Protein AF-A0A7J4PB26-F1 (afdb_monomer)

Solvent-accessible surface area (backbone atoms only — not comparable to full-atom values): 23510 Å² total; per-residue (Å²): 132,82,90,78,76,77,90,85,67,87,86,64,80,69,96,62,89,76,61,56,68,81,76,49,60,93,86,39,65,54,56,57,44,52,56,54,57,65,77,50,90,52,60,81,65,50,60,64,61,73,75,54,95,78,74,77,86,74,77,59,62,71,40,55,51,39,46,52,52,53,30,52,75,71,72,47,55,36,33,45,63,44,35,51,32,31,77,74,35,63,58,41,31,50,51,37,71,82,50,74,64,50,32,63,58,50,46,50,52,47,64,77,39,43,69,61,49,51,55,50,52,53,52,51,52,52,48,35,44,75,71,60,72,47,74,88,79,77,87,74,86,70,94,80,91,81,83,91,78,91,79,96,75,93,76,77,53,71,71,52,52,52,50,51,51,56,49,50,51,52,48,50,52,50,51,55,51,49,22,52,53,46,43,53,51,48,34,71,75,47,35,92,88,50,73,78,76,75,69,61,94,72,48,80,47,71,69,46,38,52,53,52,53,50,52,54,49,52,53,53,52,47,55,52,48,52,51,41,52,53,45,50,50,56,49,50,54,48,52,52,56,26,61,79,64,77,46,84,72,87,75,83,74,85,72,77,76,66,90,62,78,78,80,60,40,92,89,44,74,78,44,37,84,34,84,51,100,92,47,77,44,81,42,65,41,75,46,74,44,61,41,86,85,82,67,45,76,56,32,71,50,77,36,76,57,86,57,57,39,79,46,51,60,60,48,54,52,44,28,24,67,69,69,75,50,71,60,60,63,46,78,48,57,45,63,42,58,50,75,62,50,66,73,65,46,66,87,78,44,43,71,38,54,31,73,93,66,100,73,81,91,76,90,78,91,73,97,71,89,81,68,83,63,76,88,129

Nearest PDB structures (foldseek):
  3ncc-assembly1_A  TM=1.831E-01  e=9.245E+00  Homo sapiens

Mean predicted aligned error: 18.86 Å

Radius of gyration: 31.75 Å; Cα contacts (8 Å, |Δi|>4): 303; chains: 1; bounding box: 86×53×84 Å

Sequence (376 aa):
MSKTYRPYAHDQLLLLPINPKEWLPEGHLAYFIDETVAEMDLDEILNYYERSDRGNPPYNPRMMVKVLFYAYSIGKPSSRKIAKAMREDIGFRYLGGGNFPDFRTLSDFRRIHLKALSSLFKQVLELCRRAGLLKLGVVALDGTKVKANASMAKNRTYQHLKREEDELEKEIEGWLKRAAQVDEEEDRIYGPDKQGNELPKGFQKRKDRLRKIRKAKEELEKELEEKKEEWEQKLEERKRRESTRGKKLRGRKPKKPVQRNPKSNLTDPDSKLMHTQNGYLQGYNAQAAIDCDTKIILAAELTQDRNDVNQLNPMLKQVEHNIGERPRIATADAGFWSEDNFKNAPKGTELYLATSIVRSLQSTCYSSTVRSIGSI

Structure (mmCIF, N/CA/C/O backbone):
data_AF-A0A7J4PB26-F1
#
_entry.id   AF-A0A7J4PB26-F1
#
loop_
_atom_site.group_PDB
_atom_site.id
_atom_site.type_symbol
_atom_site.label_atom_id
_atom_site.label_alt_id
_atom_site.label_comp_id
_atom_site.label_asym_id
_atom_site.label_entity_id
_atom_site.label_seq_id
_atom_site.pdbx_PDB_ins_code
_atom_site.Cartn_x
_atom_site.Cartn_y
_atom_site.Cartn_z
_atom_site.occupancy
_atom_site.B_iso_or_equiv
_atom_site.auth_seq_id
_atom_site.auth_comp_id
_atom_site.auth_asym_id
_atom_site.auth_atom_id
_atom_site.pdbx_PDB_model_num
ATOM 1 N N . MET A 1 1 ? 7.567 -32.744 31.563 1.00 61.41 1 MET A N 1
ATOM 2 C CA . MET A 1 1 ? 7.890 -31.342 31.219 1.00 61.41 1 MET A CA 1
ATOM 3 C C . MET A 1 1 ? 6.710 -30.758 30.463 1.00 61.41 1 MET A C 1
ATOM 5 O O . MET A 1 1 ? 6.223 -31.415 29.549 1.00 61.41 1 MET A O 1
ATOM 9 N N . SER A 1 2 ? 6.197 -29.597 30.873 1.00 72.00 2 SER A N 1
ATOM 10 C CA . SER A 1 2 ? 5.167 -28.883 30.110 1.00 72.00 2 SER A CA 1
ATOM 11 C C . SER A 1 2 ? 5.754 -28.384 28.786 1.00 72.00 2 SER A C 1
ATOM 13 O O . SER A 1 2 ? 6.952 -28.129 28.681 1.00 72.00 2 SER A O 1
ATOM 15 N N . LYS A 1 3 ? 4.921 -28.295 27.747 1.00 75.19 3 LYS A N 1
ATOM 16 C CA . LYS A 1 3 ? 5.343 -27.823 26.426 1.00 75.19 3 LYS A CA 1
ATOM 17 C C . LYS A 1 3 ? 5.714 -26.339 26.518 1.00 75.19 3 LYS A C 1
ATOM 19 O O . LYS A 1 3 ? 4.847 -25.512 26.785 1.00 75.19 3 LYS A O 1
ATOM 24 N N . THR A 1 4 ? 6.983 -26.010 26.301 1.00 85.75 4 THR A N 1
ATOM 25 C CA . THR A 1 4 ? 7.471 -24.623 26.309 1.00 85.75 4 THR A CA 1
ATOM 26 C C . THR A 1 4 ? 7.342 -24.014 24.913 1.00 85.75 4 THR A C 1
ATOM 28 O O . THR A 1 4 ? 7.677 -24.654 23.915 1.00 85.75 4 THR A O 1
ATOM 31 N N . TYR A 1 5 ? 6.842 -22.782 24.828 1.00 89.38 5 TYR A N 1
ATOM 32 C CA . TYR A 1 5 ? 6.782 -22.035 23.571 1.00 89.38 5 TYR A CA 1
ATOM 33 C C . TYR A 1 5 ? 8.169 -21.529 23.164 1.00 89.38 5 TYR A C 1
ATOM 35 O O . TYR A 1 5 ? 9.046 -21.337 24.006 1.00 89.38 5 TYR A O 1
ATOM 43 N N . ARG A 1 6 ? 8.361 -21.286 21.862 1.00 89.25 6 ARG A N 1
ATOM 44 C CA . ARG A 1 6 ? 9.559 -20.591 21.377 1.00 89.25 6 ARG A CA 1
ATOM 45 C C . ARG A 1 6 ? 9.609 -19.165 21.956 1.00 89.25 6 ARG A C 1
ATOM 47 O O . ARG A 1 6 ? 8.545 -18.573 22.153 1.00 89.25 6 ARG A O 1
ATOM 54 N N . PRO A 1 7 ? 10.807 -18.603 22.200 1.00 87.75 7 PRO A N 1
ATOM 55 C CA . PRO A 1 7 ? 10.952 -17.217 22.637 1.00 87.75 7 PRO A CA 1
ATOM 56 C C . PRO A 1 7 ? 10.251 -16.237 21.687 1.00 87.75 7 PRO A C 1
ATOM 58 O O . PRO A 1 7 ? 10.330 -16.381 20.468 1.00 87.75 7 PRO A O 1
ATOM 61 N N . TYR A 1 8 ? 9.578 -15.233 22.253 1.00 86.88 8 TYR A N 1
ATOM 62 C CA . TYR A 1 8 ? 8.847 -14.200 21.517 1.00 86.88 8 TYR A CA 1
ATOM 63 C C . TYR A 1 8 ? 9.413 -12.820 21.864 1.00 86.88 8 TYR A C 1
ATOM 65 O O . TYR A 1 8 ? 8.938 -12.154 22.783 1.00 86.88 8 TYR A O 1
ATOM 73 N N . ALA A 1 9 ? 10.477 -12.419 21.166 1.00 87.06 9 ALA A N 1
ATOM 74 C CA . ALA A 1 9 ? 11.259 -11.227 21.488 1.00 87.06 9 ALA A CA 1
ATOM 75 C C . ALA A 1 9 ? 11.370 -10.281 20.280 1.00 87.06 9 ALA A C 1
ATOM 77 O O . ALA A 1 9 ? 12.262 -10.422 19.453 1.00 87.06 9 ALA A O 1
ATOM 78 N N . HIS A 1 10 ? 10.469 -9.299 20.188 1.00 82.06 10 HIS A N 1
ATOM 79 C CA . HIS A 1 10 ? 10.518 -8.264 19.139 1.00 82.06 10 HIS A CA 1
ATOM 80 C C . HIS A 1 10 ? 11.587 -7.200 19.380 1.00 82.06 10 HIS A C 1
ATOM 82 O O . HIS A 1 10 ? 12.061 -6.585 18.433 1.00 82.06 10 HIS A O 1
ATOM 88 N N . ASP A 1 11 ? 11.928 -6.967 20.649 1.00 85.00 11 ASP A N 1
ATOM 89 C CA . ASP A 1 11 ? 12.902 -5.952 21.061 1.00 85.00 11 ASP A CA 1
ATOM 90 C C . ASP A 1 11 ? 14.345 -6.508 21.032 1.00 85.00 11 ASP A C 1
ATOM 92 O O . ASP A 1 11 ? 15.283 -5.834 21.455 1.00 85.00 11 ASP A O 1
ATOM 96 N N . GLN A 1 12 ? 14.532 -7.747 20.552 1.00 86.75 12 GLN A N 1
ATOM 97 C CA . GLN A 1 12 ? 15.844 -8.369 20.409 1.00 86.75 12 GLN A CA 1
ATOM 98 C C . GLN A 1 12 ? 16.660 -7.613 19.359 1.00 86.75 12 GLN A C 1
ATOM 100 O O . GLN A 1 12 ? 16.310 -7.579 18.180 1.00 86.75 12 GLN A O 1
ATOM 105 N N . LEU A 1 13 ? 17.781 -7.044 19.792 1.00 85.19 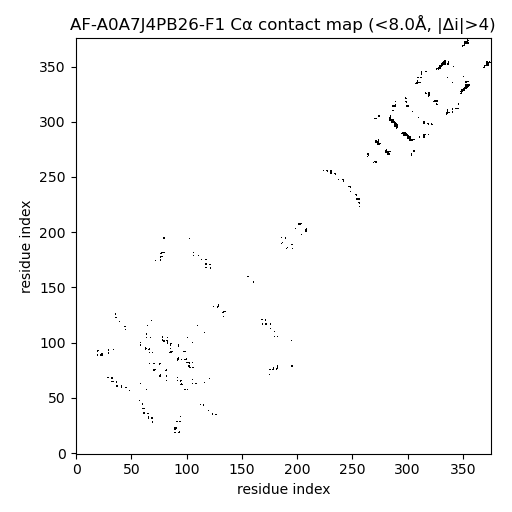13 LEU A N 1
ATOM 106 C CA . LEU A 1 13 ? 18.729 -6.409 18.889 1.00 85.19 13 LEU A CA 1
ATOM 107 C C . LEU A 1 13 ? 19.503 -7.469 18.099 1.00 85.19 13 LEU A C 1
ATOM 109 O O . LEU A 1 13 ? 19.902 -8.507 18.636 1.00 85.19 13 LEU A O 1
ATOM 113 N N . LEU A 1 14 ? 19.731 -7.170 16.823 1.00 84.00 14 LEU A N 1
ATOM 114 C CA . LEU A 1 14 ? 20.667 -7.889 15.969 1.00 84.00 14 LEU A CA 1
ATOM 115 C C . LEU A 1 14 ? 22.019 -7.179 16.053 1.00 84.00 14 LEU A C 1
ATOM 117 O O . LEU A 1 14 ? 22.082 -5.962 15.890 1.00 84.00 14 LEU A O 1
ATOM 121 N N . LEU A 1 15 ? 23.087 -7.933 16.329 1.00 88.62 15 LEU A N 1
ATOM 122 C CA . LEU A 1 15 ? 24.437 -7.377 16.482 1.00 88.62 15 LEU A CA 1
ATOM 123 C C . LEU A 1 15 ? 24.970 -6.788 15.165 1.00 88.62 15 LEU A C 1
ATOM 125 O O . LEU A 1 15 ? 25.690 -5.794 15.183 1.00 88.62 15 LEU A O 1
ATOM 129 N N . LEU A 1 16 ? 24.591 -7.389 14.035 1.00 84.31 16 LEU A N 1
ATOM 130 C CA . LEU A 1 16 ? 24.902 -6.932 12.683 1.00 84.31 16 LEU A CA 1
ATOM 131 C C . LEU A 1 16 ? 23.611 -6.872 11.852 1.00 84.31 16 LEU A C 1
ATOM 133 O O . LEU A 1 16 ? 22.700 -7.673 12.094 1.00 84.31 16 LEU A O 1
ATOM 137 N N . PRO A 1 17 ? 23.501 -5.943 10.884 1.00 77.81 17 PRO A N 1
ATOM 138 C CA . PRO A 1 17 ? 22.366 -5.915 9.974 1.00 77.81 17 PRO A CA 1
ATOM 139 C C . PRO A 1 17 ? 22.338 -7.204 9.147 1.00 77.81 17 PRO A C 1
ATOM 141 O O . PRO A 1 17 ? 23.311 -7.542 8.477 1.00 77.81 17 PRO A O 1
ATOM 144 N N . ILE A 1 18 ? 21.213 -7.915 9.201 1.00 79.38 18 ILE A N 1
ATOM 145 C CA . ILE A 1 18 ? 20.994 -9.114 8.390 1.00 79.38 18 ILE A CA 1
ATOM 146 C C . ILE A 1 18 ? 20.858 -8.698 6.926 1.00 79.38 18 ILE A C 1
ATOM 148 O O . ILE A 1 18 ? 20.178 -7.715 6.608 1.00 79.38 18 ILE A O 1
ATOM 152 N N . ASN A 1 19 ? 21.487 -9.457 6.031 1.00 83.44 19 ASN A N 1
ATOM 153 C CA . ASN A 1 19 ? 21.278 -9.290 4.603 1.00 83.44 19 ASN A CA 1
ATOM 154 C C . ASN A 1 19 ? 19.808 -9.615 4.277 1.00 83.44 19 ASN A C 1
ATOM 156 O O . ASN A 1 19 ? 19.375 -10.727 4.575 1.00 83.44 19 ASN A O 1
ATOM 160 N N . PRO A 1 20 ? 19.027 -8.718 3.636 1.00 81.88 20 PRO A N 1
ATOM 161 C CA . PRO A 1 20 ? 17.638 -9.007 3.271 1.00 81.88 20 PRO A CA 1
ATOM 162 C C . PRO A 1 20 ? 17.461 -10.320 2.495 1.00 81.88 20 PRO A C 1
ATOM 164 O O . PRO A 1 20 ? 16.400 -10.937 2.590 1.00 81.88 20 PRO A O 1
ATOM 167 N N . LYS A 1 21 ? 18.505 -10.775 1.781 1.00 84.25 21 LYS A N 1
ATOM 168 C CA . LYS A 1 21 ? 18.522 -12.075 1.102 1.00 84.25 21 LYS A CA 1
ATOM 169 C C . LYS A 1 21 ? 18.280 -13.262 2.040 1.00 84.25 21 LYS A C 1
ATOM 171 O O . LYS A 1 21 ? 17.665 -14.237 1.635 1.00 84.25 21 LYS A O 1
ATOM 176 N N . GLU A 1 22 ? 18.716 -13.177 3.293 1.00 85.44 22 GLU A N 1
ATOM 177 C CA . GLU A 1 22 ? 18.551 -14.251 4.283 1.00 85.44 22 GLU A CA 1
ATOM 178 C C . GLU A 1 22 ? 17.102 -14.401 4.764 1.00 85.44 22 GLU A C 1
ATOM 180 O O . GLU A 1 22 ? 16.729 -15.439 5.307 1.00 85.44 22 GLU A O 1
ATOM 185 N N . TRP A 1 23 ? 16.268 -13.375 4.577 1.00 86.25 23 TRP A N 1
ATOM 186 C CA . TRP A 1 23 ? 14.844 -13.437 4.909 1.00 86.25 23 TRP A CA 1
ATOM 187 C C . TRP A 1 23 ? 13.960 -13.809 3.719 1.00 86.25 23 TRP A C 1
ATOM 189 O O . TRP A 1 23 ? 12.818 -14.227 3.918 1.00 86.25 23 TRP A O 1
ATOM 199 N N . LEU A 1 24 ? 14.457 -13.649 2.492 1.00 89.69 24 LEU A N 1
ATOM 200 C CA . LEU A 1 24 ? 13.724 -14.012 1.287 1.00 89.69 24 LEU A CA 1
ATOM 201 C C . LEU A 1 24 ? 13.981 -15.484 0.931 1.00 89.69 24 LEU A C 1
ATOM 203 O O . LEU A 1 24 ? 15.137 -15.892 0.842 1.00 89.69 24 LEU A O 1
ATOM 207 N N . PRO A 1 25 ? 12.932 -16.288 0.678 1.00 89.88 25 PRO A N 1
ATOM 208 C CA . PRO A 1 25 ? 13.117 -17.659 0.213 1.00 89.88 25 PRO A CA 1
ATOM 209 C C . PRO A 1 25 ? 13.791 -17.681 -1.167 1.00 89.88 25 PRO A C 1
ATOM 211 O O . PRO A 1 25 ? 13.582 -16.774 -1.967 1.00 89.88 25 PRO A O 1
ATOM 214 N N . GLU A 1 26 ? 14.544 -18.738 -1.483 1.00 86.56 26 GLU A N 1
ATOM 215 C CA . GLU A 1 26 ? 15.320 -18.849 -2.736 1.00 86.56 26 GLU A CA 1
ATOM 216 C C . GLU A 1 26 ? 14.478 -18.625 -4.006 1.00 86.56 26 GLU A C 1
ATOM 218 O O . GLU A 1 26 ? 14.935 -18.000 -4.954 1.00 86.56 26 GLU A O 1
ATOM 223 N N . GLY A 1 27 ? 13.218 -19.071 -4.012 1.00 82.38 27 GLY A N 1
ATOM 224 C CA . GLY A 1 27 ? 12.289 -18.898 -5.136 1.00 82.38 27 GLY A CA 1
ATOM 225 C C . GLY A 1 27 ? 11.504 -17.581 -5.141 1.00 82.38 27 GLY A C 1
ATOM 226 O O . GLY A 1 27 ? 10.435 -17.519 -5.747 1.00 82.38 27 GLY A O 1
ATOM 227 N N . HIS A 1 28 ? 11.940 -16.555 -4.406 1.00 86.12 28 HIS A N 1
ATOM 228 C CA . HIS A 1 28 ? 11.189 -15.307 -4.298 1.00 86.12 28 HIS A CA 1
ATOM 229 C C . HIS A 1 28 ? 11.234 -14.483 -5.597 1.00 86.12 28 HIS A C 1
ATOM 231 O O . HIS A 1 28 ? 12.299 -14.239 -6.159 1.00 86.12 28 HIS A O 1
ATOM 237 N N . LEU A 1 29 ? 10.079 -13.958 -6.027 1.00 82.56 29 LEU A N 1
ATOM 238 C CA . LEU A 1 29 ? 9.927 -13.184 -7.271 1.00 82.56 29 LEU A CA 1
ATOM 239 C C . LEU A 1 29 ? 10.874 -11.973 -7.365 1.00 82.56 29 LEU A C 1
ATOM 241 O O . LEU A 1 29 ? 11.291 -11.596 -8.455 1.00 82.56 29 LEU A O 1
ATOM 245 N N . ALA A 1 30 ? 11.225 -11.366 -6.230 1.00 87.88 30 ALA A N 1
ATOM 246 C CA . ALA A 1 30 ? 12.151 -10.235 -6.200 1.00 87.88 30 ALA A CA 1
ATOM 247 C C . ALA A 1 30 ? 13.526 -10.577 -6.804 1.00 87.88 30 ALA A C 1
ATOM 249 O O . ALA A 1 30 ? 14.084 -9.735 -7.494 1.00 87.88 30 ALA A O 1
ATOM 250 N N . TYR A 1 31 ? 14.045 -11.796 -6.609 1.00 90.19 31 TYR A N 1
ATOM 251 C CA . TYR A 1 31 ? 15.305 -12.216 -7.238 1.00 90.19 31 TYR A CA 1
ATOM 252 C C . TYR A 1 31 ? 15.174 -12.293 -8.747 1.00 90.19 31 TYR A C 1
ATOM 254 O O . TYR A 1 31 ? 15.970 -11.708 -9.470 1.00 90.19 31 TYR A O 1
ATOM 262 N N . PHE A 1 32 ? 14.089 -12.907 -9.208 1.00 84.56 32 PHE A N 1
ATOM 263 C CA . PHE A 1 32 ? 13.816 -13.013 -10.628 1.00 84.56 32 PHE A CA 1
ATOM 264 C C . PHE A 1 32 ? 13.719 -11.636 -11.311 1.00 84.56 32 PHE A C 1
ATOM 266 O O . PHE A 1 32 ? 14.289 -11.437 -12.381 1.00 84.56 32 PHE A O 1
ATOM 273 N N . ILE A 1 33 ? 13.042 -10.662 -10.691 1.00 85.75 33 ILE A N 1
ATOM 274 C CA . ILE A 1 33 ? 12.977 -9.287 -11.213 1.00 85.75 33 ILE A CA 1
ATOM 275 C C . ILE A 1 33 ? 14.349 -8.603 -11.161 1.00 85.75 33 ILE A C 1
ATOM 277 O O . ILE A 1 33 ? 14.720 -7.911 -12.105 1.00 85.75 33 ILE A O 1
ATOM 281 N N . ASP A 1 34 ? 15.103 -8.784 -10.077 1.00 91.56 34 ASP A N 1
ATOM 282 C CA . ASP A 1 34 ? 16.433 -8.198 -9.898 1.00 91.56 34 ASP A CA 1
ATOM 283 C C . ASP A 1 34 ? 17.414 -8.650 -10.987 1.00 91.56 34 ASP A C 1
ATOM 285 O O . ASP A 1 34 ? 18.060 -7.808 -11.614 1.00 91.56 34 ASP A O 1
ATOM 289 N N . GLU A 1 35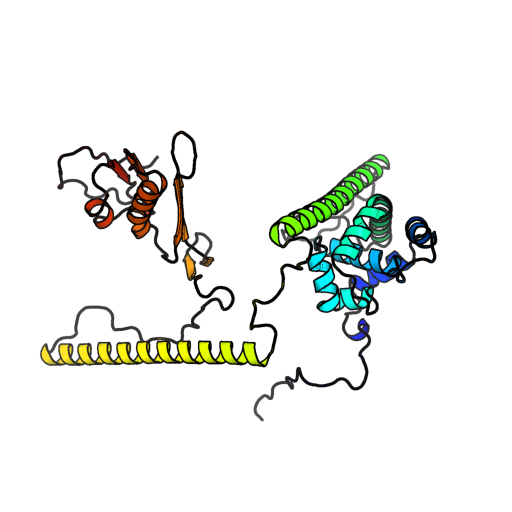 ? 17.455 -9.959 -11.234 1.00 89.25 35 GLU A N 1
ATOM 290 C CA . GLU A 1 35 ? 18.266 -10.625 -12.255 1.00 89.25 35 GLU A CA 1
ATOM 291 C C . GLU A 1 35 ? 17.787 -10.268 -13.662 1.00 89.25 35 GLU A C 1
ATOM 293 O O . GLU A 1 35 ? 18.583 -9.857 -14.498 1.00 89.25 35 GLU A O 1
ATOM 298 N N . THR A 1 36 ? 16.477 -10.324 -13.920 1.00 84.75 36 THR A N 1
ATOM 299 C CA . THR A 1 36 ? 15.944 -10.001 -15.251 1.00 84.75 36 THR A CA 1
ATOM 300 C C . THR A 1 36 ? 16.246 -8.557 -15.620 1.00 84.75 36 THR A C 1
ATOM 302 O O . THR A 1 36 ? 16.746 -8.299 -16.708 1.00 84.75 36 THR A O 1
ATOM 305 N N . VAL A 1 37 ? 15.991 -7.608 -14.713 1.00 88.00 37 VAL A N 1
ATOM 306 C CA . VAL A 1 37 ? 16.279 -6.193 -14.968 1.00 88.00 37 VAL A CA 1
ATOM 307 C C . VAL A 1 37 ? 17.786 -5.938 -15.032 1.00 88.00 37 VAL A C 1
ATOM 309 O O . VAL A 1 37 ? 18.177 -4.947 -15.636 1.00 88.00 37 VAL A O 1
ATOM 312 N N . ALA A 1 38 ? 18.647 -6.783 -14.443 1.00 89.25 38 ALA A N 1
ATOM 313 C CA . ALA A 1 38 ? 20.105 -6.674 -14.579 1.00 89.25 38 ALA A CA 1
ATOM 314 C C . ALA A 1 38 ? 20.568 -6.862 -16.038 1.00 89.25 38 ALA A C 1
ATOM 316 O O . ALA A 1 38 ? 21.434 -6.120 -16.498 1.00 89.25 38 ALA A O 1
ATOM 317 N N . GLU A 1 39 ? 19.913 -7.751 -16.780 1.00 86.81 39 GLU A N 1
ATOM 318 C CA . GLU A 1 39 ? 20.226 -8.056 -18.184 1.00 86.81 39 GLU A CA 1
ATOM 319 C C . GLU A 1 39 ? 19.618 -7.061 -19.190 1.00 86.81 39 GLU A C 1
ATOM 321 O O . GLU A 1 39 ? 19.852 -7.163 -20.393 1.00 86.81 39 GLU A O 1
ATOM 326 N N . MET A 1 40 ? 18.816 -6.097 -18.728 1.00 86.00 40 MET A N 1
ATOM 327 C CA . MET A 1 40 ? 18.158 -5.129 -19.607 1.00 86.00 40 MET A CA 1
ATOM 328 C C . MET A 1 40 ? 19.028 -3.910 -19.904 1.00 86.00 40 MET A C 1
ATOM 330 O O . MET A 1 40 ? 19.735 -3.396 -19.027 1.00 86.00 40 MET A O 1
ATOM 334 N N . ASP A 1 41 ? 18.869 -3.401 -21.124 1.00 88.31 41 ASP A N 1
ATOM 335 C CA . ASP A 1 41 ? 19.344 -2.084 -21.532 1.00 88.31 41 ASP A CA 1
ATOM 336 C C . ASP A 1 41 ? 18.441 -0.996 -20.930 1.00 88.31 41 ASP A C 1
ATOM 338 O O . ASP A 1 41 ? 17.226 -0.994 -21.131 1.00 88.31 41 ASP A O 1
ATOM 342 N N . LEU A 1 42 ? 19.039 -0.089 -20.157 1.00 91.12 42 LEU A N 1
ATOM 343 C CA . LEU A 1 42 ? 18.357 1.031 -19.509 1.00 91.12 42 LEU A CA 1
ATOM 344 C C . LEU A 1 42 ? 18.913 2.383 -19.967 1.00 91.12 42 LEU A C 1
ATOM 346 O O . LEU A 1 42 ? 18.620 3.397 -19.329 1.00 91.12 42 LEU A O 1
ATOM 350 N N . ASP A 1 43 ? 19.694 2.417 -21.047 1.00 90.75 43 ASP A N 1
ATOM 351 C CA . ASP A 1 43 ? 20.425 3.603 -21.487 1.00 90.75 43 ASP A CA 1
ATOM 352 C C . ASP A 1 43 ? 19.482 4.773 -21.780 1.00 90.75 43 ASP A C 1
ATOM 354 O O . ASP A 1 43 ? 19.770 5.902 -21.393 1.00 90.75 43 ASP A O 1
ATOM 358 N N . GLU A 1 44 ? 18.305 4.531 -22.371 1.00 89.62 44 GLU A N 1
ATOM 359 C CA . GLU A 1 44 ? 17.297 5.582 -22.600 1.00 89.62 44 GLU A CA 1
ATOM 360 C C . GLU A 1 44 ? 16.906 6.305 -21.296 1.00 89.62 44 GLU A C 1
ATOM 362 O O . GLU A 1 44 ? 16.783 7.532 -21.268 1.00 89.62 44 GLU A O 1
ATOM 367 N N . ILE A 1 45 ? 16.759 5.552 -20.202 1.00 90.75 45 ILE A N 1
ATOM 368 C CA . ILE A 1 45 ? 16.384 6.084 -18.889 1.00 90.75 45 ILE A CA 1
ATOM 369 C C . ILE A 1 45 ? 17.600 6.711 -18.193 1.00 90.75 45 ILE A C 1
ATOM 371 O O . ILE A 1 45 ? 17.473 7.776 -17.588 1.00 90.75 45 ILE A O 1
ATOM 375 N N . LEU A 1 46 ? 18.775 6.080 -18.265 1.00 89.38 46 LEU A N 1
ATOM 376 C CA . LEU A 1 46 ? 20.014 6.574 -17.648 1.00 89.38 46 LEU A CA 1
ATOM 377 C C . LEU A 1 46 ? 20.447 7.913 -18.267 1.00 89.38 46 LEU A C 1
ATOM 379 O O . LEU A 1 46 ? 20.627 8.896 -17.544 1.00 89.38 46 LEU A O 1
ATOM 383 N N . ASN A 1 47 ? 20.455 7.996 -19.600 1.00 89.50 47 ASN A N 1
ATOM 384 C CA . ASN A 1 47 ? 20.817 9.188 -20.373 1.00 89.50 47 ASN A CA 1
ATOM 385 C C . ASN A 1 47 ? 19.907 10.399 -20.113 1.00 89.50 47 ASN A C 1
ATOM 387 O O . ASN A 1 47 ? 20.234 11.518 -20.509 1.00 89.50 47 ASN A O 1
ATOM 391 N N . TYR A 1 48 ? 18.733 10.219 -19.500 1.00 88.19 48 TYR A N 1
ATOM 392 C CA . TYR A 1 48 ? 17.899 11.340 -19.065 1.00 88.19 48 TYR A CA 1
ATOM 393 C C . TYR A 1 48 ? 18.528 12.090 -17.882 1.00 88.19 48 TYR A C 1
ATOM 395 O O . TYR A 1 48 ? 18.448 13.318 -17.821 1.00 88.19 48 TYR A O 1
ATOM 403 N N . TYR A 1 49 ? 19.164 11.364 -16.959 1.00 85.81 49 TYR A N 1
ATOM 404 C CA . TYR A 1 49 ? 19.714 11.912 -15.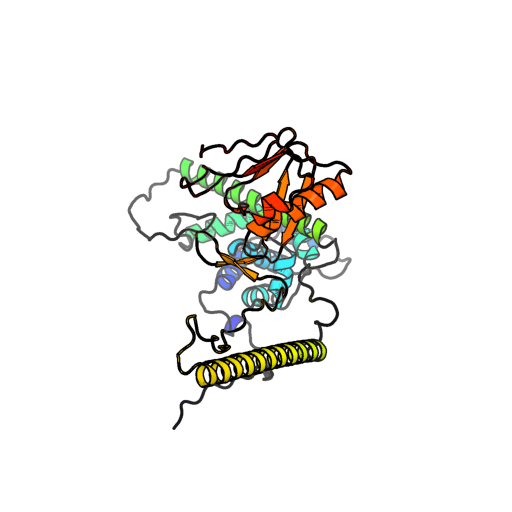718 1.00 85.81 49 TYR A CA 1
ATOM 405 C C . TYR A 1 49 ? 21.170 12.370 -15.845 1.00 85.81 49 TYR A C 1
ATOM 407 O O . TYR A 1 49 ? 21.593 13.228 -15.081 1.00 85.81 49 TYR A O 1
ATOM 415 N N . GLU A 1 50 ? 21.910 11.878 -16.838 1.00 83.06 50 GLU A N 1
ATOM 416 C CA . GLU A 1 50 ? 23.308 12.267 -17.092 1.00 83.06 50 GLU A CA 1
ATOM 417 C C . GLU A 1 50 ? 23.458 13.638 -17.783 1.00 83.06 50 GLU A C 1
ATOM 419 O O . GLU A 1 50 ? 24.563 14.119 -18.014 1.00 83.06 50 GLU A O 1
ATOM 424 N N . ARG A 1 51 ? 22.349 14.317 -18.106 1.00 77.94 51 ARG A N 1
ATOM 425 C CA . ARG A 1 51 ? 22.356 15.594 -18.849 1.00 77.94 51 ARG A CA 1
ATOM 426 C C . ARG A 1 51 ? 22.783 16.804 -18.015 1.00 77.94 51 ARG A C 1
ATOM 428 O O . ARG A 1 51 ? 22.971 17.882 -18.575 1.00 77.94 51 ARG A O 1
ATOM 435 N N . SER A 1 52 ? 22.837 16.677 -16.690 1.00 74.81 52 SER A N 1
ATOM 436 C CA . SER A 1 52 ? 23.106 17.792 -15.779 1.00 74.81 52 SER A CA 1
ATOM 437 C C . SER A 1 52 ? 23.634 17.298 -14.436 1.00 74.81 52 SER A C 1
ATOM 439 O O . SER A 1 52 ? 22.957 16.535 -13.755 1.00 74.81 52 SER A O 1
ATOM 441 N N . ASP A 1 53 ? 24.762 17.853 -13.992 1.00 74.25 53 ASP A N 1
ATOM 442 C CA . ASP A 1 53 ? 25.350 17.587 -12.668 1.00 74.25 53 ASP A CA 1
ATOM 443 C C . ASP A 1 53 ? 24.715 18.419 -11.535 1.00 74.25 53 ASP A C 1
ATOM 445 O O . ASP A 1 53 ? 25.224 18.483 -10.415 1.00 74.25 53 ASP A O 1
ATOM 449 N N . ARG A 1 54 ? 23.618 19.135 -11.816 1.00 73.12 54 ARG A N 1
ATOM 450 C CA . ARG A 1 54 ? 22.965 20.025 -10.844 1.00 73.12 54 ARG A CA 1
ATOM 451 C C . ARG A 1 54 ? 21.823 19.321 -10.118 1.00 73.12 54 ARG A C 1
ATOM 453 O O . ARG A 1 54 ? 20.904 18.816 -10.755 1.00 73.12 54 ARG A O 1
ATOM 460 N N . GLY A 1 55 ? 21.813 19.433 -8.791 1.00 75.12 55 GLY A N 1
ATOM 461 C CA . GLY A 1 55 ? 20.739 18.949 -7.921 1.00 75.12 55 GLY A CA 1
ATOM 462 C C . GLY A 1 55 ? 21.210 17.864 -6.957 1.00 75.12 55 GLY A C 1
ATOM 463 O O . GLY A 1 55 ? 22.393 17.542 -6.893 1.00 75.12 55 GLY A O 1
ATOM 464 N N . ASN A 1 56 ? 20.278 17.318 -6.175 1.00 76.81 56 ASN A N 1
ATOM 465 C CA . ASN A 1 56 ? 20.570 16.140 -5.360 1.00 76.81 56 ASN A CA 1
ATOM 466 C C . ASN A 1 56 ? 20.765 14.914 -6.268 1.00 76.81 56 ASN A C 1
ATOM 468 O O . ASN A 1 56 ? 20.028 14.793 -7.251 1.00 76.81 56 ASN A O 1
ATOM 472 N N . PRO A 1 57 ? 21.681 13.986 -5.925 1.00 84.12 57 PRO A N 1
ATOM 473 C CA . PRO A 1 57 ? 21.866 12.761 -6.691 1.00 84.12 57 PRO A CA 1
ATOM 474 C C . PRO A 1 57 ? 20.537 12.009 -6.863 1.00 84.12 57 PRO A C 1
ATOM 476 O O . PRO A 1 57 ? 19.835 11.785 -5.868 1.00 84.12 57 PRO A O 1
ATOM 479 N N . PRO A 1 58 ? 20.159 11.626 -8.096 1.00 88.50 58 PRO A N 1
ATOM 480 C CA . PRO A 1 58 ? 18.942 10.866 -8.317 1.00 88.50 58 PRO A CA 1
ATOM 481 C C . PRO A 1 58 ? 19.088 9.454 -7.746 1.00 88.50 58 PRO A C 1
ATOM 483 O O . PRO A 1 58 ? 20.182 8.893 -7.651 1.00 88.50 58 PRO A O 1
ATOM 486 N N . TYR A 1 59 ? 17.957 8.840 -7.405 1.00 93.12 59 TYR A N 1
ATOM 487 C CA . TYR A 1 59 ? 17.932 7.403 -7.158 1.00 93.12 59 TYR A CA 1
ATOM 488 C C . TYR A 1 59 ? 18.368 6.643 -8.409 1.00 93.12 59 TYR A C 1
ATOM 490 O O . TYR A 1 59 ? 18.038 7.041 -9.525 1.00 93.12 59 TYR A O 1
ATOM 498 N N . ASN A 1 60 ? 19.061 5.518 -8.218 1.00 93.12 60 ASN A N 1
ATOM 499 C CA . ASN A 1 60 ? 19.513 4.692 -9.332 1.00 93.12 60 ASN A CA 1
ATOM 500 C C . ASN A 1 60 ? 18.306 4.246 -10.192 1.00 93.12 60 ASN A C 1
ATOM 502 O O . ASN A 1 60 ? 17.432 3.540 -9.670 1.00 93.12 60 ASN A O 1
ATOM 506 N N . PRO A 1 61 ? 18.242 4.598 -11.493 1.00 93.81 61 PRO A N 1
ATOM 507 C CA . PRO A 1 61 ? 17.097 4.259 -12.335 1.00 93.81 61 PRO A CA 1
ATOM 508 C C . PRO A 1 61 ? 16.834 2.758 -12.445 1.00 93.81 61 PRO A C 1
ATOM 510 O O . PRO A 1 61 ? 15.680 2.340 -12.484 1.00 93.81 61 PRO A O 1
ATOM 513 N N . ARG A 1 62 ? 17.881 1.925 -12.392 1.00 94.44 62 ARG A N 1
ATOM 514 C CA . ARG A 1 62 ? 17.745 0.463 -12.379 1.00 94.44 62 ARG A CA 1
ATOM 515 C C . ARG A 1 62 ? 16.979 -0.020 -11.148 1.00 94.44 62 ARG A C 1
ATOM 517 O O . ARG A 1 62 ? 16.146 -0.914 -11.261 1.00 94.44 62 ARG A O 1
ATOM 524 N N . MET A 1 63 ? 17.211 0.593 -9.986 1.00 95.31 63 MET A N 1
ATOM 525 C CA . MET A 1 63 ? 16.446 0.304 -8.767 1.00 95.31 63 MET A CA 1
ATOM 526 C C . MET A 1 63 ? 14.988 0.758 -8.902 1.00 95.31 63 MET A C 1
ATOM 528 O O . MET A 1 63 ? 14.079 -0.000 -8.567 1.00 95.31 63 MET A O 1
ATOM 532 N N . MET A 1 64 ? 14.752 1.946 -9.466 1.00 95.94 64 MET A N 1
ATOM 533 C CA . MET A 1 64 ? 13.396 2.461 -9.690 1.00 95.94 64 MET A CA 1
ATOM 534 C C . MET A 1 64 ? 12.582 1.546 -10.621 1.00 95.94 64 MET A C 1
ATOM 536 O O . MET A 1 64 ? 11.437 1.218 -10.309 1.00 95.94 64 MET A O 1
ATOM 540 N N . VAL A 1 65 ? 13.185 1.063 -11.716 1.00 93.81 65 VAL A N 1
ATOM 541 C CA . VAL A 1 65 ? 12.564 0.094 -12.640 1.00 93.81 65 VAL A CA 1
ATOM 542 C C . VAL A 1 65 ? 12.227 -1.212 -11.918 1.00 93.81 65 VAL A C 1
ATOM 544 O O . VAL A 1 65 ? 11.083 -1.662 -11.978 1.00 93.81 65 VAL A O 1
ATOM 547 N N . LYS A 1 66 ? 13.184 -1.789 -11.175 1.00 93.94 66 LYS A N 1
ATOM 548 C CA . LYS A 1 66 ? 12.985 -3.028 -10.399 1.00 93.94 66 LYS A CA 1
ATOM 549 C C . LYS A 1 66 ? 11.799 -2.926 -9.441 1.00 93.94 66 LYS A C 1
ATOM 551 O O . LYS A 1 66 ? 10.944 -3.810 -9.415 1.00 93.94 66 LYS A O 1
ATOM 556 N N . VAL A 1 67 ? 11.727 -1.837 -8.677 1.00 94.69 67 VAL A N 1
ATOM 557 C CA . VAL A 1 67 ? 10.658 -1.595 -7.697 1.00 94.69 67 VAL A CA 1
ATOM 558 C C . VAL A 1 67 ? 9.292 -1.484 -8.372 1.00 94.69 67 VAL A C 1
ATOM 560 O O . VAL A 1 67 ? 8.336 -2.105 -7.904 1.00 94.69 67 VAL A O 1
ATOM 563 N N . LEU A 1 68 ? 9.187 -0.734 -9.474 1.00 90.25 68 LEU A N 1
ATOM 564 C CA . LEU A 1 68 ? 7.930 -0.595 -10.214 1.00 90.25 68 LEU A CA 1
ATOM 565 C C . LEU A 1 68 ? 7.486 -1.925 -10.828 1.00 90.25 68 LEU A C 1
ATOM 567 O O . LEU A 1 68 ? 6.319 -2.297 -10.716 1.00 90.25 68 LEU A O 1
ATOM 571 N N . PHE A 1 69 ? 8.412 -2.680 -11.419 1.00 85.94 69 PHE A N 1
ATOM 572 C CA . PHE A 1 69 ? 8.088 -3.951 -12.064 1.00 85.94 69 PHE A CA 1
ATOM 573 C C . PHE A 1 69 ? 7.631 -4.988 -11.048 1.00 85.94 69 PHE A C 1
ATOM 575 O O . PHE A 1 69 ? 6.619 -5.662 -11.253 1.00 85.94 69 PHE A O 1
ATOM 582 N N . TYR A 1 70 ? 8.322 -5.062 -9.913 1.00 87.19 70 TYR A N 1
ATOM 583 C CA . TYR A 1 70 ? 7.909 -5.906 -8.805 1.00 87.19 70 TYR A CA 1
ATOM 584 C C . TYR A 1 70 ? 6.528 -5.501 -8.275 1.00 87.19 70 TYR A C 1
ATOM 586 O O . TYR A 1 70 ? 5.659 -6.359 -8.127 1.00 87.19 70 TYR A O 1
ATOM 594 N N . ALA A 1 71 ? 6.280 -4.201 -8.077 1.00 84.19 71 ALA A N 1
ATOM 595 C CA . ALA A 1 71 ? 4.986 -3.696 -7.623 1.00 84.19 71 ALA A CA 1
ATOM 596 C C . ALA A 1 71 ? 3.830 -4.075 -8.558 1.00 84.19 71 ALA A C 1
ATOM 598 O O . ALA A 1 71 ? 2.772 -4.496 -8.087 1.00 84.19 71 ALA A O 1
ATOM 599 N N . TYR A 1 72 ? 4.021 -3.968 -9.873 1.00 79.62 72 TYR A N 1
ATOM 600 C CA . TYR A 1 72 ? 2.993 -4.330 -10.851 1.00 79.62 72 TYR A CA 1
ATOM 601 C C . TYR A 1 72 ? 2.783 -5.831 -10.950 1.00 79.62 72 TYR A C 1
ATOM 603 O O . TYR A 1 72 ? 1.639 -6.273 -11.023 1.00 79.62 72 TYR A O 1
ATOM 611 N N . SER A 1 73 ? 3.856 -6.612 -10.823 1.00 73.12 73 SER A N 1
ATOM 612 C CA . SER A 1 73 ? 3.780 -8.075 -10.806 1.00 73.12 73 SER A CA 1
ATOM 613 C C . SER A 1 73 ? 2.950 -8.613 -9.633 1.00 73.12 73 SER A C 1
ATOM 615 O O . SER A 1 73 ? 2.357 -9.681 -9.740 1.00 73.12 73 SER A O 1
ATOM 617 N N . ILE A 1 74 ? 2.865 -7.868 -8.523 1.00 75.12 74 ILE A N 1
ATOM 618 C CA . ILE A 1 74 ? 2.041 -8.221 -7.353 1.00 75.12 74 ILE A CA 1
ATOM 619 C C . ILE A 1 74 ? 0.727 -7.421 -7.265 1.00 75.12 74 ILE A C 1
ATOM 621 O O . ILE A 1 74 ? 0.055 -7.454 -6.234 1.00 75.12 74 ILE A O 1
ATOM 625 N N . GLY A 1 75 ? 0.359 -6.671 -8.311 1.00 71.62 75 GLY A N 1
ATOM 626 C CA . GLY A 1 75 ? -0.905 -5.927 -8.364 1.00 71.62 75 GLY A CA 1
ATOM 627 C C . GLY A 1 75 ? -0.979 -4.708 -7.434 1.00 71.62 75 GLY A C 1
ATOM 628 O O . GLY A 1 75 ? -2.055 -4.373 -6.938 1.00 71.62 75 GLY A O 1
ATOM 629 N N . LYS A 1 76 ? 0.143 -4.025 -7.175 1.00 79.31 76 LYS A N 1
ATOM 630 C CA . LYS A 1 76 ? 0.222 -2.819 -6.331 1.00 79.31 76 LYS A CA 1
ATOM 631 C C . LYS A 1 76 ? 0.547 -1.569 -7.174 1.00 79.31 76 LYS A C 1
ATOM 633 O O . LYS A 1 76 ? 1.698 -1.152 -7.214 1.00 79.31 76 LYS A O 1
ATOM 638 N N . PRO A 1 77 ? -0.450 -0.942 -7.827 1.00 77.25 77 PRO A N 1
ATOM 639 C CA . PRO A 1 77 ? -0.200 0.159 -8.760 1.00 77.25 77 PRO A CA 1
ATOM 640 C C . PRO A 1 77 ? 0.027 1.538 -8.107 1.00 77.25 77 PRO A C 1
ATOM 642 O O . PRO A 1 77 ? 0.650 2.388 -8.730 1.00 77.25 77 PRO A O 1
ATOM 645 N N . SER A 1 78 ? -0.450 1.761 -6.874 1.00 87.25 78 SER A N 1
ATOM 646 C CA . SER A 1 78 ? -0.340 3.055 -6.162 1.00 87.25 78 SER A CA 1
ATOM 647 C C . SER A 1 78 ? 1.093 3.354 -5.722 1.00 87.25 78 SER A C 1
ATOM 649 O O . SER A 1 78 ? 1.695 2.572 -4.975 1.00 87.25 78 SER A O 1
ATOM 651 N N . SER A 1 79 ? 1.602 4.535 -6.076 1.00 92.50 79 SER A N 1
ATOM 652 C CA . SER A 1 79 ? 2.930 5.004 -5.668 1.00 92.50 79 SER A CA 1
ATOM 653 C C . SER A 1 79 ? 3.032 5.191 -4.155 1.00 92.50 79 SER A C 1
ATOM 655 O O . SER A 1 79 ? 4.073 4.889 -3.571 1.00 92.50 79 SER A O 1
ATOM 657 N N . ARG A 1 80 ? 1.947 5.603 -3.480 1.00 91.81 80 ARG A N 1
ATOM 658 C CA . ARG A 1 80 ? 1.893 5.695 -2.007 1.00 91.81 80 ARG A CA 1
ATOM 659 C C . ARG A 1 80 ? 2.019 4.320 -1.363 1.00 91.81 80 ARG A C 1
ATOM 661 O O . ARG A 1 80 ? 2.791 4.125 -0.420 1.00 91.81 80 ARG A O 1
ATOM 668 N N . LYS A 1 81 ? 1.305 3.328 -1.902 1.00 89.88 81 LYS A N 1
ATOM 669 C CA . LYS A 1 81 ? 1.383 1.940 -1.428 1.00 89.88 81 LYS A CA 1
ATOM 670 C C . LYS A 1 81 ? 2.748 1.312 -1.698 1.00 89.88 81 LYS A C 1
ATOM 672 O O . LYS A 1 81 ? 3.145 0.457 -0.903 1.00 89.88 81 LYS A O 1
ATOM 677 N N . ILE A 1 82 ? 3.433 1.699 -2.776 1.00 92.19 82 ILE A N 1
ATOM 678 C CA . ILE A 1 82 ? 4.807 1.273 -3.085 1.00 92.19 82 ILE A CA 1
ATOM 679 C C . ILE A 1 82 ? 5.791 1.925 -2.109 1.00 92.19 82 ILE A C 1
ATOM 681 O O . ILE A 1 82 ? 6.536 1.205 -1.454 1.00 92.19 82 ILE A O 1
ATOM 685 N N . ALA A 1 83 ? 5.737 3.246 -1.913 1.00 94.44 83 ALA A N 1
ATOM 686 C CA . ALA A 1 83 ? 6.598 3.960 -0.963 1.00 94.44 83 ALA A CA 1
ATOM 687 C C . ALA A 1 83 ? 6.474 3.410 0.471 1.00 94.44 83 ALA A C 1
ATOM 689 O O . ALA A 1 83 ? 7.469 3.251 1.182 1.00 94.44 83 ALA A O 1
ATOM 690 N N . LYS A 1 84 ? 5.253 3.040 0.886 1.00 92.31 84 LYS A N 1
ATOM 691 C CA . LYS A 1 84 ? 5.009 2.313 2.140 1.00 92.31 84 LYS A CA 1
ATOM 692 C C . LYS A 1 84 ? 5.672 0.931 2.133 1.00 92.31 84 LYS A C 1
ATOM 694 O O . LYS A 1 84 ? 6.372 0.579 3.081 1.00 92.31 84 LYS A O 1
ATOM 699 N N . ALA A 1 85 ? 5.471 0.155 1.068 1.00 92.56 85 ALA A N 1
ATOM 700 C CA . ALA A 1 85 ? 6.015 -1.195 0.953 1.00 92.56 85 ALA A CA 1
ATOM 701 C C . ALA A 1 85 ? 7.551 -1.211 0.965 1.00 92.56 85 ALA A C 1
ATOM 703 O O . ALA A 1 85 ? 8.121 -2.077 1.615 1.00 92.56 85 ALA A O 1
ATOM 704 N N . MET A 1 86 ? 8.221 -0.200 0.400 1.00 93.69 86 MET A N 1
ATOM 705 C CA . MET A 1 86 ? 9.679 -0.029 0.516 1.00 93.69 86 MET A CA 1
ATOM 706 C C . MET A 1 86 ? 10.176 -0.069 1.963 1.00 93.69 86 MET A C 1
ATOM 708 O O . MET A 1 86 ? 11.293 -0.508 2.213 1.00 93.69 86 MET A O 1
ATOM 712 N N . ARG A 1 87 ? 9.357 0.350 2.935 1.00 90.56 87 ARG A N 1
ATOM 713 C CA . ARG A 1 87 ? 9.713 0.341 4.361 1.00 90.56 87 ARG A CA 1
ATOM 714 C C . ARG A 1 87 ? 9.266 -0.919 5.088 1.00 90.56 87 ARG A C 1
ATOM 716 O O . ARG A 1 87 ? 9.891 -1.282 6.081 1.00 90.56 87 ARG A O 1
ATOM 723 N N . GLU A 1 88 ? 8.203 -1.570 4.648 1.00 89.69 88 GLU A N 1
ATOM 724 C CA . GLU A 1 88 ? 7.535 -2.625 5.422 1.00 89.69 88 GLU A CA 1
ATOM 725 C C . GLU A 1 88 ? 7.733 -4.029 4.843 1.00 89.69 88 GLU A C 1
ATOM 727 O O . GLU A 1 88 ? 7.666 -5.005 5.583 1.00 89.69 88 GLU A O 1
ATOM 732 N N . ASP A 1 89 ? 8.006 -4.132 3.546 1.00 92.31 89 ASP A N 1
ATOM 733 C CA . ASP A 1 89 ? 8.109 -5.390 2.818 1.00 92.31 89 ASP A CA 1
ATOM 734 C C . ASP A 1 89 ? 9.567 -5.711 2.466 1.00 92.31 89 ASP A C 1
ATOM 736 O O . ASP A 1 89 ? 10.330 -4.863 1.997 1.00 92.31 89 ASP A O 1
ATOM 740 N N . ILE A 1 90 ? 9.963 -6.958 2.712 1.00 91.62 90 ILE A N 1
ATOM 741 C CA . ILE A 1 90 ? 11.351 -7.407 2.569 1.00 91.62 90 ILE A CA 1
ATOM 742 C C . ILE A 1 90 ? 11.761 -7.476 1.091 1.00 91.62 90 ILE A C 1
ATOM 744 O O . ILE A 1 90 ? 12.894 -7.126 0.767 1.00 91.62 90 ILE A O 1
ATOM 748 N N . GLY A 1 91 ? 10.850 -7.855 0.188 1.00 91.88 91 GLY A N 1
ATOM 749 C CA . GLY A 1 91 ? 11.113 -7.896 -1.251 1.00 91.88 91 GLY A CA 1
ATOM 750 C C . GLY A 1 91 ? 11.390 -6.504 -1.810 1.00 91.88 91 GLY A C 1
ATOM 751 O O . GLY A 1 91 ? 12.363 -6.303 -2.534 1.00 91.88 91 GLY A O 1
ATOM 752 N N . PHE A 1 92 ? 10.603 -5.513 -1.392 1.00 93.94 92 PHE A N 1
ATOM 753 C CA . PHE A 1 92 ? 10.867 -4.120 -1.748 1.00 93.94 92 PHE A CA 1
ATOM 754 C C . PHE A 1 92 ? 12.157 -3.578 -1.117 1.00 93.94 92 PHE A C 1
ATOM 756 O O . PHE A 1 92 ? 12.911 -2.878 -1.789 1.00 93.94 92 PHE A O 1
ATOM 763 N N . ARG A 1 93 ? 12.462 -3.926 0.142 1.00 93.00 93 ARG A N 1
ATOM 764 C CA . ARG A 1 93 ? 13.737 -3.549 0.787 1.00 93.00 93 ARG A CA 1
ATOM 765 C C . ARG A 1 93 ? 14.950 -4.129 0.066 1.00 93.00 93 ARG A C 1
ATOM 767 O O . ARG A 1 93 ? 15.960 -3.438 -0.054 1.00 93.00 93 ARG A O 1
ATOM 774 N N . TYR A 1 94 ? 14.837 -5.371 -0.403 1.00 94.50 94 TYR A N 1
ATOM 775 C CA . TYR A 1 94 ? 15.856 -6.033 -1.206 1.00 94.50 94 TYR A CA 1
ATOM 776 C C . TYR A 1 94 ? 16.104 -5.271 -2.512 1.00 94.50 94 TYR A C 1
ATOM 778 O O . TYR A 1 94 ? 17.215 -4.801 -2.741 1.00 94.50 94 TYR A O 1
ATOM 786 N N . LEU A 1 95 ? 15.054 -5.059 -3.314 1.00 94.12 95 LEU A N 1
ATOM 787 C CA . LEU A 1 95 ? 15.154 -4.363 -4.603 1.00 94.12 95 LEU A CA 1
ATOM 788 C C . LEU A 1 95 ? 15.589 -2.902 -4.459 1.00 94.12 95 LEU A C 1
ATOM 790 O O . LEU A 1 95 ? 16.306 -2.378 -5.307 1.00 94.12 95 LEU A O 1
ATOM 794 N N . GLY A 1 96 ? 15.174 -2.251 -3.373 1.00 93.94 96 GLY A N 1
ATOM 795 C CA . GLY A 1 96 ? 15.561 -0.886 -3.043 1.00 93.94 96 GLY A CA 1
ATOM 796 C C . GLY A 1 96 ? 17.020 -0.722 -2.634 1.00 93.94 96 GLY A C 1
ATOM 797 O O . GLY A 1 96 ? 17.526 0.401 -2.642 1.00 93.94 96 GLY A O 1
ATOM 798 N N . GLY A 1 97 ? 17.696 -1.800 -2.225 1.00 91.12 97 GLY A N 1
ATOM 799 C CA . GLY A 1 97 ? 19.072 -1.735 -1.728 1.00 91.12 97 GLY A CA 1
ATOM 800 C C . GLY A 1 97 ? 19.243 -0.757 -0.558 1.00 91.12 97 GLY A C 1
ATOM 801 O O . GLY A 1 97 ? 20.244 -0.054 -0.486 1.00 91.12 97 GLY A O 1
ATOM 802 N N . GLY A 1 98 ? 18.238 -0.645 0.318 1.00 86.56 98 GLY A N 1
ATOM 803 C CA . GLY A 1 98 ? 18.243 0.307 1.439 1.00 86.56 98 GLY A CA 1
ATOM 804 C C . GLY A 1 98 ? 17.810 1.741 1.100 1.00 86.56 98 GLY A C 1
ATOM 805 O O . GLY A 1 98 ? 17.862 2.605 1.974 1.00 86.56 98 GLY A O 1
ATOM 806 N N . ASN A 1 99 ? 17.349 2.005 -0.126 1.00 93.38 99 ASN A N 1
ATOM 807 C CA . ASN A 1 99 ? 16.762 3.288 -0.516 1.00 93.38 99 ASN A CA 1
ATOM 808 C C . ASN A 1 99 ? 15.242 3.310 -0.314 1.00 93.38 99 ASN A C 1
ATOM 810 O O . ASN A 1 99 ? 14.563 2.300 -0.485 1.00 93.38 99 ASN A O 1
ATOM 814 N N . PHE A 1 100 ? 14.700 4.489 0.001 1.00 94.00 100 PHE A N 1
ATOM 815 C CA . PHE A 1 100 ? 13.271 4.690 0.267 1.00 94.00 100 PHE A CA 1
ATOM 816 C C . PHE A 1 100 ? 12.749 5.929 -0.481 1.00 94.00 100 PHE A C 1
ATOM 818 O O . PHE A 1 100 ? 12.508 6.954 0.163 1.00 94.00 100 PHE A O 1
ATOM 825 N N . PRO A 1 101 ? 12.615 5.868 -1.822 1.00 93.88 101 PRO A N 1
ATOM 826 C CA . PRO A 1 101 ? 12.052 6.967 -2.596 1.00 93.88 101 PRO A CA 1
ATOM 827 C C . PRO A 1 101 ? 10.639 7.294 -2.110 1.00 93.88 101 PRO A C 1
ATOM 829 O O . PRO A 1 101 ? 9.874 6.406 -1.719 1.00 93.88 101 PRO A O 1
ATOM 832 N N . ASP A 1 102 ? 10.301 8.581 -2.127 1.00 92.62 102 ASP A N 1
ATOM 833 C CA . ASP A 1 102 ? 8.954 9.021 -1.793 1.00 92.62 102 ASP A CA 1
ATOM 834 C C . ASP A 1 102 ? 7.970 8.684 -2.925 1.00 92.62 102 ASP A C 1
ATOM 836 O O . ASP A 1 102 ? 8.360 8.436 -4.071 1.00 92.62 102 ASP A O 1
ATOM 840 N N . PHE A 1 103 ? 6.673 8.683 -2.614 1.00 92.19 103 PHE A N 1
ATOM 841 C CA . PHE A 1 103 ? 5.637 8.361 -3.597 1.00 92.19 103 PHE A CA 1
ATOM 842 C C . PHE A 1 103 ? 5.661 9.313 -4.799 1.00 92.19 103 PHE A C 1
ATOM 844 O O . PHE A 1 103 ? 5.410 8.875 -5.920 1.00 92.19 103 PHE A O 1
ATOM 851 N N . ARG A 1 104 ? 6.030 10.584 -4.592 1.00 92.38 104 ARG A N 1
ATOM 852 C CA . ARG A 1 104 ? 6.207 11.562 -5.675 1.00 92.38 104 ARG A CA 1
ATOM 853 C C . ARG A 1 104 ? 7.324 11.162 -6.615 1.00 92.38 104 ARG A C 1
ATOM 855 O O . ARG A 1 104 ? 7.118 11.115 -7.817 1.00 92.38 104 ARG A O 1
ATOM 862 N N . THR A 1 105 ? 8.473 10.782 -6.064 1.00 93.56 105 THR A N 1
ATOM 863 C CA . THR A 1 105 ? 9.618 10.315 -6.847 1.00 93.56 105 THR A CA 1
ATOM 864 C C . THR A 1 105 ? 9.249 9.109 -7.709 1.00 93.56 105 THR A C 1
ATOM 866 O O . THR A 1 105 ? 9.631 9.051 -8.873 1.00 93.56 105 THR A O 1
ATOM 869 N N . LEU A 1 106 ? 8.482 8.161 -7.163 1.00 93.75 106 LEU A N 1
ATOM 870 C CA . LEU A 1 106 ? 7.997 6.992 -7.903 1.00 93.75 106 LEU A CA 1
ATOM 871 C C . LEU A 1 106 ? 7.002 7.378 -9.009 1.00 93.75 106 LEU A C 1
ATOM 873 O O . LEU A 1 106 ? 7.118 6.890 -10.135 1.00 93.75 106 LEU A O 1
ATOM 877 N N . SER A 1 107 ? 6.053 8.265 -8.701 1.00 92.44 107 SER A N 1
ATOM 878 C CA . SER A 1 107 ? 5.048 8.746 -9.655 1.00 92.44 107 SER A CA 1
ATOM 879 C C . SER A 1 107 ? 5.683 9.552 -10.794 1.00 92.44 107 SER A C 1
ATOM 881 O O . SER A 1 107 ? 5.441 9.269 -11.969 1.00 92.44 107 SER A O 1
ATOM 883 N N . ASP A 1 108 ? 6.575 10.490 -10.467 1.00 92.56 108 ASP A N 1
ATOM 884 C CA . ASP A 1 108 ? 7.299 11.312 -11.436 1.00 92.56 108 ASP A CA 1
ATOM 885 C C . ASP A 1 108 ? 8.222 10.469 -12.310 1.00 92.56 108 ASP A C 1
ATOM 887 O O . ASP A 1 108 ? 8.201 10.620 -13.529 1.00 92.56 108 ASP A O 1
ATOM 891 N N . PHE A 1 109 ? 8.972 9.530 -11.723 1.00 93.75 109 PHE A N 1
ATOM 892 C CA . PHE A 1 109 ? 9.817 8.610 -12.485 1.00 93.75 109 PHE A CA 1
ATOM 893 C C . PHE A 1 109 ? 8.995 7.825 -13.511 1.00 93.75 109 PHE A C 1
ATOM 895 O O . PHE A 1 109 ? 9.358 7.765 -14.685 1.00 93.75 109 PHE A O 1
ATOM 902 N N . ARG A 1 110 ? 7.847 7.275 -13.100 1.00 92.25 110 ARG A N 1
ATOM 903 C CA . ARG A 1 110 ? 6.950 6.563 -14.015 1.00 92.25 110 ARG A CA 1
ATOM 904 C C . ARG A 1 110 ? 6.408 7.467 -15.116 1.00 92.25 110 ARG A C 1
ATOM 906 O O . ARG A 1 110 ? 6.327 7.037 -16.260 1.00 92.25 110 ARG A O 1
ATOM 913 N N . ARG A 1 111 ? 6.006 8.692 -14.775 1.00 89.25 111 ARG A N 1
ATOM 914 C CA . ARG A 1 111 ? 5.430 9.649 -15.726 1.00 89.25 111 ARG A CA 1
ATOM 915 C C . ARG A 1 111 ? 6.449 10.084 -16.777 1.00 89.25 111 ARG A C 1
ATOM 917 O O . ARG A 1 111 ? 6.112 10.116 -17.955 1.00 89.25 111 ARG A O 1
ATOM 924 N N . ILE A 1 112 ? 7.675 10.389 -16.355 1.00 91.62 112 ILE A N 1
ATOM 925 C CA . ILE A 1 112 ? 8.768 10.805 -17.243 1.00 91.62 112 ILE A CA 1
ATOM 926 C C . ILE A 1 112 ? 9.142 9.662 -18.194 1.00 91.62 112 ILE A C 1
ATOM 928 O O . ILE A 1 112 ? 9.255 9.874 -19.398 1.00 91.62 112 ILE A O 1
ATOM 932 N N . HIS A 1 113 ? 9.276 8.443 -17.665 1.00 90.25 113 HIS A N 1
ATOM 933 C CA . HIS A 1 113 ? 9.808 7.292 -18.405 1.00 90.25 113 HIS A CA 1
ATOM 934 C C . HIS A 1 113 ? 8.734 6.341 -18.927 1.00 90.25 113 HIS A C 1
ATOM 936 O O . HIS A 1 113 ? 9.033 5.193 -19.241 1.00 90.25 113 HIS A O 1
ATOM 942 N N . LEU A 1 114 ? 7.481 6.790 -19.027 1.00 86.69 114 LEU A N 1
ATOM 943 C CA . LEU A 1 114 ? 6.328 5.929 -19.308 1.00 86.69 114 LEU A CA 1
ATOM 944 C C . LEU A 1 114 ? 6.533 5.051 -20.551 1.00 86.69 114 LEU A C 1
ATOM 946 O O . LEU A 1 114 ? 6.289 3.849 -20.511 1.00 86.69 114 LEU A O 1
ATOM 950 N N . LYS A 1 115 ? 7.028 5.650 -21.641 1.00 84.19 115 LYS A N 1
ATOM 951 C CA . LYS A 1 115 ? 7.257 4.959 -22.916 1.00 84.19 115 LYS A CA 1
ATOM 952 C C . LYS A 1 115 ? 8.369 3.908 -22.815 1.00 84.19 115 LYS A C 1
ATOM 954 O O . LYS A 1 115 ? 8.171 2.773 -23.248 1.00 84.19 115 LYS A O 1
ATOM 959 N N . ALA A 1 116 ? 9.501 4.271 -22.213 1.00 86.81 116 ALA A N 1
ATOM 960 C CA . ALA A 1 116 ? 10.621 3.360 -21.993 1.00 86.81 116 ALA A CA 1
ATOM 961 C C . ALA A 1 116 ? 10.207 2.195 -21.078 1.00 86.81 116 ALA A C 1
ATOM 963 O O . ALA A 1 116 ? 10.467 1.034 -21.386 1.00 86.81 116 ALA A O 1
ATOM 964 N N . LEU A 1 117 ? 9.469 2.483 -20.000 1.00 83.75 117 LEU A N 1
ATOM 965 C CA . LEU A 1 117 ? 8.956 1.477 -19.069 1.00 83.75 117 LEU A CA 1
ATOM 966 C C . LEU A 1 117 ? 8.006 0.482 -19.744 1.00 83.75 117 LEU A C 1
ATOM 968 O O . LEU A 1 117 ? 8.145 -0.712 -19.496 1.00 83.75 117 LEU A O 1
ATOM 972 N N . SER A 1 118 ? 7.090 0.932 -20.611 1.00 80.88 118 SER A N 1
ATOM 973 C CA . SER A 1 118 ? 6.218 0.029 -21.381 1.00 80.88 118 SER A CA 1
ATOM 974 C C . SER A 1 118 ? 7.024 -0.944 -22.247 1.00 80.88 118 SER A C 1
ATOM 976 O O . SER A 1 118 ? 6.768 -2.149 -22.230 1.00 80.88 118 SER A O 1
ATOM 978 N N . SER A 1 119 ? 8.031 -0.432 -22.966 1.00 80.81 119 SER A N 1
ATOM 979 C CA . SER A 1 119 ? 8.912 -1.242 -23.819 1.00 80.81 119 SER A CA 1
ATOM 980 C C . SER A 1 119 ? 9.702 -2.270 -23.005 1.00 80.81 119 SER A C 1
ATOM 982 O O . SER A 1 119 ? 9.737 -3.455 -23.340 1.00 80.81 119 SER A O 1
ATOM 984 N N . LEU A 1 120 ? 10.278 -1.841 -21.881 1.00 81.88 120 LEU A N 1
ATOM 985 C CA . LEU A 1 120 ? 11.014 -2.716 -20.973 1.00 81.88 120 LEU A CA 1
ATOM 986 C C . LEU A 1 120 ? 10.105 -3.797 -20.373 1.00 81.88 120 LEU A C 1
ATOM 988 O O . LEU A 1 120 ? 10.474 -4.969 -20.327 1.00 81.88 120 LEU A O 1
ATOM 992 N N . PHE A 1 121 ? 8.885 -3.449 -19.964 1.00 75.50 121 PHE A N 1
ATOM 993 C CA . PHE A 1 121 ? 7.962 -4.417 -19.372 1.00 75.50 121 PHE A CA 1
ATOM 994 C C . PHE A 1 121 ? 7.604 -5.530 -20.369 1.00 75.50 121 PHE A C 1
ATOM 996 O O . PHE A 1 121 ? 7.576 -6.708 -20.009 1.00 75.50 121 PHE A O 1
ATOM 1003 N N . LYS A 1 122 ? 7.423 -5.173 -21.647 1.00 74.12 122 LYS A N 1
ATOM 1004 C CA . LYS A 1 122 ? 7.222 -6.131 -22.744 1.00 74.12 122 LYS A CA 1
ATOM 1005 C C . LYS A 1 122 ? 8.407 -7.090 -22.880 1.00 74.12 122 LYS A C 1
ATOM 1007 O O . LYS A 1 122 ? 8.205 -8.300 -22.970 1.00 74.12 122 LYS A O 1
ATOM 1012 N N . GLN A 1 123 ? 9.635 -6.573 -22.841 1.00 73.94 123 GLN A N 1
ATOM 1013 C CA . GLN A 1 123 ? 10.847 -7.397 -22.903 1.00 73.94 123 GLN A CA 1
ATOM 1014 C C . GLN A 1 123 ? 10.951 -8.361 -21.714 1.00 73.94 123 GLN A C 1
ATOM 1016 O O . GLN A 1 123 ? 11.282 -9.528 -21.908 1.00 73.94 123 GLN A O 1
ATOM 1021 N N . VAL A 1 124 ? 10.606 -7.916 -20.500 1.00 71.12 124 VAL A N 1
ATOM 1022 C CA . VAL A 1 124 ? 10.581 -8.786 -19.312 1.00 71.12 124 VAL A CA 1
ATOM 1023 C C . VAL A 1 124 ? 9.587 -9.922 -19.487 1.00 71.12 124 VAL A C 1
ATOM 1025 O O . VAL A 1 124 ? 9.956 -11.074 -19.276 1.00 71.12 124 VAL A O 1
ATOM 1028 N N . LEU A 1 125 ? 8.355 -9.642 -19.916 1.00 67.38 125 LEU A N 1
ATOM 1029 C CA . LEU A 1 125 ? 7.363 -10.693 -20.158 1.00 67.38 125 LEU A CA 1
ATOM 1030 C C . LEU A 1 125 ? 7.822 -11.678 -21.242 1.00 67.38 125 LEU A C 1
ATOM 1032 O O . LEU A 1 125 ? 7.656 -12.888 -21.086 1.00 67.38 125 LEU A O 1
ATOM 1036 N N . GLU A 1 126 ? 8.460 -11.188 -22.304 1.00 68.00 126 GLU A N 1
ATOM 1037 C CA . GLU A 1 126 ? 9.012 -12.040 -23.358 1.00 68.00 126 GLU A CA 1
ATOM 1038 C C . GLU A 1 126 ? 10.167 -12.921 -22.848 1.00 68.00 126 GLU A C 1
ATOM 1040 O O . GLU A 1 126 ? 10.223 -14.114 -23.162 1.00 68.00 126 GLU A O 1
ATOM 1045 N N . LEU A 1 127 ? 11.048 -12.389 -21.995 1.00 66.69 127 LEU A N 1
ATOM 1046 C CA . LEU A 1 127 ? 12.096 -13.165 -21.324 1.00 66.69 127 LEU A CA 1
ATOM 1047 C C . LEU A 1 127 ? 11.499 -14.216 -20.385 1.00 66.69 127 LEU A C 1
ATOM 1049 O O . LEU A 1 127 ? 11.895 -15.379 -20.443 1.00 66.69 127 LEU A O 1
ATOM 1053 N N . CYS A 1 128 ? 10.485 -13.858 -19.593 1.00 63.09 128 CYS A N 1
ATOM 1054 C CA . CYS A 1 128 ? 9.768 -14.802 -18.734 1.00 63.09 128 CYS A CA 1
ATOM 1055 C C . CYS A 1 128 ? 9.130 -15.942 -19.547 1.00 63.09 128 CYS A C 1
ATOM 1057 O O . CYS A 1 128 ? 9.101 -17.096 -19.106 1.00 63.09 128 CYS A O 1
ATOM 1059 N N . ARG A 1 129 ? 8.612 -15.627 -20.742 1.00 59.41 129 ARG A N 1
ATOM 1060 C CA . ARG A 1 129 ? 8.028 -16.598 -21.675 1.00 59.41 129 ARG A CA 1
ATOM 1061 C C . ARG A 1 129 ? 9.085 -17.555 -22.212 1.00 59.41 129 ARG A C 1
ATOM 1063 O O . ARG A 1 129 ? 8.876 -18.767 -22.183 1.00 59.41 129 ARG A O 1
ATOM 1070 N N . ARG A 1 130 ? 10.228 -17.032 -22.662 1.00 63.91 130 ARG A N 1
ATOM 1071 C CA . ARG A 1 130 ? 11.340 -17.837 -23.200 1.00 63.91 130 ARG A CA 1
ATOM 1072 C C . ARG A 1 130 ? 12.030 -18.682 -22.132 1.00 63.91 130 ARG A C 1
ATOM 1074 O O . ARG A 1 130 ? 12.374 -19.825 -22.411 1.00 63.91 130 ARG A O 1
ATOM 1081 N N . ALA A 1 131 ? 12.156 -18.165 -20.911 1.00 60.12 131 ALA A N 1
ATOM 1082 C CA . ALA A 1 131 ? 12.702 -18.883 -19.759 1.00 60.12 131 ALA A CA 1
ATOM 1083 C C . ALA A 1 131 ? 11.757 -19.974 -19.211 1.00 60.12 131 ALA A C 1
ATOM 1085 O O . ALA A 1 131 ? 12.114 -20.696 -18.284 1.00 60.12 131 ALA A O 1
ATOM 1086 N N . GLY A 1 132 ? 10.539 -20.105 -19.755 1.00 54.00 132 GLY A N 1
ATOM 1087 C CA . GLY A 1 132 ? 9.560 -21.106 -19.321 1.00 54.00 132 GLY A CA 1
ATOM 1088 C C . GLY A 1 132 ? 8.924 -20.821 -17.954 1.00 54.00 132 GLY A C 1
ATOM 1089 O O . GLY A 1 132 ? 8.217 -21.679 -17.422 1.00 54.00 132 GLY A O 1
ATOM 1090 N N . LEU A 1 133 ? 9.145 -19.624 -17.401 1.00 53.66 133 LEU A N 1
ATOM 1091 C CA . LEU A 1 133 ? 8.560 -19.159 -16.141 1.00 53.66 133 LEU A CA 1
ATOM 1092 C C . LEU A 1 133 ? 7.093 -18.750 -16.319 1.00 53.66 133 LEU A C 1
ATOM 1094 O O . LEU A 1 133 ? 6.274 -18.977 -15.429 1.00 53.66 133 LEU A O 1
ATOM 1098 N N . LEU A 1 134 ? 6.730 -18.238 -17.499 1.00 46.03 134 LEU A N 1
ATOM 1099 C CA . LEU A 1 134 ? 5.335 -18.063 -17.896 1.00 46.03 134 LEU A CA 1
ATOM 1100 C C . LEU A 1 134 ? 4.824 -19.337 -18.571 1.00 46.03 134 LEU A C 1
ATOM 1102 O O . LEU A 1 134 ? 4.954 -19.532 -19.781 1.00 46.03 134 LEU A O 1
ATOM 1106 N N . LYS A 1 135 ? 4.164 -20.200 -17.795 1.00 43.22 135 LYS A N 1
ATOM 1107 C CA . LYS A 1 135 ? 3.248 -21.199 -18.356 1.00 43.22 135 LYS A CA 1
ATOM 1108 C C . LYS A 1 135 ? 1.998 -20.455 -18.831 1.00 43.22 135 LYS A C 1
ATOM 1110 O O . LYS A 1 135 ? 1.029 -20.357 -18.088 1.00 43.22 135 LYS A O 1
ATOM 1115 N N . LEU A 1 136 ? 2.047 -19.881 -20.037 1.00 38.22 136 LEU A N 1
ATOM 1116 C CA . LEU A 1 136 ? 0.903 -19.239 -20.699 1.00 38.22 136 LEU A CA 1
ATOM 1117 C C . LEU A 1 136 ? -0.208 -20.272 -20.922 1.00 38.22 136 LEU A C 1
ATOM 1119 O O . LEU A 1 136 ? -0.291 -20.932 -21.954 1.00 38.22 136 LEU A O 1
ATOM 1123 N N . GLY A 1 137 ? -1.037 -20.425 -19.899 1.00 30.84 137 GLY A N 1
ATOM 1124 C CA . GLY A 1 137 ? -2.223 -21.263 -19.875 1.00 30.84 137 GLY A CA 1
ATOM 1125 C C . GLY A 1 137 ? -3.342 -20.591 -19.091 1.00 30.84 137 GLY A C 1
ATOM 1126 O O . GLY A 1 137 ? -4.069 -21.310 -18.426 1.00 30.84 137 GLY A O 1
ATOM 1127 N N . VAL A 1 138 ? -3.438 -19.252 -19.185 1.00 32.19 138 VAL A N 1
ATOM 1128 C CA . VAL A 1 138 ? -4.412 -18.306 -18.587 1.00 32.19 138 VAL A CA 1
ATOM 1129 C C . VAL A 1 138 ? -3.711 -17.282 -17.676 1.00 32.19 138 VAL A C 1
ATOM 1131 O O . VAL A 1 138 ? -3.253 -17.607 -16.583 1.00 32.19 138 VAL A O 1
ATOM 1134 N N . VAL A 1 139 ? -3.647 -16.026 -18.138 1.00 29.81 139 VAL A N 1
ATOM 1135 C CA . VAL A 1 139 ? -3.421 -14.837 -17.300 1.00 29.81 139 VAL A CA 1
ATOM 1136 C C . VAL A 1 139 ? -4.802 -14.413 -16.806 1.00 29.81 139 VAL A C 1
ATOM 1138 O O . VAL A 1 139 ? -5.649 -14.012 -17.600 1.00 29.81 139 VAL A O 1
ATOM 1141 N N . ALA A 1 140 ? -5.071 -14.602 -15.516 1.00 26.14 140 ALA A N 1
ATOM 1142 C CA . ALA A 1 140 ? -6.351 -14.241 -14.917 1.00 26.14 140 ALA A CA 1
ATOM 1143 C C . ALA A 1 140 ? -6.288 -12.807 -14.375 1.00 26.14 140 ALA A C 1
ATOM 1145 O O . ALA A 1 140 ? -5.585 -12.531 -13.401 1.00 26.14 140 ALA A O 1
ATOM 1146 N N . LEU A 1 141 ? -7.052 -11.910 -14.997 1.00 33.53 141 LEU A N 1
ATOM 1147 C CA . LEU A 1 141 ? -7.519 -10.678 -14.371 1.00 33.53 141 LEU A CA 1
ATOM 1148 C C . LEU A 1 141 ? -8.698 -11.046 -13.459 1.00 33.53 141 LEU A C 1
ATOM 1150 O O . LEU A 1 141 ? -9.765 -11.409 -13.938 1.00 33.53 141 LEU A O 1
ATOM 1154 N N . ASP A 1 142 ? -8.467 -10.924 -12.155 1.00 31.31 142 ASP A N 1
ATOM 1155 C CA . ASP A 1 142 ? -9.424 -11.127 -11.061 1.00 31.31 142 ASP A CA 1
ATOM 1156 C C . ASP A 1 142 ? -9.820 -12.591 -10.748 1.00 31.31 142 ASP A C 1
ATOM 1158 O O . ASP A 1 142 ? -9.815 -13.491 -11.585 1.00 31.31 142 ASP A O 1
ATOM 1162 N N . GLY A 1 143 ? -10.022 -12.868 -9.460 1.00 27.84 143 GLY A N 1
ATOM 1163 C CA . GLY A 1 143 ? -9.827 -14.189 -8.863 1.00 27.84 143 GLY A CA 1
ATOM 1164 C C . GLY A 1 143 ? -10.792 -15.288 -9.320 1.00 27.84 143 GLY A C 1
ATOM 1165 O O . GLY A 1 143 ? -11.993 -15.224 -9.078 1.00 27.84 143 GLY A O 1
ATOM 1166 N N . THR A 1 144 ? -10.259 -16.408 -9.821 1.00 26.55 144 THR A N 1
ATOM 1167 C CA . THR A 1 144 ? -10.898 -17.729 -9.663 1.00 26.55 144 THR A CA 1
ATOM 1168 C C . THR A 1 144 ? -9.878 -18.870 -9.765 1.00 26.55 144 THR A C 1
ATOM 1170 O O . THR A 1 144 ? -8.979 -18.854 -10.600 1.00 26.55 144 THR A O 1
ATOM 1173 N N . LYS A 1 145 ? -10.004 -19.883 -8.895 1.00 31.03 145 LYS A N 1
ATOM 1174 C CA . LYS A 1 145 ? -9.188 -21.112 -8.916 1.00 31.03 145 LYS A CA 1
ATOM 1175 C C . LYS A 1 145 ? -9.823 -22.152 -9.839 1.00 31.03 145 LYS A C 1
ATOM 1177 O O . LYS A 1 145 ? -10.901 -22.600 -9.475 1.00 31.03 145 LYS A O 1
ATOM 1182 N N . VAL A 1 146 ? -9.135 -22.664 -10.869 1.00 28.95 146 VAL A N 1
ATOM 1183 C CA . VAL A 1 146 ? -9.341 -24.040 -11.396 1.00 28.95 146 VAL A CA 1
ATOM 1184 C C . VAL A 1 146 ? -8.044 -24.594 -12.025 1.00 28.95 146 VAL A C 1
ATOM 1186 O O . VAL A 1 146 ? -7.163 -23.850 -12.436 1.00 28.95 146 VAL A O 1
ATOM 1189 N N . LYS A 1 147 ? -7.936 -25.929 -11.994 1.00 23.62 147 LYS A N 1
ATOM 1190 C CA . LYS A 1 147 ? -6.791 -26.829 -12.202 1.00 23.62 147 LYS A CA 1
ATOM 1191 C C . LYS A 1 147 ? -6.020 -26.705 -13.522 1.00 23.62 147 LYS A C 1
ATOM 1193 O O . LYS A 1 147 ? -6.580 -26.518 -14.595 1.00 23.62 147 LYS A O 1
ATOM 1198 N N . ALA A 1 148 ? -4.731 -27.017 -13.385 1.00 31.80 148 ALA A N 1
ATOM 1199 C CA . ALA A 1 148 ? -3.787 -27.338 -14.442 1.00 31.80 148 ALA A CA 1
ATOM 1200 C C . ALA A 1 148 ? -4.260 -28.492 -15.338 1.00 31.80 148 ALA A C 1
ATOM 1202 O O . ALA A 1 148 ? -4.661 -29.542 -14.833 1.00 31.80 148 ALA A O 1
ATOM 1203 N N . ASN A 1 149 ? -4.084 -28.337 -16.651 1.00 24.45 149 ASN A N 1
ATOM 1204 C CA . ASN A 1 149 ? -3.811 -29.468 -17.525 1.00 24.45 149 ASN A CA 1
ATOM 1205 C C . ASN A 1 149 ? -2.965 -29.022 -18.725 1.00 24.45 149 ASN A C 1
ATOM 1207 O O . ASN A 1 149 ? -3.335 -28.113 -19.464 1.00 24.45 149 ASN A O 1
ATOM 1211 N N . ALA A 1 150 ? -1.807 -29.651 -18.889 1.00 44.22 150 ALA A N 1
ATOM 1212 C CA . ALA A 1 150 ? -0.962 -29.494 -20.058 1.00 44.22 150 ALA A CA 1
ATOM 1213 C C . ALA A 1 150 ? -1.460 -30.445 -21.152 1.00 44.22 150 ALA A C 1
ATOM 1215 O O . ALA A 1 150 ? -1.470 -31.650 -20.924 1.00 44.22 150 ALA A O 1
ATOM 1216 N N . SER A 1 151 ? -1.797 -29.949 -22.350 1.00 30.11 151 SER A N 1
ATOM 1217 C CA . SER A 1 151 ? -1.718 -30.790 -23.554 1.00 30.11 151 SER A CA 1
ATOM 1218 C C . SER A 1 151 ? -1.623 -30.000 -24.869 1.00 30.11 151 SER A C 1
ATOM 1220 O O . SER A 1 151 ? -2.465 -29.162 -25.168 1.00 30.11 151 SER A O 1
ATOM 1222 N N . MET A 1 152 ? -0.583 -30.332 -25.641 1.00 30.86 152 MET A N 1
ATOM 1223 C CA . MET A 1 152 ? -0.522 -30.502 -27.106 1.00 30.86 152 MET A CA 1
ATOM 1224 C C . MET A 1 152 ? -1.222 -2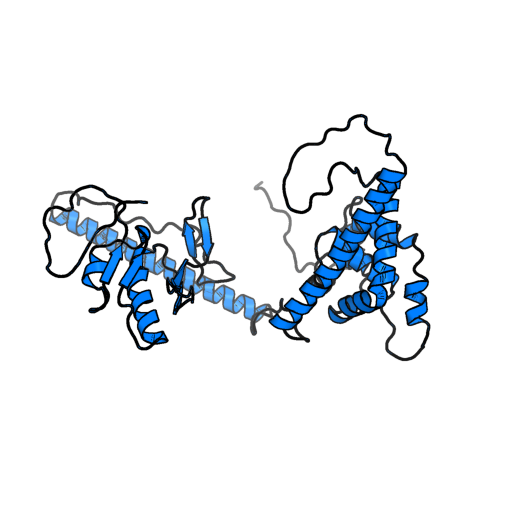9.490 -28.041 1.00 30.86 152 MET A C 1
ATOM 1226 O O . MET A 1 152 ? -1.948 -29.884 -28.944 1.00 30.86 152 MET A O 1
ATOM 1230 N N . ALA A 1 153 ? -0.908 -28.196 -27.923 1.00 33.62 153 ALA A N 1
ATOM 1231 C CA . ALA A 1 153 ? -1.155 -27.213 -28.991 1.00 33.62 153 ALA A CA 1
ATOM 1232 C C . ALA A 1 153 ? 0.031 -26.237 -29.143 1.00 33.62 153 ALA A C 1
ATOM 1234 O O . ALA A 1 153 ? -0.098 -25.027 -28.973 1.00 33.62 153 ALA A O 1
ATOM 1235 N N . LYS A 1 154 ? 1.235 -26.763 -29.418 1.00 40.91 154 LYS A N 1
ATOM 1236 C CA . LYS A 1 154 ? 2.453 -25.965 -29.674 1.00 40.91 154 LYS A CA 1
ATOM 1237 C C . LYS A 1 154 ? 2.693 -25.741 -31.174 1.00 40.91 154 LYS A C 1
ATOM 1239 O O . LYS A 1 154 ? 3.753 -26.074 -31.676 1.00 40.91 154 LYS A O 1
ATOM 1244 N N . ASN A 1 155 ? 1.725 -25.159 -31.876 1.00 37.22 155 ASN A N 1
ATOM 1245 C CA . ASN A 1 155 ? 1.952 -24.533 -33.184 1.00 37.22 155 ASN A CA 1
ATOM 1246 C C . ASN A 1 155 ? 1.167 -23.220 -33.224 1.00 37.22 155 ASN A C 1
ATOM 1248 O O . ASN A 1 155 ? 0.028 -23.169 -33.678 1.00 37.22 155 ASN A O 1
ATOM 1252 N N . ARG A 1 156 ? 1.762 -22.158 -32.670 1.00 52.78 156 ARG A N 1
ATOM 1253 C CA . ARG A 1 156 ? 1.236 -20.795 -32.804 1.00 52.78 156 ARG A CA 1
ATOM 1254 C C . ARG A 1 156 ? 1.817 -20.196 -34.079 1.00 52.78 156 ARG A C 1
ATOM 1256 O O . ARG A 1 156 ? 3.032 -20.061 -34.195 1.00 52.78 156 ARG A O 1
ATOM 1263 N N . THR A 1 157 ? 0.962 -19.862 -35.039 1.00 53.75 157 THR A N 1
ATOM 1264 C CA . THR A 1 157 ? 1.366 -19.168 -36.270 1.00 53.75 157 THR A CA 1
ATOM 1265 C C . THR A 1 157 ? 1.964 -17.803 -35.920 1.00 53.75 157 THR A C 1
ATOM 1267 O O . THR A 1 157 ? 1.516 -17.164 -34.971 1.00 53.75 157 THR A O 1
ATOM 1270 N N . TYR A 1 158 ? 2.926 -17.312 -36.707 1.00 51.53 158 TYR A N 1
ATOM 1271 C CA . TYR A 1 158 ? 3.539 -15.985 -36.525 1.00 51.53 158 TYR A CA 1
ATOM 1272 C C . TYR A 1 158 ? 2.506 -14.856 -36.342 1.00 51.53 158 TYR A C 1
ATOM 1274 O O . TYR A 1 158 ? 2.657 -13.998 -35.479 1.00 51.53 158 TYR A O 1
ATOM 1282 N N . GLN A 1 159 ? 1.396 -14.902 -37.086 1.00 53.66 159 GLN A N 1
ATOM 1283 C CA . GLN A 1 159 ? 0.296 -13.941 -36.946 1.00 53.66 159 GLN A CA 1
ATOM 1284 C C . GLN A 1 159 ? -0.404 -13.997 -35.578 1.00 53.66 159 GLN A C 1
ATOM 1286 O O . GLN A 1 159 ? -0.898 -12.976 -35.113 1.00 53.66 159 GLN A O 1
ATOM 1291 N N . HIS A 1 160 ? -0.459 -15.165 -34.935 1.00 56.00 160 HIS A N 1
ATOM 1292 C CA . HIS A 1 160 ? -1.027 -15.318 -33.596 1.00 56.00 160 HIS A CA 1
ATOM 1293 C C . HIS A 1 160 ? -0.074 -14.763 -32.533 1.00 56.00 160 HIS A C 1
ATOM 1295 O O . HIS A 1 160 ? -0.518 -14.024 -31.668 1.00 56.00 160 HIS A O 1
ATOM 1301 N N . LEU A 1 161 ? 1.235 -15.017 -32.666 1.00 56.69 161 LEU A N 1
ATOM 1302 C CA . LEU A 1 161 ? 2.252 -14.414 -31.795 1.00 56.69 161 LEU A CA 1
ATOM 1303 C C . LEU A 1 161 ? 2.232 -12.883 -31.880 1.00 56.69 161 LEU A C 1
ATOM 1305 O O . LEU A 1 161 ? 2.256 -12.218 -30.854 1.00 56.69 161 LEU A O 1
ATOM 1309 N N . LYS A 1 162 ? 2.104 -12.329 -33.091 1.00 62.91 162 LYS A N 1
ATOM 1310 C CA . LYS A 1 162 ? 2.017 -10.878 -33.293 1.00 62.91 162 LYS A CA 1
ATOM 1311 C C . LYS A 1 162 ? 0.761 -10.265 -32.658 1.00 62.91 162 LYS A C 1
ATOM 1313 O O . LYS A 1 162 ? 0.843 -9.210 -32.048 1.00 62.91 162 LYS A O 1
ATOM 1318 N N . ARG A 1 163 ? -0.393 -10.939 -32.758 1.00 68.12 163 ARG A N 1
ATOM 1319 C CA . ARG A 1 163 ? -1.631 -10.494 -32.090 1.00 68.12 163 ARG A CA 1
ATOM 1320 C C . ARG A 1 163 ? -1.513 -10.539 -30.568 1.00 68.12 163 ARG A C 1
ATOM 1322 O O . ARG A 1 163 ? -1.937 -9.597 -29.917 1.00 68.12 163 ARG A O 1
ATOM 1329 N N . GLU A 1 164 ? -0.919 -11.595 -30.017 1.00 62.47 164 GLU A N 1
ATOM 1330 C CA . GLU A 1 164 ? -0.676 -11.691 -28.574 1.00 62.47 164 GLU A CA 1
ATOM 1331 C C . GLU A 1 164 ? 0.297 -10.611 -28.085 1.00 62.47 164 GLU A C 1
ATOM 1333 O O . GLU A 1 164 ? 0.084 -10.039 -27.022 1.00 62.47 164 GLU A O 1
ATOM 1338 N N . GLU A 1 165 ? 1.337 -10.287 -28.861 1.00 61.62 165 GLU A N 1
ATOM 1339 C CA . GLU A 1 165 ? 2.232 -9.164 -28.557 1.00 61.62 165 GLU A CA 1
ATOM 1340 C C . GLU A 1 165 ? 1.483 -7.823 -28.532 1.00 61.62 165 GLU A C 1
ATOM 1342 O O . GLU A 1 165 ? 1.678 -7.046 -27.597 1.00 61.62 165 GLU A O 1
ATOM 1347 N N . ASP A 1 166 ? 0.608 -7.570 -29.511 1.00 70.44 166 ASP A N 1
ATOM 1348 C CA . ASP A 1 166 ? -0.201 -6.345 -29.580 1.00 70.44 166 ASP A CA 1
ATOM 1349 C C . ASP A 1 166 ? -1.226 -6.258 -28.426 1.00 70.44 166 ASP A C 1
ATOM 1351 O O . ASP A 1 166 ? -1.517 -5.174 -27.912 1.00 70.44 166 ASP A O 1
ATOM 1355 N N . GLU A 1 167 ? -1.802 -7.390 -28.012 1.00 71.62 167 GLU A N 1
ATOM 1356 C CA . GLU A 1 167 ? -2.728 -7.479 -26.874 1.00 71.62 167 GLU A CA 1
ATOM 1357 C C . GLU A 1 167 ? -2.014 -7.231 -25.541 1.00 71.62 167 GLU A C 1
ATOM 1359 O O . GLU A 1 167 ? -2.486 -6.421 -24.738 1.00 71.62 167 GLU A O 1
ATOM 1364 N N . LEU A 1 168 ? -0.849 -7.853 -25.337 1.00 65.31 168 LEU A N 1
ATOM 1365 C CA . LEU A 1 168 ? -0.011 -7.634 -24.156 1.00 65.31 168 LEU A CA 1
ATOM 1366 C C . LEU A 1 168 ? 0.441 -6.176 -24.052 1.00 65.31 168 LEU A C 1
ATOM 1368 O O . LEU A 1 168 ? 0.443 -5.605 -22.965 1.00 65.31 168 LEU A O 1
ATOM 1372 N N . GLU A 1 169 ? 0.785 -5.544 -25.173 1.00 67.50 169 GLU A N 1
ATOM 1373 C CA . GLU A 1 169 ? 1.187 -4.137 -25.202 1.00 67.50 169 GLU A CA 1
ATOM 1374 C C . GLU A 1 169 ? 0.052 -3.208 -24.750 1.00 67.50 169 GLU A C 1
ATOM 1376 O O . GLU A 1 169 ? 0.251 -2.356 -23.878 1.00 67.50 169 GLU A O 1
ATOM 1381 N N . LYS A 1 170 ? -1.172 -3.435 -25.245 1.00 73.50 170 LYS A N 1
ATOM 1382 C CA . LYS A 1 170 ? -2.366 -2.706 -24.785 1.00 73.50 170 LYS A CA 1
ATOM 1383 C C . LYS A 1 170 ? -2.650 -2.934 -23.305 1.00 73.50 170 LYS A C 1
ATOM 1385 O O . LYS A 1 170 ? -3.072 -2.007 -22.611 1.00 73.50 170 LYS A O 1
ATOM 1390 N N . GLU A 1 171 ? -2.439 -4.152 -22.818 1.00 71.25 171 GLU A N 1
ATOM 1391 C CA . GLU A 1 171 ? -2.646 -4.488 -21.414 1.00 71.25 171 GLU A CA 1
ATOM 1392 C C . GLU A 1 171 ? -1.639 -3.765 -20.505 1.00 71.25 171 GLU A C 1
ATOM 1394 O O . GLU A 1 171 ? -2.051 -3.125 -19.534 1.00 71.25 171 GLU A O 1
ATOM 1399 N N . ILE A 1 172 ? -0.349 -3.775 -20.859 1.00 70.69 172 ILE A N 1
ATOM 1400 C CA . ILE A 1 172 ? 0.715 -3.054 -20.140 1.00 70.69 172 ILE A CA 1
ATOM 1401 C C . ILE A 1 172 ? 0.413 -1.555 -20.099 1.00 70.69 172 ILE A C 1
ATOM 1403 O O . ILE A 1 172 ? 0.459 -0.939 -19.030 1.00 70.69 172 ILE A O 1
ATOM 1407 N N . GLU A 1 173 ? 0.050 -0.958 -21.237 1.00 75.62 173 GLU A N 1
ATOM 1408 C CA . GLU A 1 173 ? -0.363 0.445 -21.271 1.00 75.62 173 GLU A CA 1
ATOM 1409 C C . GLU A 1 173 ? -1.572 0.703 -20.367 1.00 75.62 173 GLU A C 1
ATOM 1411 O O . GLU A 1 173 ? -1.608 1.699 -19.640 1.00 75.62 173 GLU A O 1
ATOM 1416 N N . GLY A 1 174 ? -2.561 -0.193 -20.389 1.00 77.62 174 GLY A N 1
ATOM 1417 C CA . GLY A 1 174 ? -3.722 -0.133 -19.511 1.00 77.62 174 GLY A CA 1
ATOM 1418 C C . GLY A 1 174 ? -3.332 -0.173 -18.033 1.00 77.62 174 GLY A C 1
ATOM 1419 O O . GLY A 1 174 ? -3.878 0.576 -17.226 1.00 77.62 174 GLY A O 1
ATOM 1420 N N . TRP A 1 175 ? -2.358 -0.998 -17.652 1.00 73.44 175 TRP A N 1
ATOM 1421 C CA . TRP A 1 175 ? -1.866 -1.086 -16.276 1.00 73.44 175 TRP A CA 1
ATOM 1422 C C . TRP A 1 175 ? -1.165 0.194 -15.827 1.00 73.44 175 TRP A C 1
ATOM 1424 O O . TRP A 1 175 ? -1.461 0.701 -14.744 1.00 73.44 175 TRP A O 1
ATOM 1434 N N . LEU A 1 176 ? -0.296 0.754 -16.667 1.00 76.19 176 LEU A N 1
ATOM 1435 C CA . LEU A 1 176 ? 0.399 2.004 -16.366 1.00 76.19 176 LEU A CA 1
ATOM 1436 C C . LEU A 1 176 ? -0.571 3.195 -16.296 1.00 76.19 176 LEU A C 1
ATOM 1438 O O . LEU A 1 176 ? -0.442 4.039 -15.406 1.00 76.19 176 LEU A O 1
ATOM 1442 N N . LYS A 1 177 ? -1.593 3.226 -17.163 1.00 84.56 177 LYS A N 1
ATOM 1443 C CA . LYS A 1 177 ? -2.691 4.207 -17.094 1.00 84.56 177 LYS A CA 1
ATOM 1444 C C . LYS A 1 177 ? -3.491 4.068 -15.800 1.00 84.56 177 LYS A C 1
ATOM 1446 O O . LYS A 1 177 ? -3.725 5.070 -15.132 1.00 84.56 177 LYS A O 1
ATOM 1451 N N . ARG A 1 178 ? -3.844 2.843 -15.392 1.00 83.38 178 ARG A N 1
ATOM 1452 C CA . ARG A 1 178 ? -4.507 2.594 -14.099 1.00 83.38 178 ARG A CA 1
ATOM 1453 C C . ARG A 1 178 ? -3.654 3.064 -12.922 1.00 83.38 178 ARG A C 1
ATOM 1455 O O . ARG A 1 178 ? -4.194 3.646 -11.991 1.00 83.38 178 ARG A O 1
ATOM 1462 N N . ALA A 1 179 ? -2.337 2.858 -12.958 1.00 78.25 179 ALA A N 1
ATOM 1463 C CA . ALA A 1 179 ? -1.443 3.364 -11.916 1.00 78.25 179 ALA A CA 1
ATOM 1464 C C . ALA A 1 179 ? -1.460 4.897 -11.826 1.00 78.25 179 ALA A C 1
ATOM 1466 O O . ALA A 1 179 ? -1.535 5.438 -10.726 1.00 78.25 179 ALA A O 1
ATOM 1467 N N . ALA A 1 180 ? -1.465 5.593 -12.966 1.00 85.81 180 ALA A N 1
ATOM 1468 C CA . ALA A 1 180 ? -1.612 7.047 -12.994 1.00 85.81 180 ALA A CA 1
ATOM 1469 C C . ALA A 1 180 ? -2.970 7.512 -12.438 1.00 85.81 180 ALA A C 1
ATOM 1471 O O . ALA A 1 180 ? -2.999 8.410 -11.605 1.00 85.81 180 ALA A O 1
ATOM 1472 N N . GLN A 1 181 ? -4.069 6.859 -12.829 1.00 88.62 181 GLN A N 1
ATOM 1473 C CA . GLN A 1 181 ? -5.416 7.171 -12.333 1.00 88.62 181 GLN A CA 1
ATOM 1474 C C . GLN A 1 181 ? -5.550 6.960 -10.822 1.00 88.62 181 GLN A C 1
ATOM 1476 O O . GLN A 1 181 ? -6.174 7.762 -10.136 1.00 88.62 181 GLN A O 1
ATOM 1481 N N . VAL A 1 182 ? -4.962 5.882 -10.293 1.00 86.56 182 VAL A N 1
ATOM 1482 C CA . VAL A 1 182 ? -4.964 5.614 -8.850 1.00 86.56 182 VAL A CA 1
ATOM 1483 C C . VAL A 1 182 ? -4.211 6.705 -8.098 1.00 86.56 182 VAL A C 1
ATOM 1485 O O . VAL A 1 182 ? -4.707 7.175 -7.080 1.00 86.56 182 VAL A O 1
ATOM 1488 N N . ASP A 1 183 ? -3.044 7.123 -8.587 1.00 87.44 183 ASP A N 1
ATOM 1489 C CA . ASP A 1 183 ? -2.283 8.192 -7.937 1.00 87.44 183 ASP A CA 1
ATOM 1490 C C . ASP A 1 183 ? -3.030 9.535 -7.984 1.00 87.44 183 ASP A C 1
ATOM 1492 O O . ASP A 1 183 ? -3.054 10.239 -6.977 1.00 87.44 183 ASP A O 1
ATOM 1496 N N . GLU A 1 184 ? -3.689 9.857 -9.102 1.00 87.75 184 GLU A N 1
ATOM 1497 C CA . GLU A 1 184 ? -4.504 11.071 -9.250 1.00 87.75 184 GLU A CA 1
ATOM 1498 C C . GLU A 1 184 ? -5.710 11.075 -8.297 1.00 87.75 184 GLU A C 1
ATOM 1500 O O . GLU A 1 184 ? -5.976 12.071 -7.627 1.00 87.75 184 GLU A O 1
ATOM 1505 N N . GLU A 1 185 ? -6.415 9.951 -8.167 1.00 87.31 185 GLU A N 1
ATOM 1506 C CA . GLU A 1 185 ? -7.528 9.839 -7.221 1.00 87.31 185 GLU A CA 1
ATOM 1507 C C . GLU A 1 185 ? -7.038 9.901 -5.763 1.00 87.31 185 GLU A C 1
ATOM 1509 O O . GLU A 1 185 ? -7.636 10.573 -4.922 1.00 87.31 185 GLU A O 1
ATOM 1514 N N . GLU A 1 186 ? -5.902 9.272 -5.451 1.00 85.50 186 GLU A N 1
ATOM 1515 C CA . GLU A 1 186 ? -5.281 9.379 -4.129 1.00 85.50 186 GLU A CA 1
ATOM 1516 C C . GLU A 1 186 ? -4.823 10.821 -3.825 1.00 85.50 186 GLU A C 1
ATOM 1518 O O . GLU A 1 186 ? -4.940 11.262 -2.679 1.00 85.50 186 GLU A O 1
ATOM 1523 N N . ASP A 1 187 ? -4.367 11.584 -4.823 1.00 87.56 187 ASP A N 1
ATOM 1524 C CA . ASP A 1 187 ? -4.061 13.013 -4.677 1.00 87.56 187 ASP A CA 1
ATOM 1525 C C . ASP A 1 187 ? -5.318 13.832 -4.352 1.00 87.56 187 ASP A C 1
ATOM 1527 O O . ASP A 1 187 ? -5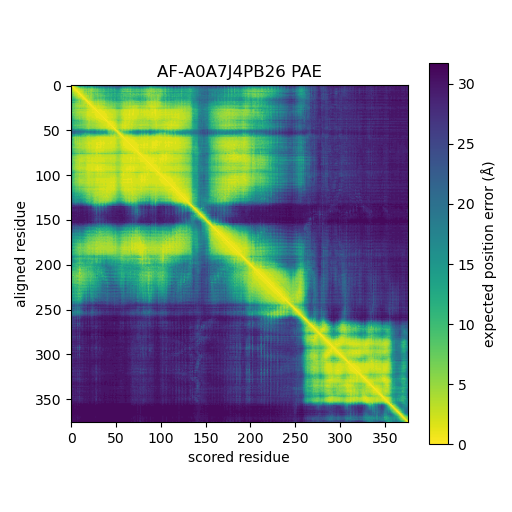.261 14.724 -3.503 1.00 87.56 187 ASP A O 1
ATOM 1531 N N . ARG A 1 188 ? -6.470 13.505 -4.954 1.00 87.69 188 ARG A N 1
ATOM 1532 C CA . ARG A 1 188 ? -7.757 14.160 -4.652 1.00 87.69 188 ARG A CA 1
ATOM 1533 C C . ARG A 1 188 ? -8.241 13.864 -3.234 1.00 87.69 188 ARG A C 1
ATOM 1535 O O . ARG A 1 188 ? -8.761 14.759 -2.573 1.00 87.69 188 ARG A O 1
ATOM 1542 N N . ILE A 1 189 ? -8.053 12.633 -2.755 1.00 84.75 189 ILE A N 1
ATOM 1543 C CA . ILE A 1 189 ? -8.513 12.200 -1.426 1.00 84.75 189 ILE A CA 1
ATOM 1544 C C . ILE A 1 189 ? -7.593 12.720 -0.314 1.00 84.75 189 ILE A C 1
ATOM 1546 O O . ILE A 1 189 ? -8.062 13.236 0.702 1.00 84.75 189 ILE A O 1
ATOM 1550 N N . TYR A 1 190 ? -6.278 12.550 -0.466 1.00 82.75 190 TYR A N 1
ATOM 1551 C CA . TYR A 1 190 ? -5.312 12.794 0.612 1.00 82.75 190 TYR A CA 1
ATOM 1552 C C . TYR A 1 190 ? -4.602 14.146 0.499 1.00 82.75 190 TYR A C 1
ATOM 1554 O O . TYR A 1 190 ? -4.010 14.615 1.477 1.00 82.75 190 TYR A O 1
ATOM 1562 N N . GLY A 1 191 ? -4.690 14.796 -0.658 1.00 84.69 191 GLY A N 1
ATOM 1563 C CA . GLY A 1 191 ? -3.913 15.978 -0.987 1.00 84.69 191 GLY A CA 1
ATOM 1564 C C . GLY A 1 191 ? -2.491 15.634 -1.443 1.00 84.69 191 GLY A C 1
ATOM 1565 O O . GLY A 1 191 ? -2.033 14.490 -1.323 1.00 84.69 191 GLY A O 1
ATOM 1566 N N . PRO A 1 192 ? -1.752 16.642 -1.931 1.00 79.38 192 PRO A N 1
ATOM 1567 C CA . PRO A 1 192 ? -0.484 16.426 -2.615 1.00 79.38 192 PRO A CA 1
ATOM 1568 C C . PRO A 1 192 ? 0.627 15.926 -1.693 1.00 79.38 192 PRO A C 1
ATOM 1570 O O . PRO A 1 192 ? 1.571 15.332 -2.198 1.00 79.38 192 PRO A O 1
ATOM 1573 N N . ASP A 1 193 ? 0.567 16.186 -0.382 1.00 80.75 193 ASP A N 1
ATOM 1574 C CA . ASP A 1 193 ? 1.669 15.944 0.567 1.00 80.75 193 ASP A CA 1
ATOM 1575 C C . ASP A 1 193 ? 1.486 14.717 1.470 1.00 80.75 193 ASP A C 1
ATOM 1577 O O . ASP A 1 193 ? 2.422 14.332 2.171 1.00 80.75 193 ASP A O 1
ATOM 1581 N N . LYS A 1 194 ? 0.296 14.105 1.504 1.00 80.00 194 LYS A N 1
ATOM 1582 C CA . LYS A 1 194 ? -0.012 13.048 2.481 1.00 80.00 194 LYS A CA 1
ATOM 1583 C C . LYS A 1 194 ? -0.001 11.663 1.854 1.00 80.00 194 LYS A C 1
ATOM 1585 O O . LYS A 1 194 ? -0.521 11.448 0.760 1.00 80.00 194 LYS A O 1
ATOM 1590 N N . GLN A 1 195 ? 0.514 10.691 2.607 1.00 70.62 195 GLN A N 1
ATOM 1591 C CA . GLN A 1 195 ? 0.575 9.285 2.182 1.00 70.62 195 GLN A CA 1
ATOM 1592 C C . GLN A 1 195 ? -0.737 8.513 2.413 1.00 70.62 195 GLN A C 1
ATOM 1594 O O . GLN A 1 195 ? -0.879 7.391 1.931 1.00 70.62 195 GLN A O 1
ATOM 1599 N N . GLY A 1 196 ? -1.695 9.077 3.159 1.00 70.31 196 GLY A N 1
ATOM 1600 C CA . GLY A 1 196 ? -3.026 8.485 3.381 1.00 70.31 196 GLY A CA 1
ATOM 1601 C C . GLY A 1 196 ? -3.073 7.281 4.335 1.00 70.31 196 GLY A C 1
ATOM 1602 O O . GLY A 1 196 ? -4.146 6.782 4.658 1.00 70.31 196 GLY A O 1
ATOM 1603 N N . ASN A 1 197 ? -1.924 6.826 4.835 1.00 67.19 197 ASN A N 1
ATOM 1604 C CA . ASN A 1 197 ? -1.754 5.711 5.778 1.00 67.19 197 ASN A CA 1
ATOM 1605 C C . ASN A 1 197 ? -1.322 6.171 7.185 1.00 67.19 197 ASN A C 1
ATOM 1607 O O . ASN A 1 197 ? -0.941 5.347 8.021 1.00 67.19 197 ASN A O 1
ATOM 1611 N N . GLU A 1 198 ? -1.317 7.478 7.426 1.00 68.69 198 GLU A N 1
ATOM 1612 C CA . GLU A 1 198 ? -0.869 8.070 8.678 1.00 68.69 198 GLU A CA 1
ATOM 1613 C C . GLU A 1 198 ? -1.811 7.682 9.818 1.00 68.69 198 GLU A C 1
ATOM 1615 O O . GLU A 1 198 ? -3.033 7.797 9.721 1.00 68.69 198 GLU A O 1
ATOM 1620 N N . LEU A 1 199 ? -1.239 7.242 10.939 1.00 64.62 199 LEU A N 1
ATOM 1621 C CA . LEU A 1 199 ? -2.035 7.025 12.139 1.00 64.62 199 LEU A CA 1
ATOM 1622 C C . LEU A 1 199 ? -2.606 8.365 12.635 1.00 64.62 199 LEU A C 1
ATOM 1624 O O . LEU A 1 199 ? -1.890 9.373 12.605 1.00 64.62 199 LEU A O 1
ATOM 1628 N N . PRO A 1 200 ? -3.839 8.387 13.177 1.00 63.88 200 PRO A N 1
ATOM 1629 C CA . PRO A 1 200 ? -4.420 9.595 13.749 1.00 63.88 200 PRO A CA 1
ATOM 1630 C C . PRO A 1 200 ? -3.526 10.211 14.827 1.00 63.88 200 PRO A C 1
ATOM 1632 O O . PRO A 1 200 ? -2.763 9.517 15.514 1.00 63.88 200 PRO A O 1
ATOM 1635 N N . LYS A 1 201 ? -3.620 11.532 15.015 1.00 67.75 201 LYS A N 1
ATOM 1636 C CA . LYS A 1 201 ? -2.874 12.247 16.065 1.00 67.75 201 LYS A CA 1
ATOM 1637 C C . LYS A 1 201 ? -3.088 11.573 17.434 1.00 67.75 201 LYS A C 1
ATOM 1639 O O . LYS A 1 201 ? -4.211 11.299 17.856 1.00 67.75 201 LYS A O 1
ATOM 1644 N N . GLY A 1 202 ? -1.990 11.254 18.119 1.00 62.84 202 GLY A N 1
ATOM 1645 C CA . GLY A 1 202 ? -1.994 10.550 19.406 1.00 62.84 202 GLY A CA 1
ATOM 1646 C C . GLY A 1 202 ? -1.936 9.018 19.324 1.00 62.84 202 GLY A C 1
ATOM 1647 O O . GLY A 1 202 ? -2.179 8.365 20.337 1.00 62.84 202 GLY A O 1
ATOM 1648 N N . PHE A 1 203 ? -1.626 8.435 18.160 1.00 63.16 203 PHE A N 1
ATOM 1649 C CA . PHE A 1 203 ? -1.320 7.000 17.997 1.00 63.16 203 PHE A CA 1
ATOM 1650 C C . PHE A 1 203 ? 0.097 6.735 17.452 1.00 63.16 203 PHE A C 1
ATOM 1652 O O . PHE A 1 203 ? 0.500 5.584 17.291 1.00 63.16 203 PHE A O 1
ATOM 1659 N N . GLN A 1 204 ? 0.901 7.773 17.213 1.00 70.50 204 GLN A N 1
ATOM 1660 C CA . GLN A 1 204 ? 2.242 7.653 16.627 1.00 70.50 204 GLN A CA 1
ATOM 1661 C C . GLN A 1 204 ? 3.261 7.053 17.607 1.00 70.50 204 GLN A C 1
ATOM 1663 O O . GLN A 1 204 ? 4.121 6.265 17.212 1.00 70.50 204 GLN A O 1
ATOM 1668 N N . LYS A 1 205 ? 3.152 7.366 18.906 1.00 77.12 205 LYS A N 1
ATOM 1669 C CA . LYS A 1 205 ? 4.095 6.901 19.936 1.00 77.12 205 LYS A CA 1
ATOM 1670 C C . LYS A 1 205 ? 3.557 5.683 20.687 1.00 77.12 205 LYS A C 1
ATOM 1672 O O . LYS A 1 205 ? 2.376 5.619 21.027 1.00 77.12 205 LYS A O 1
ATOM 1677 N N . ARG A 1 206 ? 4.448 4.740 21.031 1.00 72.81 206 ARG A N 1
ATOM 1678 C CA . ARG A 1 206 ? 4.116 3.524 21.808 1.00 72.81 206 ARG A CA 1
ATOM 1679 C C . ARG A 1 206 ? 3.389 3.856 23.115 1.00 72.81 206 ARG A C 1
ATOM 1681 O O . ARG A 1 206 ? 2.400 3.204 23.432 1.00 72.81 206 ARG A O 1
ATOM 1688 N N . LYS A 1 207 ? 3.855 4.879 23.844 1.00 79.44 207 LYS A N 1
ATOM 1689 C CA . LYS A 1 207 ? 3.269 5.314 25.124 1.00 79.44 207 LYS A CA 1
ATOM 1690 C C . LYS A 1 207 ? 1.804 5.735 24.967 1.00 79.44 207 LYS A C 1
ATOM 1692 O O . LYS A 1 207 ? 0.961 5.296 25.745 1.00 79.44 207 LYS A O 1
ATOM 1697 N N . ASP A 1 208 ? 1.498 6.521 23.936 1.00 72.12 208 ASP A N 1
ATOM 1698 C CA . ASP A 1 208 ? 0.137 6.996 23.681 1.00 72.12 208 ASP A CA 1
ATOM 1699 C C . ASP A 1 208 ? -0.788 5.861 23.231 1.00 72.12 208 ASP A C 1
ATOM 1701 O O . ASP A 1 208 ? -1.898 5.742 23.755 1.00 72.12 208 ASP A O 1
ATOM 1705 N N . ARG A 1 209 ? -0.300 4.972 22.347 1.00 75.88 209 ARG A N 1
ATOM 1706 C CA . ARG A 1 209 ? -1.033 3.759 21.945 1.00 75.88 209 ARG A CA 1
ATOM 1707 C C . ARG A 1 209 ? -1.372 2.885 23.149 1.00 75.88 209 ARG A C 1
ATOM 1709 O O . ARG A 1 209 ? -2.529 2.527 23.333 1.00 75.88 209 ARG A O 1
ATOM 1716 N N . LEU A 1 210 ? -0.385 2.578 23.994 1.00 73.44 210 LEU A N 1
ATOM 1717 C CA . LEU A 1 210 ? -0.583 1.730 25.172 1.00 73.44 210 LEU A CA 1
ATOM 1718 C C . LEU A 1 210 ? -1.565 2.341 26.169 1.00 73.44 210 LEU A C 1
ATOM 1720 O O . LEU A 1 210 ? -2.399 1.617 26.701 1.00 73.44 210 LEU A O 1
ATOM 1724 N N . ARG A 1 211 ? -1.496 3.657 26.404 1.00 78.75 211 ARG A N 1
ATOM 1725 C CA . ARG A 1 211 ? -2.442 4.348 27.289 1.00 78.75 211 ARG A CA 1
ATOM 1726 C C . ARG A 1 211 ? -3.882 4.188 26.797 1.00 78.75 211 ARG A C 1
ATOM 1728 O O . ARG A 1 211 ? -4.748 3.841 27.590 1.00 78.75 211 ARG A O 1
ATOM 1735 N N . LYS A 1 212 ? -4.129 4.401 25.500 1.00 70.88 212 LYS A N 1
ATOM 1736 C CA . LYS A 1 212 ? -5.471 4.256 24.913 1.00 70.88 212 LYS A CA 1
ATOM 1737 C C . LYS A 1 212 ? -5.954 2.803 24.919 1.00 70.88 212 LYS A C 1
ATOM 1739 O O . LYS A 1 212 ? -7.088 2.561 25.307 1.00 70.88 212 LYS A O 1
ATOM 1744 N N . ILE A 1 213 ? -5.089 1.846 24.566 1.00 69.69 213 ILE A N 1
ATOM 1745 C CA . ILE A 1 213 ? -5.420 0.409 24.590 1.00 69.69 213 ILE A CA 1
ATOM 1746 C C . ILE A 1 213 ? -5.781 -0.045 26.009 1.00 69.69 213 ILE A C 1
ATOM 1748 O O . ILE A 1 213 ? -6.758 -0.763 26.185 1.00 69.69 213 ILE A O 1
ATOM 1752 N N . ARG A 1 214 ? -5.016 0.378 27.024 1.00 77.50 214 ARG A N 1
ATOM 1753 C CA . ARG A 1 214 ? -5.300 0.035 28.426 1.00 77.50 214 ARG A CA 1
ATOM 1754 C C . ARG A 1 214 ? -6.621 0.629 28.898 1.00 77.50 214 ARG A C 1
ATOM 1756 O O . ARG A 1 214 ? -7.427 -0.109 29.441 1.00 77.50 214 ARG A O 1
ATOM 1763 N N . LYS A 1 215 ? -6.873 1.907 28.602 1.00 78.31 215 LYS A N 1
ATOM 1764 C CA . LYS A 1 215 ? -8.145 2.559 28.931 1.00 78.31 215 LYS A CA 1
ATOM 1765 C C . LYS A 1 215 ? -9.341 1.840 28.289 1.00 78.31 215 LYS A C 1
ATOM 1767 O O . LYS A 1 215 ? -10.283 1.503 28.990 1.00 78.31 215 LYS A O 1
ATOM 1772 N N . ALA A 1 216 ? -9.262 1.524 26.994 1.00 65.88 216 ALA A N 1
ATOM 1773 C CA . ALA A 1 216 ? -10.319 0.787 26.297 1.00 65.88 216 ALA A CA 1
ATOM 1774 C C . ALA A 1 216 ? -10.522 -0.628 26.869 1.00 65.88 216 ALA A C 1
ATOM 1776 O O . ALA A 1 216 ? -11.646 -1.116 26.951 1.00 65.88 216 ALA A O 1
ATOM 1777 N N . LYS A 1 217 ? -9.434 -1.290 27.288 1.00 67.88 217 LYS A N 1
ATOM 1778 C CA . LYS A 1 217 ? -9.506 -2.587 27.966 1.00 67.88 217 LYS A CA 1
ATOM 1779 C C . LYS A 1 217 ? -10.220 -2.472 29.319 1.00 67.88 217 LYS A C 1
ATOM 1781 O O . LYS A 1 217 ? -11.082 -3.295 29.596 1.00 67.88 217 LYS A O 1
ATOM 1786 N N . GLU A 1 218 ? -9.884 -1.470 30.128 1.00 81.06 218 GLU A N 1
ATOM 1787 C CA . GLU A 1 218 ? -10.516 -1.224 31.433 1.00 81.06 218 GLU A CA 1
ATOM 1788 C C . GLU A 1 218 ? -12.010 -0.892 31.295 1.00 81.06 218 GLU A C 1
ATOM 1790 O O . GLU A 1 218 ? -12.821 -1.401 32.061 1.00 81.06 218 GLU A O 1
ATOM 1795 N N . GLU A 1 219 ? -12.391 -0.076 30.308 1.00 76.06 219 GLU A N 1
ATOM 1796 C CA . GLU A 1 219 ? -13.796 0.235 30.000 1.00 76.06 219 GLU A CA 1
ATOM 1797 C C . GLU A 1 219 ? -14.570 -1.027 29.598 1.00 76.06 219 GLU A C 1
ATOM 1799 O O . GLU A 1 219 ? -15.641 -1.298 30.137 1.00 76.06 219 GLU A O 1
ATOM 1804 N N . LEU A 1 220 ? -13.984 -1.858 28.731 1.00 68.44 220 LEU A N 1
ATOM 1805 C CA . LEU A 1 220 ? -14.581 -3.129 28.325 1.00 68.44 220 LEU A CA 1
ATOM 1806 C C . LEU A 1 220 ? -14.723 -4.107 29.502 1.00 68.44 220 LEU A C 1
ATOM 1808 O O . LEU A 1 220 ? -15.731 -4.803 29.604 1.00 68.44 220 LEU A O 1
ATOM 1812 N N . GLU A 1 221 ? -13.725 -4.182 30.385 1.00 77.00 221 GLU A N 1
ATOM 1813 C CA . GLU A 1 221 ? -13.779 -5.010 31.595 1.00 77.00 221 GLU A CA 1
ATOM 1814 C C . GLU A 1 221 ? -14.870 -4.525 32.561 1.00 77.00 221 GLU A C 1
ATOM 1816 O O . GLU A 1 221 ? -15.621 -5.353 33.074 1.00 77.00 221 GLU A O 1
ATOM 1821 N N . LYS A 1 222 ? -15.031 -3.206 32.740 1.00 82.44 222 LYS A N 1
ATOM 1822 C CA . LYS A 1 222 ? -16.118 -2.626 33.547 1.00 82.44 222 LYS A CA 1
ATOM 1823 C C . LYS A 1 222 ? -17.494 -2.938 32.978 1.00 82.44 222 LYS A C 1
ATOM 1825 O O . LYS A 1 222 ? -18.338 -3.444 33.706 1.00 82.44 222 LYS A O 1
ATOM 1830 N N . GLU A 1 223 ? -17.703 -2.732 31.679 1.00 77.38 223 GLU A N 1
ATOM 1831 C CA . GLU A 1 223 ? -18.976 -3.080 31.038 1.00 77.38 223 GLU A CA 1
ATOM 1832 C C . GLU A 1 223 ? -19.319 -4.569 31.190 1.00 77.38 223 GLU A C 1
ATOM 1834 O O . GLU A 1 223 ? -20.490 -4.945 31.278 1.00 77.38 223 GLU A O 1
ATOM 1839 N N . LEU A 1 224 ? -18.309 -5.445 31.146 1.00 75.62 224 LEU A N 1
ATOM 1840 C CA . LEU A 1 224 ? -18.501 -6.880 31.345 1.00 75.62 224 LEU A CA 1
ATOM 1841 C C . LEU A 1 224 ? -18.894 -7.203 32.791 1.00 75.62 224 LEU A C 1
ATOM 1843 O O . LEU A 1 224 ? -19.739 -8.081 32.982 1.00 75.62 224 LEU A O 1
ATOM 1847 N N . GLU A 1 225 ? -18.316 -6.511 33.775 1.00 83.06 225 GLU A N 1
ATOM 1848 C CA . GLU A 1 225 ? -18.674 -6.674 35.186 1.00 83.06 225 GLU A CA 1
ATOM 1849 C C . GLU A 1 225 ? -20.081 -6.130 35.466 1.00 83.06 225 GLU A C 1
ATOM 1851 O O . GLU A 1 225 ? -20.900 -6.861 36.009 1.00 83.06 225 GLU A O 1
ATOM 1856 N N . GLU A 1 226 ? -20.438 -4.942 34.970 1.00 84.50 226 GLU A N 1
ATOM 1857 C CA . GLU A 1 226 ? -21.796 -4.382 35.089 1.00 84.50 226 GLU A CA 1
ATOM 1858 C C . GLU A 1 226 ? -22.850 -5.323 34.481 1.00 84.50 226 GLU A C 1
ATOM 1860 O O . GLU A 1 226 ? -23.859 -5.656 35.106 1.00 84.50 226 GLU A O 1
ATOM 1865 N N . LYS A 1 227 ? -22.591 -5.858 33.279 1.00 78.75 227 LYS A N 1
ATOM 1866 C CA . LYS A 1 227 ? -23.474 -6.851 32.635 1.00 78.75 227 LYS A CA 1
ATOM 1867 C C . LYS A 1 227 ? -23.569 -8.154 33.435 1.00 78.75 227 LYS A C 1
ATOM 1869 O O . LYS A 1 227 ? -24.583 -8.855 33.338 1.00 78.75 227 LYS A O 1
ATOM 1874 N N . LYS A 1 228 ? -22.521 -8.517 34.179 1.00 81.31 228 LYS A N 1
ATOM 1875 C CA . LYS A 1 228 ? -22.498 -9.686 35.064 1.00 81.31 228 LYS A CA 1
ATOM 1876 C C . LYS A 1 228 ? -23.301 -9.432 36.334 1.00 81.31 228 LYS A C 1
ATOM 1878 O O . LYS A 1 228 ? -24.152 -10.264 36.642 1.00 81.31 228 LYS A O 1
ATOM 1883 N N . GLU A 1 229 ? -23.126 -8.288 36.981 1.00 84.25 229 GLU A N 1
ATOM 1884 C CA . GLU A 1 229 ? -23.911 -7.868 38.144 1.00 84.25 229 GLU A CA 1
ATOM 1885 C C . GLU A 1 229 ? -25.404 -7.774 37.804 1.00 84.25 229 GLU A C 1
ATOM 1887 O O . GLU A 1 229 ? -26.238 -8.369 38.488 1.00 84.25 229 GLU A O 1
ATOM 1892 N N . GLU A 1 230 ? -25.764 -7.141 36.684 1.00 84.06 230 GLU A N 1
ATOM 1893 C CA . GLU A 1 230 ? -27.151 -7.105 36.208 1.00 84.06 230 GLU A CA 1
ATOM 1894 C C . GLU A 1 230 ? -27.731 -8.506 35.977 1.00 84.06 230 GLU A C 1
ATOM 1896 O O . GLU A 1 230 ? -28.912 -8.765 36.235 1.00 84.06 230 GLU A O 1
ATOM 1901 N N . TRP A 1 231 ? -26.925 -9.420 35.429 1.00 80.81 231 TRP A N 1
ATOM 1902 C CA . TRP A 1 231 ? -27.349 -10.796 35.207 1.00 80.81 231 TRP A CA 1
ATOM 1903 C C . TRP A 1 231 ? -27.587 -11.530 36.531 1.00 80.81 231 TRP A C 1
ATOM 1905 O O . TRP A 1 231 ? -28.588 -12.246 36.645 1.00 80.81 231 TRP A O 1
ATOM 1915 N N . GLU A 1 232 ? -26.713 -11.338 37.520 1.00 82.88 232 GLU A N 1
ATOM 1916 C CA . GLU A 1 232 ? -26.844 -11.909 38.864 1.00 82.88 232 GLU A CA 1
ATOM 1917 C C . GLU A 1 232 ? -28.098 -11.375 39.569 1.00 82.88 232 GLU A C 1
ATOM 1919 O O . GLU A 1 232 ? -28.922 -12.174 40.021 1.00 82.88 232 GLU A O 1
ATOM 1924 N N . GLN A 1 233 ? -28.343 -10.061 39.525 1.00 84.88 233 GLN A N 1
ATOM 1925 C CA . GLN A 1 233 ? -29.554 -9.438 40.072 1.00 84.88 233 GLN A CA 1
ATOM 1926 C C . GLN A 1 233 ? -30.834 -9.980 39.415 1.00 84.88 233 GLN A C 1
ATOM 1928 O O . GLN A 1 233 ? -31.774 -10.388 40.103 1.00 84.88 233 GLN A O 1
ATOM 1933 N N . LYS A 1 234 ? -30.872 -10.070 38.076 1.00 83.75 234 LYS A N 1
ATOM 1934 C CA . LYS A 1 234 ? -32.013 -10.640 37.328 1.00 83.75 234 LYS A CA 1
ATOM 1935 C C . LYS A 1 234 ? -32.243 -12.117 37.670 1.00 83.75 234 LYS A C 1
ATOM 1937 O O . LYS A 1 234 ? -33.382 -12.596 37.641 1.00 83.75 234 LYS A O 1
ATOM 1942 N N . LEU A 1 235 ? -31.180 -12.866 37.964 1.00 83.25 235 LEU A N 1
ATOM 1943 C CA . LEU A 1 235 ? -31.272 -14.261 38.389 1.00 83.25 235 LEU A CA 1
ATOM 1944 C C . LEU A 1 235 ? -31.842 -14.376 39.809 1.00 83.25 235 LEU A C 1
ATOM 1946 O O . LEU A 1 235 ? -32.698 -15.229 40.055 1.00 83.25 235 LEU A O 1
ATOM 1950 N N . GLU A 1 236 ? -31.391 -13.526 40.725 1.00 83.69 236 GLU A N 1
ATOM 1951 C CA . GLU A 1 236 ? -31.803 -13.510 42.127 1.00 83.69 236 GLU A CA 1
ATOM 1952 C C . GLU A 1 236 ? -33.249 -13.041 42.300 1.00 83.69 236 GLU A C 1
ATOM 1954 O O . GLU A 1 236 ? -34.046 -13.699 42.974 1.00 83.69 236 GLU A O 1
ATOM 1959 N N . GLU A 1 237 ? -33.653 -11.997 41.576 1.00 83.69 237 GLU A N 1
ATOM 1960 C CA . GLU A 1 237 ? -35.043 -11.557 41.543 1.00 83.69 237 GLU A CA 1
ATOM 1961 C C . GLU A 1 237 ? -35.970 -12.663 41.020 1.00 83.69 237 GLU A C 1
ATOM 1963 O O . GLU A 1 237 ? -37.050 -12.904 41.573 1.00 83.69 237 GLU A O 1
ATOM 1968 N N . ARG A 1 238 ? -35.540 -13.388 39.980 1.00 79.69 238 ARG A N 1
ATOM 1969 C CA . ARG A 1 238 ? -36.293 -14.533 39.465 1.00 79.69 238 ARG A CA 1
ATOM 1970 C C . ARG A 1 238 ? -36.426 -15.630 40.521 1.00 79.69 238 ARG A C 1
ATOM 1972 O O . ARG A 1 238 ? -37.539 -16.114 40.712 1.00 79.69 238 ARG A O 1
ATOM 1979 N N . LYS A 1 239 ? -35.343 -15.993 41.224 1.00 82.00 239 LYS A N 1
ATOM 1980 C CA . LYS A 1 239 ? -35.385 -16.975 42.326 1.00 82.00 239 LYS A CA 1
ATOM 1981 C C . LYS A 1 239 ? -36.361 -16.542 43.422 1.00 82.00 239 LYS A C 1
ATOM 1983 O O . LYS A 1 239 ? -37.176 -17.353 43.856 1.00 82.00 239 LYS A O 1
ATOM 1988 N N . ARG A 1 240 ? -36.335 -15.263 43.817 1.00 80.44 240 ARG A N 1
ATOM 1989 C CA . ARG A 1 240 ? -37.262 -14.697 44.808 1.00 80.44 240 ARG A CA 1
ATOM 1990 C C . ARG A 1 240 ? -38.715 -14.855 44.357 1.00 80.44 240 ARG A C 1
ATOM 1992 O O . ARG A 1 240 ? -39.522 -15.412 45.090 1.00 80.44 240 ARG A O 1
ATOM 1999 N N . ARG A 1 241 ? -39.033 -14.445 43.122 1.00 77.38 241 ARG A N 1
ATOM 2000 C CA . ARG A 1 241 ? -40.385 -14.559 42.541 1.00 77.38 241 ARG A CA 1
ATOM 2001 C C . ARG A 1 241 ? -40.852 -16.018 42.392 1.00 77.38 241 ARG A C 1
ATOM 2003 O O . ARG A 1 241 ? -42.042 -16.282 42.548 1.00 77.38 241 ARG A O 1
ATOM 2010 N N . GLU A 1 242 ? -39.948 -16.956 42.091 1.00 80.88 242 GLU A N 1
ATOM 2011 C CA . GLU A 1 242 ? -40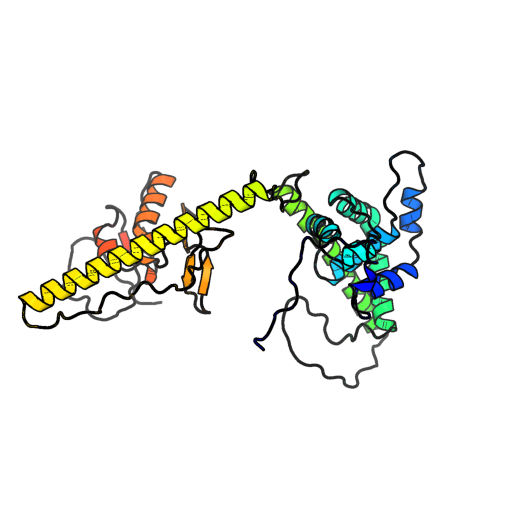.247 -18.399 42.028 1.00 80.88 242 GLU A CA 1
ATOM 2012 C C . GLU A 1 242 ? -40.545 -18.981 43.420 1.00 80.88 242 GLU A C 1
ATOM 2014 O O . GLU A 1 242 ? -41.486 -19.763 43.549 1.00 80.88 242 GLU A O 1
ATOM 2019 N N . SER A 1 243 ? -39.811 -18.551 44.454 1.00 73.81 243 SER A N 1
ATOM 2020 C CA . SER A 1 243 ? -40.045 -18.948 45.851 1.00 73.81 243 SER A CA 1
ATOM 2021 C C . SER A 1 243 ? -41.410 -18.470 46.359 1.00 73.81 243 SER A C 1
ATOM 2023 O O . SER A 1 243 ? -42.206 -19.272 46.839 1.00 73.81 243 SER A O 1
ATOM 2025 N N . THR A 1 244 ? -41.755 -17.191 46.152 1.00 75.62 244 THR A N 1
ATOM 2026 C CA . THR A 1 244 ? -43.033 -16.621 46.622 1.00 75.62 244 THR A CA 1
ATOM 2027 C C . THR A 1 244 ? -44.262 -17.245 45.948 1.00 75.62 244 THR A C 1
ATOM 2029 O O . THR A 1 244 ? -45.315 -17.355 46.566 1.00 75.62 244 THR A O 1
ATOM 2032 N N . ARG A 1 245 ? -44.160 -17.653 44.674 1.00 72.50 245 ARG A N 1
ATOM 2033 C CA . ARG A 1 245 ? -45.278 -18.260 43.922 1.00 72.50 245 ARG A CA 1
ATOM 2034 C C . ARG A 1 245 ? -45.363 -19.786 44.039 1.00 72.50 245 ARG A C 1
ATOM 2036 O O . ARG A 1 245 ? -46.331 -20.357 43.540 1.00 72.50 245 ARG A O 1
ATOM 2043 N N . GLY A 1 246 ? -44.352 -20.456 44.600 1.00 66.69 246 GLY A N 1
ATOM 2044 C CA . GLY A 1 246 ? -44.292 -21.922 44.706 1.00 66.69 246 GLY A CA 1
ATOM 2045 C C . GLY A 1 246 ? -44.294 -22.678 43.364 1.00 66.69 246 GLY A C 1
ATOM 2046 O O . GLY A 1 246 ? -44.459 -23.895 43.335 1.00 66.69 246 GLY A O 1
ATOM 2047 N N . LYS A 1 247 ? -44.135 -21.979 42.229 1.00 72.19 247 LYS A N 1
ATOM 2048 C CA . LYS A 1 247 ? -44.146 -22.536 40.865 1.00 72.19 247 LYS A CA 1
ATOM 2049 C C . LYS A 1 247 ? -43.057 -21.870 40.022 1.00 72.19 247 LYS A C 1
ATOM 2051 O O . LYS A 1 247 ? -42.822 -20.668 40.133 1.00 72.19 247 LYS A O 1
ATOM 2056 N N . LYS A 1 248 ? -42.420 -22.637 39.128 1.00 69.25 248 LYS A N 1
ATOM 2057 C CA . LYS A 1 248 ? -41.400 -22.118 38.194 1.00 69.25 248 LYS A CA 1
ATOM 2058 C C . LYS A 1 248 ? -42.005 -21.067 37.252 1.00 69.25 248 LYS A C 1
ATOM 2060 O O . LYS A 1 248 ? -43.059 -21.299 36.660 1.00 69.25 248 LYS A O 1
ATOM 2065 N N . LEU A 1 249 ? -41.317 -19.938 37.063 1.00 69.31 249 LEU A N 1
ATOM 2066 C CA . LEU A 1 249 ? -41.732 -18.894 36.119 1.00 69.31 249 LEU A CA 1
ATOM 2067 C C . LEU A 1 249 ? -41.599 -19.396 34.672 1.00 69.31 249 LEU A C 1
ATOM 2069 O O . LEU A 1 249 ? -40.538 -19.889 34.274 1.00 69.31 249 LEU A O 1
ATOM 2073 N N . ARG A 1 250 ? -42.664 -19.230 33.871 1.00 58.34 250 ARG A N 1
ATOM 2074 C CA . ARG A 1 250 ? -42.638 -19.454 32.414 1.00 58.34 250 ARG A CA 1
ATOM 2075 C C . ARG A 1 250 ? -41.734 -18.405 31.745 1.00 58.34 250 ARG A C 1
ATOM 2077 O O . ARG A 1 250 ? -41.796 -17.231 32.091 1.00 58.34 250 ARG A O 1
ATOM 2084 N N . GLY A 1 251 ? -40.892 -18.835 30.799 1.00 63.75 251 GLY A N 1
ATOM 2085 C CA . GLY A 1 251 ? -39.977 -17.971 30.032 1.00 63.75 251 GLY A CA 1
ATOM 2086 C C . GLY A 1 251 ? -38.495 -18.354 30.153 1.00 63.75 251 GLY A C 1
ATOM 2087 O O . GLY A 1 251 ? -38.078 -19.041 31.089 1.00 63.75 251 GLY A O 1
ATOM 2088 N N . ARG A 1 252 ? -37.672 -17.904 29.196 1.00 64.88 252 ARG A N 1
ATOM 2089 C CA . ARG A 1 252 ? -36.232 -18.223 29.115 1.00 64.88 252 ARG A CA 1
ATOM 2090 C C . ARG A 1 252 ? -35.473 -17.672 30.331 1.00 64.88 252 ARG A C 1
ATOM 2092 O O . ARG A 1 252 ? -35.741 -16.554 30.762 1.00 64.88 252 ARG A O 1
ATOM 2099 N N . LYS A 1 253 ? -34.544 -18.445 30.909 1.00 73.31 253 LYS A N 1
ATOM 2100 C CA . LYS A 1 253 ? -33.656 -17.960 31.988 1.00 73.31 253 LYS A CA 1
ATOM 2101 C C . LYS A 1 253 ? -32.734 -16.844 31.474 1.00 73.31 253 LYS A C 1
ATOM 2103 O O . LYS A 1 253 ? -32.354 -16.908 30.298 1.00 73.31 253 LYS A O 1
ATOM 2108 N N . PRO A 1 254 ? -32.356 -15.864 32.320 1.00 73.56 254 PRO A N 1
ATOM 2109 C CA . PRO A 1 254 ? -31.332 -14.886 31.967 1.00 73.56 254 PRO A CA 1
ATOM 2110 C C . PRO A 1 254 ? -30.080 -15.624 31.486 1.00 73.56 254 PRO A C 1
ATOM 2112 O O . PRO A 1 254 ? -29.563 -16.502 32.183 1.00 73.56 254 PRO A O 1
ATOM 2115 N N . LYS A 1 255 ? -29.622 -15.334 30.266 1.00 71.81 255 LYS A N 1
ATOM 2116 C CA . LYS A 1 255 ? -28.405 -15.953 29.730 1.00 71.81 255 LYS A CA 1
ATOM 2117 C C . LYS A 1 255 ? -27.213 -15.379 30.475 1.00 71.81 255 LYS A C 1
ATOM 2119 O O . LYS A 1 255 ? -27.099 -14.160 30.533 1.00 71.81 255 LYS A O 1
ATOM 2124 N N . LYS A 1 256 ? -26.330 -16.245 30.981 1.00 68.88 256 LYS A N 1
ATOM 2125 C CA . LYS A 1 256 ? -25.053 -15.802 31.545 1.00 68.88 256 LYS A CA 1
ATOM 2126 C C . LYS A 1 256 ? -24.348 -14.925 30.507 1.00 68.88 256 LYS A C 1
ATOM 2128 O O . LYS A 1 256 ? -24.328 -15.338 29.339 1.00 68.88 256 LYS A O 1
ATOM 2133 N N . PRO A 1 257 ? -23.804 -13.757 30.882 1.00 62.09 257 PRO A N 1
ATOM 2134 C CA . PRO A 1 257 ? -22.905 -13.028 30.011 1.00 62.09 257 PRO A CA 1
ATOM 2135 C C . PRO A 1 257 ? -21.707 -13.941 29.780 1.00 62.09 257 PRO A C 1
ATOM 2137 O O . PRO A 1 257 ? -20.847 -14.145 30.631 1.00 62.09 257 PRO A O 1
ATOM 2140 N N . VAL A 1 258 ? -21.732 -14.630 28.646 1.00 56.72 258 VAL A N 1
ATOM 2141 C CA . VAL A 1 258 ? -20.578 -15.368 28.165 1.00 56.72 258 VAL A CA 1
ATOM 2142 C C . VAL A 1 258 ? -19.583 -14.295 27.741 1.00 56.72 258 VAL A C 1
ATOM 2144 O O . VAL A 1 258 ? -19.995 -13.337 27.081 1.00 56.72 258 VAL A O 1
ATOM 2147 N N . GLN A 1 259 ? -18.292 -14.483 28.030 1.00 48.34 259 GLN A N 1
ATOM 2148 C CA . GLN A 1 259 ? -17.223 -13.915 27.204 1.00 48.34 259 GLN A CA 1
ATOM 2149 C C . GLN A 1 259 ? -17.371 -14.492 25.786 1.00 48.34 259 GLN A C 1
ATOM 2151 O O . GLN A 1 259 ? -16.596 -15.318 25.319 1.00 48.34 259 GLN A O 1
ATOM 2156 N N . ARG A 1 260 ? -18.439 -14.133 25.077 1.00 46.00 260 ARG A N 1
ATOM 2157 C CA . ARG A 1 260 ? -18.401 -14.154 23.630 1.00 46.00 260 ARG A CA 1
ATOM 2158 C C . ARG A 1 260 ? -17.418 -13.060 23.330 1.00 46.00 260 ARG A C 1
ATOM 2160 O O . ARG A 1 260 ? -17.779 -11.928 23.629 1.00 46.00 260 ARG A O 1
ATOM 2167 N N . ASN A 1 261 ? -16.226 -13.418 22.838 1.00 40.19 261 ASN A N 1
ATOM 2168 C CA . ASN A 1 261 ? -15.242 -12.493 22.276 1.00 40.19 261 ASN A CA 1
ATOM 2169 C C . ASN A 1 261 ? -15.993 -11.257 21.785 1.00 40.19 261 ASN A C 1
ATOM 2171 O O . ASN A 1 261 ? -16.686 -11.385 20.764 1.00 40.19 261 ASN A O 1
ATOM 2175 N N . PRO A 1 262 ? -16.009 -10.147 22.549 1.00 43.06 262 PRO A N 1
ATOM 2176 C CA . PRO A 1 262 ? -16.709 -8.966 22.105 1.00 43.06 262 PRO A CA 1
ATOM 2177 C C . PRO A 1 262 ? -15.927 -8.535 20.878 1.00 43.06 262 PRO A C 1
ATOM 2179 O O . PRO A 1 262 ? -14.810 -8.040 20.967 1.00 43.06 262 PRO A O 1
ATOM 2182 N N . LYS A 1 263 ? -16.458 -8.878 19.705 1.00 46.78 263 LYS A N 1
ATOM 2183 C CA . LYS A 1 263 ? -15.923 -8.442 18.426 1.00 46.78 263 LYS A CA 1
ATOM 2184 C C . LYS A 1 263 ? -16.365 -6.992 18.280 1.00 46.78 263 LYS A C 1
ATOM 2186 O O . LYS A 1 263 ? -17.295 -6.706 17.537 1.00 46.78 263 LYS A O 1
ATOM 2191 N N . SER A 1 264 ? -15.774 -6.109 19.077 1.00 47.66 264 SER A N 1
ATOM 2192 C CA . SER A 1 264 ? -15.698 -4.704 18.723 1.00 47.66 264 SER A CA 1
ATOM 2193 C C . SER A 1 264 ? -14.569 -4.585 17.709 1.00 47.66 264 SER A C 1
ATOM 2195 O O . SER A 1 264 ? -13.492 -5.170 17.863 1.00 47.66 264 SER A O 1
ATOM 2197 N N . ASN A 1 265 ? -14.848 -3.915 16.602 1.00 48.66 265 ASN A N 1
ATOM 2198 C CA . ASN A 1 265 ? -13.822 -3.653 15.618 1.00 48.66 265 ASN A CA 1
ATOM 2199 C C . ASN A 1 265 ? -12.896 -2.577 16.201 1.00 48.66 265 ASN A C 1
ATOM 2201 O O . ASN A 1 265 ? -13.327 -1.468 16.493 1.00 48.66 265 ASN A O 1
ATOM 2205 N N . LEU A 1 266 ? -11.622 -2.921 16.407 1.00 47.19 266 LEU A N 1
ATOM 2206 C CA . LEU A 1 266 ? -10.630 -2.006 16.980 1.00 47.19 266 LEU A CA 1
ATOM 2207 C C . LEU A 1 266 ? -10.361 -0.794 16.072 1.00 47.19 266 LEU A C 1
ATOM 2209 O O . LEU A 1 266 ? -9.854 0.224 16.537 1.00 47.19 266 LEU A O 1
ATOM 2213 N N . THR A 1 267 ? -10.642 -0.941 14.776 1.00 46.66 267 THR A N 1
ATOM 2214 C CA . THR A 1 267 ? -10.433 0.083 13.751 1.00 46.66 267 THR A CA 1
ATOM 2215 C C . THR A 1 267 ? -11.636 1.014 13.625 1.00 46.66 267 THR A C 1
ATOM 2217 O O . THR A 1 267 ? -11.450 2.186 13.317 1.00 46.66 267 THR A O 1
ATOM 2220 N N . ASP A 1 268 ? -12.840 0.511 13.901 1.00 56.00 268 ASP A N 1
ATOM 2221 C CA . ASP A 1 268 ? -14.082 1.278 13.865 1.00 56.00 268 ASP A CA 1
ATOM 2222 C C . ASP A 1 268 ? -15.044 0.791 14.970 1.00 56.00 268 ASP A C 1
ATOM 2224 O O . ASP A 1 268 ? -15.810 -0.158 14.742 1.00 56.00 268 ASP A O 1
ATOM 2228 N N . PRO A 1 269 ? -14.980 1.399 16.173 1.00 58.00 269 PRO A N 1
ATOM 2229 C CA . PRO A 1 269 ? -15.759 0.989 17.343 1.00 58.00 269 PRO A CA 1
ATOM 2230 C C . PRO A 1 269 ? -17.274 0.990 17.116 1.00 58.00 269 PRO A C 1
ATOM 2232 O O . PRO A 1 269 ? -17.987 0.250 17.793 1.00 58.00 269 PRO A O 1
ATOM 2235 N N . ASP A 1 270 ? -17.739 1.789 16.155 1.00 54.28 270 ASP A N 1
ATOM 2236 C CA . ASP A 1 270 ? -19.150 2.029 15.865 1.00 54.28 270 ASP A CA 1
ATOM 2237 C C . ASP A 1 270 ? -19.737 1.009 14.871 1.00 54.28 270 ASP A C 1
ATOM 2239 O O . ASP A 1 270 ? -20.956 0.834 14.786 1.00 54.28 270 ASP A O 1
ATOM 2243 N N . SER A 1 271 ? -18.885 0.254 14.171 1.00 61.47 271 SER A N 1
ATOM 2244 C CA . SER A 1 271 ? -19.316 -0.792 13.238 1.00 61.47 271 SER A CA 1
ATOM 2245 C C . SER A 1 271 ? -19.871 -2.034 13.960 1.00 61.47 271 SER A C 1
ATOM 2247 O O . SER A 1 271 ? -19.355 -2.468 14.998 1.00 61.47 271 SER A O 1
ATOM 2249 N N . LYS A 1 272 ? -20.902 -2.681 13.392 1.00 64.81 272 LYS A N 1
ATOM 2250 C CA . LYS A 1 272 ? -21.511 -3.904 13.956 1.00 64.81 272 LYS A CA 1
ATOM 2251 C C . LYS A 1 272 ? -21.570 -5.047 12.944 1.00 64.81 272 LYS A C 1
ATOM 2253 O O . LYS A 1 272 ? -21.599 -4.848 11.738 1.00 64.81 272 LYS A O 1
ATOM 2258 N N . LEU A 1 273 ? -21.626 -6.279 13.457 1.00 69.62 273 LEU A N 1
ATOM 2259 C CA . LEU A 1 273 ? -21.943 -7.469 12.658 1.00 69.62 273 LEU A CA 1
ATOM 2260 C C . LEU A 1 273 ? -23.393 -7.398 12.164 1.00 69.62 273 LEU A C 1
ATOM 2262 O O . LEU A 1 273 ? -24.320 -7.380 12.984 1.00 69.62 273 LEU A O 1
ATOM 2266 N N . MET A 1 274 ? -23.556 -7.411 10.847 1.00 73.31 274 MET A N 1
ATOM 2267 C CA . MET A 1 274 ? -24.811 -7.395 10.100 1.00 73.31 274 MET A CA 1
ATOM 2268 C C . MET A 1 274 ? -25.008 -8.730 9.391 1.00 73.31 274 MET A C 1
ATOM 2270 O O . MET A 1 274 ? -24.040 -9.362 8.967 1.00 73.31 274 MET A O 1
ATOM 2274 N N . HIS A 1 275 ? -26.253 -9.188 9.310 1.00 65.44 275 HIS A N 1
ATOM 2275 C CA . HIS A 1 275 ? -26.589 -10.440 8.641 1.00 65.44 275 HIS A CA 1
ATOM 2276 C C . HIS A 1 275 ? -26.835 -10.167 7.155 1.00 65.44 275 HIS A C 1
ATOM 2278 O O . HIS A 1 275 ? -27.658 -9.325 6.817 1.00 65.44 275 HIS A O 1
ATOM 2284 N N . THR A 1 276 ? -26.143 -10.883 6.275 1.00 66.12 276 THR A N 1
ATOM 2285 C CA . THR A 1 276 ? -26.333 -10.834 4.821 1.00 66.12 276 THR A CA 1
ATOM 2286 C C . THR A 1 276 ? -26.711 -12.225 4.308 1.00 66.12 276 THR A C 1
ATOM 2288 O O . THR A 1 276 ? -26.594 -13.218 5.027 1.00 66.12 276 THR A O 1
ATOM 2291 N N . GLN A 1 277 ? -27.161 -12.331 3.056 1.00 59.50 277 GLN A N 1
ATOM 2292 C CA . GLN A 1 277 ? -27.539 -13.622 2.456 1.00 59.50 277 GLN A CA 1
ATOM 2293 C C . GLN A 1 277 ? -26.385 -14.649 2.444 1.00 59.50 277 GLN A C 1
ATOM 2295 O O . GLN A 1 277 ? -26.634 -15.849 2.498 1.00 59.50 277 GLN A O 1
ATOM 2300 N N . ASN A 1 278 ? -25.131 -14.179 2.462 1.00 58.75 278 ASN A N 1
ATOM 2301 C CA . ASN A 1 278 ? -23.917 -15.004 2.425 1.00 58.75 278 ASN A CA 1
ATOM 2302 C C . ASN A 1 278 ? -23.183 -15.087 3.779 1.00 58.75 278 ASN A C 1
ATOM 2304 O O . ASN A 1 278 ? -22.017 -15.482 3.827 1.00 58.75 278 ASN A O 1
ATOM 2308 N N . GLY A 1 279 ? -23.835 -14.717 4.888 1.00 71.00 279 GLY A N 1
ATOM 2309 C CA . GLY A 1 279 ? -23.275 -14.830 6.236 1.00 71.00 279 GLY A CA 1
ATOM 2310 C C . GLY A 1 279 ? -23.282 -13.513 7.006 1.00 71.00 279 GLY A C 1
ATOM 2311 O O . GLY A 1 279 ? -24.314 -12.865 7.130 1.00 71.00 279 GLY A O 1
ATOM 2312 N N . TYR A 1 280 ? -22.144 -13.140 7.594 1.00 70.06 280 TYR A N 1
ATOM 2313 C CA . TYR A 1 280 ? -22.040 -11.941 8.429 1.00 70.06 280 TYR A CA 1
ATOM 2314 C C . TYR A 1 280 ? -21.025 -10.949 7.857 1.00 70.06 280 TYR A C 1
ATOM 2316 O O . TYR A 1 280 ? -19.890 -11.328 7.573 1.00 70.06 280 TYR A O 1
ATOM 2324 N N . LEU A 1 281 ? -21.417 -9.678 7.760 1.00 72.25 281 LEU A N 1
ATOM 2325 C CA . LEU A 1 281 ? -20.573 -8.556 7.341 1.00 72.25 281 LEU A CA 1
ATOM 2326 C C . LEU A 1 281 ? -20.376 -7.589 8.518 1.00 72.25 281 LEU A C 1
ATOM 2328 O O . LEU A 1 281 ? -21.337 -7.259 9.204 1.00 72.25 281 LEU A O 1
ATOM 2332 N N . GLN A 1 282 ? -19.148 -7.135 8.774 1.00 74.81 282 GLN A N 1
ATOM 2333 C CA . GLN A 1 282 ? -18.892 -6.040 9.720 1.00 74.81 282 GLN A CA 1
ATOM 2334 C C . GLN A 1 282 ? -19.111 -4.716 8.980 1.00 74.81 282 GLN A C 1
ATOM 2336 O O . GLN A 1 282 ? -18.350 -4.412 8.065 1.00 74.81 282 GLN A O 1
ATOM 2341 N N . GLY A 1 283 ? -20.138 -3.948 9.342 1.00 75.19 283 GLY A N 1
ATOM 2342 C CA . GLY A 1 283 ? -20.484 -2.733 8.608 1.00 75.19 283 GLY A CA 1
ATOM 2343 C C . GLY A 1 283 ? -21.563 -1.890 9.278 1.00 75.19 283 GLY A C 1
ATOM 2344 O O . GLY A 1 283 ? -21.801 -2.012 10.483 1.00 75.19 283 GLY A O 1
ATOM 2345 N N . TYR A 1 284 ? -22.185 -1.040 8.467 1.00 74.12 284 TYR A N 1
ATOM 2346 C CA . TYR A 1 284 ? -23.295 -0.159 8.818 1.00 74.12 284 TYR A CA 1
ATOM 2347 C C . TYR A 1 284 ? -24.495 -0.467 7.938 1.00 74.12 284 TYR A C 1
ATOM 2349 O O . TYR A 1 284 ? -24.346 -0.967 6.823 1.00 74.12 284 TYR A O 1
ATOM 2357 N N . ASN A 1 285 ? -25.674 -0.148 8.451 1.00 79.25 285 ASN A N 1
ATOM 2358 C CA . ASN A 1 285 ? -26.918 -0.338 7.749 1.00 79.25 285 ASN A CA 1
ATOM 2359 C C . ASN A 1 285 ? -27.231 0.981 7.051 1.00 79.25 285 ASN A C 1
ATOM 2361 O O . ASN A 1 285 ? -27.587 1.964 7.705 1.00 79.25 285 ASN A O 1
ATOM 2365 N N . ALA A 1 286 ? -26.996 1.007 5.744 1.00 79.44 286 ALA A N 1
ATOM 2366 C CA . ALA A 1 286 ? -27.218 2.176 4.917 1.00 79.44 286 ALA A CA 1
ATOM 2367 C C . ALA A 1 286 ? -28.678 2.235 4.480 1.00 79.44 286 ALA A C 1
ATOM 2369 O O . ALA A 1 286 ? -29.199 1.291 3.893 1.00 79.44 286 ALA A O 1
ATOM 2370 N N . GLN A 1 287 ? -29.310 3.367 4.748 1.00 80.69 287 GLN A N 1
ATOM 2371 C CA . GLN A 1 287 ? -30.699 3.639 4.422 1.00 80.69 287 GLN A CA 1
ATOM 2372 C C . GLN A 1 287 ? -30.743 4.847 3.495 1.00 80.69 287 GLN A C 1
ATOM 2374 O O . GLN A 1 287 ? -30.019 5.817 3.716 1.00 80.69 287 GLN A O 1
ATOM 2379 N N . ALA A 1 288 ? -31.575 4.796 2.459 1.00 80.69 288 ALA A N 1
ATOM 2380 C CA . ALA A 1 288 ? -31.730 5.896 1.515 1.00 80.69 288 ALA A CA 1
ATOM 2381 C C . ALA A 1 288 ? -33.198 6.070 1.119 1.00 80.69 288 ALA A C 1
ATOM 2383 O O . ALA A 1 288 ? -33.878 5.100 0.786 1.00 80.69 288 ALA A O 1
ATOM 2384 N N . ALA A 1 289 ? -33.661 7.316 1.118 1.00 75.69 289 ALA A N 1
ATOM 2385 C CA . ALA A 1 289 ? -34.922 7.729 0.525 1.00 75.69 289 ALA A CA 1
ATOM 2386 C C . ALA A 1 289 ? -34.650 8.396 -0.823 1.00 75.69 289 ALA A C 1
ATOM 2388 O O . ALA A 1 289 ? -33.835 9.316 -0.920 1.00 75.69 289 ALA A O 1
ATOM 2389 N N . ILE A 1 290 ? -35.337 7.926 -1.859 1.00 68.25 290 ILE A N 1
ATOM 2390 C CA . ILE A 1 290 ? -35.121 8.338 -3.245 1.00 68.25 290 ILE A CA 1
ATOM 2391 C C . ILE A 1 290 ? -36.450 8.825 -3.812 1.00 68.25 290 ILE A C 1
ATOM 2393 O O . ILE A 1 290 ? -37.482 8.183 -3.611 1.00 68.25 290 ILE A O 1
ATOM 2397 N N . ASP A 1 291 ? -36.418 9.935 -4.541 1.00 69.75 291 ASP A N 1
ATOM 2398 C CA . ASP A 1 291 ? -37.554 10.370 -5.340 1.00 69.75 291 ASP A CA 1
ATOM 2399 C C . ASP A 1 291 ? -37.765 9.426 -6.531 1.00 69.75 291 ASP A C 1
ATOM 2401 O O . ASP A 1 291 ? -36.859 9.183 -7.334 1.00 69.75 291 ASP A O 1
ATOM 2405 N N . CYS A 1 292 ? -38.970 8.874 -6.651 1.00 65.31 292 CYS A N 1
ATOM 2406 C CA . CYS A 1 292 ? -39.253 7.828 -7.629 1.00 65.31 292 CYS A CA 1
ATOM 2407 C C . CYS A 1 292 ? -39.228 8.340 -9.073 1.00 65.31 292 CYS A C 1
ATOM 2409 O O . CYS A 1 292 ? -38.887 7.555 -9.963 1.00 65.31 292 CYS A O 1
ATOM 2411 N N . ASP A 1 293 ? -39.518 9.621 -9.302 1.00 54.41 293 ASP A N 1
ATOM 2412 C CA . ASP A 1 293 ? -39.604 10.200 -10.643 1.00 54.41 293 ASP A CA 1
ATOM 2413 C C . ASP A 1 293 ? -38.240 10.699 -11.129 1.00 54.41 293 ASP A C 1
ATOM 2415 O O . ASP A 1 293 ? -37.781 10.324 -12.209 1.00 54.41 293 ASP A O 1
ATOM 2419 N N . THR A 1 294 ? -37.546 11.492 -10.310 1.00 48.34 294 THR A N 1
ATOM 2420 C CA . THR A 1 294 ? -36.261 12.106 -10.684 1.00 48.34 294 THR A CA 1
ATOM 2421 C C . THR A 1 294 ? -35.041 11.248 -10.351 1.00 48.34 294 THR A C 1
ATOM 2423 O O . THR A 1 294 ? -33.942 11.539 -10.821 1.00 48.34 294 THR A O 1
ATOM 2426 N N . LYS A 1 295 ? -35.216 10.181 -9.555 1.00 54.72 295 LYS A N 1
ATOM 2427 C CA . LYS A 1 295 ? -34.144 9.309 -9.033 1.00 54.72 295 LYS A CA 1
ATOM 2428 C C . LYS A 1 295 ? -33.125 10.034 -8.146 1.00 54.72 295 LYS A C 1
ATOM 2430 O O . LYS A 1 295 ? -32.027 9.525 -7.923 1.00 54.72 295 LYS A O 1
ATOM 2435 N N . ILE A 1 296 ? -33.486 11.202 -7.617 1.00 53.12 296 ILE A N 1
ATOM 2436 C CA . ILE A 1 296 ? -32.645 11.981 -6.707 1.00 53.12 296 ILE A CA 1
ATOM 2437 C C . ILE A 1 296 ? -32.749 11.412 -5.288 1.00 53.12 296 ILE A C 1
ATOM 2439 O O . ILE A 1 296 ? -33.834 11.085 -4.811 1.00 53.12 296 ILE A O 1
ATOM 2443 N N . ILE A 1 297 ? -31.614 11.311 -4.596 1.00 65.00 297 ILE A N 1
ATOM 2444 C CA . ILE A 1 297 ? -31.560 10.913 -3.185 1.00 65.00 297 ILE A CA 1
ATOM 2445 C C . ILE A 1 297 ? -31.985 12.108 -2.324 1.00 65.00 297 ILE A C 1
ATOM 2447 O O . ILE A 1 297 ? -31.334 13.149 -2.339 1.00 65.00 297 ILE A O 1
ATOM 2451 N N . LEU A 1 298 ? -33.068 11.944 -1.569 1.00 63.34 298 LEU A N 1
ATOM 2452 C CA . LEU A 1 298 ? -33.666 12.979 -0.719 1.00 63.34 298 LEU A CA 1
ATOM 2453 C C . LEU A 1 298 ? -33.112 12.944 0.710 1.00 63.34 298 LEU A C 1
ATOM 2455 O O . LEU A 1 298 ? -32.972 13.975 1.369 1.00 63.34 298 LEU A O 1
ATOM 2459 N N . ALA A 1 299 ? -32.780 11.748 1.190 1.00 68.12 299 ALA A N 1
ATOM 2460 C CA . ALA A 1 299 ? -32.116 11.532 2.465 1.00 68.12 299 ALA A CA 1
ATOM 2461 C C . ALA A 1 299 ? -31.330 10.219 2.420 1.00 68.12 299 ALA A C 1
ATOM 2463 O O . ALA A 1 299 ? -31.734 9.266 1.756 1.00 68.12 299 ALA A O 1
ATOM 2464 N N . ALA A 1 300 ? -30.205 10.173 3.125 1.00 74.31 300 ALA A N 1
ATOM 2465 C CA . ALA A 1 300 ? -29.428 8.960 3.315 1.00 74.31 300 ALA A CA 1
ATOM 2466 C C . ALA A 1 300 ? -28.793 8.973 4.705 1.00 74.31 300 ALA A C 1
ATOM 2468 O O . ALA A 1 300 ? -28.311 10.012 5.155 1.00 74.31 300 ALA A O 1
ATOM 2469 N N . GLU A 1 301 ? -28.783 7.825 5.374 1.00 76.12 301 GLU A N 1
ATOM 2470 C CA . GLU A 1 301 ? -28.255 7.688 6.728 1.00 76.12 301 GLU A CA 1
ATOM 2471 C C . GLU A 1 301 ? -27.561 6.336 6.913 1.00 76.12 301 GLU A C 1
ATOM 2473 O O . GLU A 1 301 ? -27.964 5.318 6.347 1.00 76.12 301 GLU A O 1
ATOM 2478 N N . LEU A 1 302 ? -26.499 6.333 7.719 1.00 81.50 302 LEU A N 1
ATOM 2479 C CA . LEU A 1 302 ? -25.823 5.123 8.171 1.00 81.50 302 LEU A CA 1
ATOM 2480 C C . LEU A 1 302 ? -26.221 4.846 9.614 1.00 81.50 302 LEU A C 1
ATOM 2482 O O . LEU A 1 302 ? -25.953 5.651 10.503 1.00 81.50 302 LEU A O 1
ATOM 2486 N N . THR A 1 303 ? -26.809 3.681 9.857 1.00 75.00 303 THR A N 1
ATOM 2487 C CA . THR A 1 303 ? -27.283 3.303 11.187 1.00 75.00 303 THR A CA 1
ATOM 2488 C C . THR A 1 303 ? -26.564 2.061 11.694 1.00 75.00 303 THR A C 1
ATOM 2490 O O . THR A 1 303 ? -26.049 1.232 10.938 1.00 75.00 303 THR A O 1
ATOM 2493 N N . GLN A 1 304 ? -26.510 1.931 13.017 1.00 72.44 304 GLN A N 1
ATOM 2494 C CA . GLN A 1 304 ? -25.980 0.739 13.679 1.00 72.44 304 GLN A CA 1
ATOM 2495 C C . GLN A 1 304 ? -27.075 -0.300 13.970 1.00 72.44 304 GLN A C 1
ATOM 2497 O O . GLN A 1 304 ? -26.787 -1.329 14.595 1.00 72.44 304 GLN A O 1
ATOM 2502 N N . ASP A 1 305 ? -28.331 -0.026 13.599 1.00 73.31 305 ASP A N 1
ATOM 2503 C CA . ASP A 1 305 ? -29.426 -0.968 13.807 1.00 73.31 305 ASP A CA 1
ATOM 2504 C C . ASP A 1 305 ? -29.338 -2.093 12.772 1.00 73.31 305 ASP A C 1
ATOM 2506 O O . ASP A 1 305 ? -29.079 -1.881 11.589 1.00 73.31 305 ASP A O 1
ATOM 2510 N N . ARG A 1 306 ? -29.534 -3.323 13.240 1.00 68.88 306 ARG A N 1
ATOM 2511 C CA . ARG A 1 306 ? -29.480 -4.519 12.398 1.00 68.88 306 ARG A CA 1
ATOM 2512 C C . ARG A 1 306 ? -30.759 -4.731 11.602 1.00 68.88 306 ARG A C 1
ATOM 2514 O O . ARG A 1 306 ? -30.759 -5.602 10.741 1.00 68.88 306 ARG A O 1
ATOM 2521 N N . ASN A 1 307 ? -31.838 -4.041 11.964 1.00 74.81 307 ASN A N 1
ATOM 2522 C CA . ASN A 1 307 ? -33.151 -4.239 11.377 1.00 74.81 307 ASN A CA 1
ATOM 2523 C C . ASN A 1 307 ? -33.674 -2.950 10.739 1.00 74.81 307 ASN A C 1
ATOM 2525 O O . ASN A 1 307 ? -33.668 -1.893 11.372 1.00 74.81 307 ASN A O 1
ATOM 2529 N N . ASP A 1 308 ? -34.184 -3.078 9.519 1.00 74.81 308 ASP A N 1
ATOM 2530 C CA . ASP A 1 308 ? -34.701 -1.966 8.718 1.00 74.81 308 ASP A CA 1
ATOM 2531 C C . ASP A 1 308 ? -36.051 -1.463 9.237 1.00 74.81 308 ASP A C 1
ATOM 2533 O O . ASP A 1 308 ? -36.393 -0.298 9.042 1.00 74.81 308 ASP A O 1
ATOM 2537 N N . VAL A 1 309 ? -36.780 -2.300 9.991 1.00 78.00 309 VAL A N 1
ATOM 2538 C CA . VAL A 1 309 ? -38.086 -1.956 10.575 1.00 78.00 309 VAL A CA 1
ATOM 2539 C C . VAL A 1 309 ? -38.048 -0.598 11.273 1.00 78.00 309 VAL A C 1
ATOM 2541 O O . VAL A 1 309 ? -38.912 0.230 11.031 1.00 78.00 309 VAL A O 1
ATOM 2544 N N . ASN A 1 310 ? -37.041 -0.301 12.090 1.00 82.00 310 ASN A N 1
ATOM 2545 C CA . ASN A 1 310 ? -37.038 0.940 12.871 1.00 82.00 310 ASN A CA 1
ATOM 2546 C C . ASN A 1 310 ? -36.623 2.188 12.068 1.00 82.00 310 ASN A C 1
ATOM 2548 O O . ASN A 1 310 ? -36.640 3.287 12.618 1.00 82.00 310 ASN A O 1
ATOM 2552 N N . GLN A 1 311 ? -36.240 2.040 10.795 1.00 85.19 311 GLN A N 1
ATOM 2553 C CA . GLN A 1 311 ? -35.609 3.109 10.013 1.00 85.19 311 GLN A CA 1
ATOM 2554 C C . GLN A 1 311 ? -36.583 3.896 9.128 1.00 85.19 311 GLN A C 1
ATOM 2556 O O . GLN A 1 311 ? -36.228 4.964 8.633 1.00 85.19 311 GLN A O 1
ATOM 2561 N N . LEU A 1 312 ? -37.836 3.444 8.990 1.00 83.19 312 LEU A N 1
ATOM 2562 C CA . LEU A 1 312 ? -38.839 4.117 8.157 1.00 83.19 312 LEU A CA 1
ATOM 2563 C C . LEU A 1 312 ? -39.149 5.545 8.644 1.00 83.19 312 LEU A C 1
ATOM 2565 O O . LEU A 1 312 ? -39.002 6.516 7.905 1.00 83.1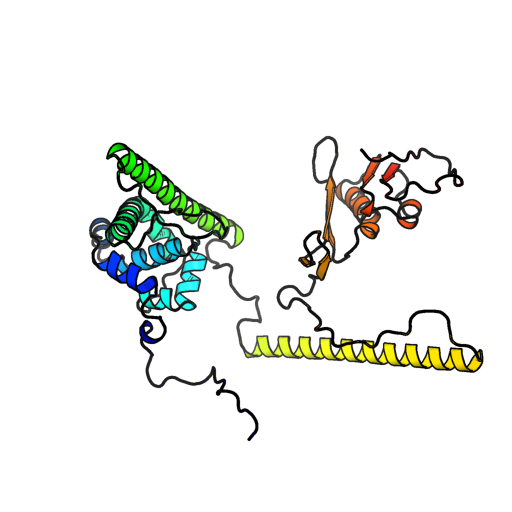9 312 LEU A O 1
ATOM 2569 N N . ASN A 1 313 ? -39.571 5.683 9.902 1.00 85.69 313 ASN A N 1
ATOM 2570 C CA . ASN A 1 313 ? -39.986 6.973 10.460 1.00 85.69 313 ASN A CA 1
ATOM 2571 C C . ASN A 1 313 ? -38.833 7.984 10.618 1.00 85.69 313 ASN A C 1
ATOM 2573 O O . ASN A 1 313 ? -39.054 9.159 10.310 1.00 85.69 313 ASN A O 1
ATOM 2577 N N . PRO A 1 314 ? -37.622 7.589 11.067 1.00 86.62 314 PRO A N 1
ATOM 2578 C CA . PRO A 1 314 ? -36.452 8.467 11.037 1.00 86.62 314 PRO A CA 1
ATOM 2579 C C . PRO A 1 314 ? -36.155 9.000 9.633 1.00 86.62 314 PRO A C 1
ATOM 2581 O O . PRO A 1 314 ? -36.008 10.208 9.464 1.00 86.62 314 PRO A O 1
ATOM 2584 N N . MET A 1 315 ? -36.187 8.133 8.616 1.00 84.94 315 MET A N 1
ATOM 2585 C CA . MET A 1 315 ? -35.877 8.533 7.245 1.00 84.94 315 MET A CA 1
ATOM 2586 C C . MET A 1 315 ? -36.903 9.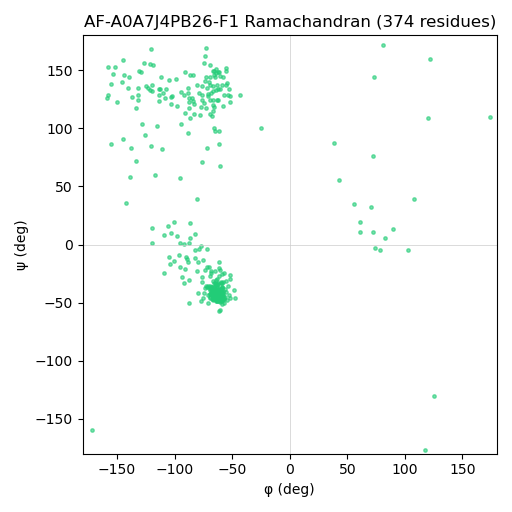524 6.677 1.00 84.94 315 MET A C 1
ATOM 2588 O O . MET A 1 315 ? -36.527 10.512 6.054 1.00 84.94 315 MET A O 1
ATOM 2592 N N . LEU A 1 316 ? -38.200 9.330 6.945 1.00 83.38 316 LEU A N 1
ATOM 2593 C CA . LEU A 1 316 ? -39.244 10.275 6.518 1.00 83.38 316 LEU A CA 1
ATOM 2594 C C . LEU A 1 316 ? -39.091 11.655 7.168 1.00 83.38 316 LEU A C 1
ATOM 2596 O O . LEU A 1 316 ? -39.279 12.675 6.505 1.00 83.38 316 LEU A O 1
ATOM 2600 N N . LYS A 1 317 ? -38.712 11.696 8.450 1.00 84.75 317 LYS A N 1
ATOM 2601 C CA . LYS A 1 317 ? -38.404 12.955 9.144 1.00 84.75 317 LYS A CA 1
ATOM 2602 C C . LYS A 1 317 ? -37.157 13.622 8.571 1.00 84.75 317 LYS A C 1
ATOM 2604 O O . LYS A 1 317 ? -37.121 14.843 8.476 1.00 84.75 317 LYS A O 1
ATOM 2609 N N . GLN A 1 318 ? -36.158 12.839 8.168 1.00 82.25 318 GLN A N 1
ATOM 2610 C CA . GLN A 1 318 ? -34.952 13.365 7.536 1.00 82.25 318 GLN A CA 1
ATOM 2611 C C . GLN A 1 318 ? -35.252 13.978 6.161 1.00 82.25 318 GLN A C 1
ATOM 2613 O O . GLN A 1 318 ? -34.727 15.042 5.845 1.00 82.25 318 GLN A O 1
ATOM 2618 N N . VAL A 1 319 ? -36.133 13.359 5.369 1.00 75.81 319 VAL A N 1
ATOM 2619 C CA . VAL A 1 319 ? -36.613 13.932 4.099 1.00 75.81 319 VAL A CA 1
ATOM 2620 C C . VAL A 1 319 ? -37.313 15.273 4.335 1.00 75.81 319 VAL A C 1
ATOM 2622 O O . VAL A 1 319 ? -36.975 16.256 3.680 1.00 75.81 319 VAL A O 1
ATOM 2625 N N . GLU A 1 320 ? -38.227 15.337 5.311 1.00 81.19 320 GLU A N 1
ATOM 2626 C CA . GLU A 1 320 ? -38.902 16.587 5.691 1.00 81.19 320 GLU A CA 1
ATOM 2627 C C . GLU A 1 320 ? -37.907 17.658 6.149 1.00 81.19 320 GLU A C 1
ATOM 2629 O O . GLU A 1 320 ? -38.026 18.817 5.765 1.00 81.19 320 GLU A O 1
ATOM 2634 N N . HIS A 1 321 ? -36.902 17.278 6.937 1.00 79.75 321 HIS A N 1
ATOM 2635 C CA . HIS A 1 321 ? -35.866 18.201 7.387 1.00 79.75 321 HIS A CA 1
ATOM 2636 C C . HIS A 1 321 ? -35.028 18.755 6.226 1.00 79.75 321 HIS A C 1
ATOM 2638 O O . HIS A 1 321 ? -34.733 19.947 6.203 1.00 79.75 321 HIS A O 1
ATOM 2644 N N . ASN A 1 322 ? -34.656 17.907 5.264 1.00 68.19 322 ASN A N 1
ATOM 2645 C CA . ASN A 1 322 ? -33.780 18.289 4.159 1.00 68.19 322 ASN A CA 1
ATOM 2646 C C . ASN A 1 322 ? -34.484 19.174 3.118 1.00 68.19 322 ASN A C 1
ATOM 2648 O O . ASN A 1 322 ? -33.857 20.068 2.555 1.00 68.19 322 ASN A O 1
ATOM 2652 N N . ILE A 1 323 ? -35.762 18.906 2.837 1.00 68.12 323 ILE A N 1
ATOM 2653 C CA . ILE A 1 323 ? -36.512 19.546 1.740 1.00 68.12 323 ILE A CA 1
ATOM 2654 C C . ILE A 1 323 ? -37.475 20.619 2.265 1.00 68.12 323 ILE A C 1
ATOM 2656 O O . ILE A 1 323 ? -37.927 21.475 1.511 1.00 68.12 323 ILE A O 1
ATOM 2660 N N . GLY A 1 324 ? -37.780 20.604 3.565 1.00 66.56 324 GLY A N 1
ATOM 2661 C CA . GLY A 1 324 ? -38.766 21.486 4.191 1.00 66.56 324 GLY A CA 1
ATOM 2662 C C . GLY A 1 324 ? -40.217 21.051 3.962 1.00 66.56 324 GLY A C 1
ATOM 2663 O O . GLY A 1 324 ? -41.127 21.640 4.540 1.00 66.56 324 GLY A O 1
ATOM 2664 N N . GLU A 1 325 ? -40.441 20.006 3.160 1.00 69.62 325 GLU A N 1
ATOM 2665 C CA . GLU A 1 325 ? -41.757 19.447 2.854 1.00 69.62 325 GLU A CA 1
ATOM 2666 C C . GLU A 1 325 ? -41.773 17.924 3.028 1.00 69.62 325 GLU A C 1
ATOM 2668 O O . GLU A 1 325 ? -40.774 17.233 2.822 1.00 69.62 325 GLU A O 1
ATOM 2673 N N . ARG A 1 326 ? -42.939 17.382 3.400 1.00 75.50 326 ARG A N 1
ATOM 2674 C CA . ARG A 1 326 ? -43.142 15.936 3.555 1.00 75.50 326 ARG A CA 1
ATOM 2675 C C . ARG A 1 326 ? -43.471 15.267 2.219 1.00 75.50 326 ARG A C 1
ATOM 2677 O O . ARG A 1 326 ? -44.229 15.836 1.430 1.00 75.50 326 ARG A O 1
ATOM 2684 N N . PRO A 1 327 ? -43.024 14.018 1.997 1.00 75.50 327 PRO A N 1
ATOM 2685 C CA . PRO A 1 327 ? -43.473 13.247 0.847 1.00 75.50 327 PRO A CA 1
ATOM 2686 C C . PRO A 1 327 ? -44.978 12.976 0.956 1.00 75.50 327 PRO A C 1
ATOM 2688 O O . PRO A 1 327 ? -45.466 12.552 2.005 1.00 75.50 327 PRO A O 1
ATOM 2691 N N . ARG A 1 328 ? -45.726 13.199 -0.132 1.00 76.94 328 ARG A N 1
ATOM 2692 C CA . ARG A 1 328 ? -47.169 12.889 -0.175 1.00 76.94 328 ARG A CA 1
ATOM 2693 C C . ARG A 1 328 ? -47.425 11.387 -0.142 1.00 76.94 328 ARG A C 1
ATOM 2695 O O . ARG A 1 328 ? -48.381 10.950 0.486 1.00 76.94 328 ARG A O 1
ATOM 2702 N N . ILE A 1 329 ? -46.562 10.616 -0.799 1.00 80.31 329 ILE A N 1
ATOM 2703 C CA . ILE A 1 329 ? -46.625 9.157 -0.876 1.00 80.31 329 ILE A CA 1
ATOM 2704 C C . ILE A 1 329 ? -45.234 8.614 -0.549 1.00 80.31 329 ILE A C 1
ATOM 2706 O O . ILE A 1 329 ? -44.241 9.123 -1.065 1.00 80.31 329 ILE A O 1
ATOM 2710 N N . ALA A 1 330 ? -45.159 7.584 0.289 1.00 81.00 330 ALA A N 1
ATOM 2711 C CA . ALA A 1 330 ? -43.926 6.864 0.570 1.00 81.00 330 ALA A CA 1
ATOM 2712 C C . ALA A 1 330 ? -44.146 5.351 0.460 1.00 81.00 330 ALA A C 1
ATOM 2714 O O . ALA A 1 330 ? -45.065 4.786 1.054 1.00 81.00 330 ALA A O 1
ATOM 2715 N N . THR A 1 331 ? -43.285 4.695 -0.315 1.00 81.56 331 THR A N 1
ATOM 2716 C CA . THR A 1 331 ? -43.325 3.252 -0.572 1.00 81.56 331 THR A CA 1
ATOM 2717 C C . THR A 1 331 ? -42.107 2.580 0.058 1.00 81.56 331 THR A C 1
ATOM 2719 O O . THR A 1 331 ? -40.996 3.072 -0.138 1.00 81.56 331 THR A O 1
ATOM 2722 N N . ALA A 1 332 ? -42.273 1.459 0.765 1.00 79.69 332 ALA A N 1
ATOM 2723 C CA . ALA A 1 332 ? -41.136 0.688 1.279 1.00 79.69 332 ALA A CA 1
ATOM 2724 C C . ALA A 1 332 ? -41.392 -0.829 1.276 1.00 79.69 332 ALA A C 1
ATOM 2726 O O . ALA A 1 332 ? -42.532 -1.299 1.236 1.00 79.69 332 ALA A O 1
ATOM 2727 N N . ASP A 1 333 ? -40.304 -1.598 1.307 1.00 77.94 333 ASP A N 1
ATOM 2728 C CA . ASP A 1 333 ? -40.338 -3.062 1.271 1.00 77.94 333 ASP A CA 1
ATOM 2729 C C . ASP A 1 333 ? -40.841 -3.672 2.598 1.00 77.94 333 ASP A C 1
ATOM 2731 O O . ASP A 1 333 ? -40.946 -3.002 3.629 1.00 77.94 333 ASP A O 1
ATOM 2735 N N . ALA A 1 334 ? -41.119 -4.976 2.598 1.00 75.62 334 ALA A N 1
ATOM 2736 C CA . ALA A 1 334 ? -41.641 -5.728 3.732 1.00 75.62 334 ALA A CA 1
ATOM 2737 C C . ALA A 1 334 ? -40.714 -5.722 4.953 1.00 75.62 334 ALA A C 1
ATOM 2739 O O . ALA A 1 334 ? -41.184 -5.904 6.078 1.00 75.62 334 ALA A O 1
ATOM 2740 N N . GLY A 1 335 ? -39.420 -5.456 4.754 1.00 75.12 335 GLY A N 1
ATOM 2741 C CA . GLY A 1 335 ? -38.458 -5.237 5.836 1.00 75.12 335 GLY A CA 1
ATOM 2742 C C . GLY A 1 335 ? -38.778 -4.029 6.726 1.00 75.12 335 GLY A C 1
ATOM 2743 O O . GLY A 1 335 ? -38.342 -4.004 7.871 1.00 75.12 335 GLY A O 1
ATOM 2744 N N . PHE A 1 336 ? -39.584 -3.070 6.256 1.00 78.94 336 PHE A N 1
ATOM 2745 C CA . PHE A 1 336 ? -39.993 -1.882 7.018 1.00 78.94 336 PHE A CA 1
ATOM 2746 C C . PHE A 1 336 ? -41.347 -2.043 7.724 1.00 78.94 336 PHE A C 1
ATOM 2748 O O . PHE A 1 336 ? -41.835 -1.114 8.373 1.00 78.94 336 PHE A O 1
ATOM 2755 N N . TRP A 1 337 ? -41.992 -3.204 7.609 1.00 78.25 337 TRP A N 1
ATOM 2756 C CA . TRP A 1 337 ? -43.333 -3.399 8.144 1.00 78.25 337 TRP A CA 1
ATOM 2757 C C . TRP A 1 337 ? -43.339 -3.586 9.671 1.00 78.25 337 TRP A C 1
ATOM 2759 O O . TRP A 1 337 ? -42.714 -4.500 10.210 1.00 78.25 337 TRP A O 1
ATOM 2769 N N . SER A 1 338 ? -44.102 -2.745 10.377 1.00 78.69 338 SER A N 1
ATOM 2770 C CA . SER A 1 338 ? -44.539 -2.976 11.761 1.00 78.69 338 SER A CA 1
ATOM 2771 C C . SER A 1 338 ? -45.785 -2.148 12.088 1.00 78.69 338 SER A C 1
ATOM 2773 O O . SER A 1 338 ? -45.981 -1.070 11.526 1.00 78.69 338 SER A O 1
ATOM 2775 N N . GLU A 1 339 ? -46.624 -2.611 13.024 1.00 77.06 339 GLU A N 1
ATOM 2776 C CA . GLU A 1 339 ? -47.770 -1.815 13.504 1.00 77.06 339 GLU A CA 1
ATOM 2777 C C . GLU A 1 339 ? -47.348 -0.466 14.102 1.00 77.06 339 GLU A C 1
ATOM 2779 O O . GLU A 1 339 ? -48.087 0.514 14.007 1.00 77.06 339 GLU A O 1
ATOM 2784 N N . ASP A 1 340 ? -46.173 -0.417 14.732 1.00 78.44 340 ASP A N 1
ATOM 2785 C CA . ASP A 1 340 ? -45.643 0.797 15.349 1.00 78.44 340 ASP A CA 1
ATOM 2786 C C . ASP A 1 340 ? -45.278 1.849 14.294 1.00 78.44 340 ASP A C 1
ATOM 2788 O O . ASP A 1 340 ? -45.636 3.018 14.435 1.00 78.44 340 ASP A O 1
ATOM 2792 N N . ASN A 1 341 ? -44.685 1.421 13.174 1.00 79.38 341 ASN A N 1
ATOM 2793 C CA . ASN A 1 341 ? -44.392 2.313 12.056 1.00 79.38 341 ASN A CA 1
ATOM 2794 C C . ASN A 1 341 ? -45.645 2.965 11.481 1.00 79.38 341 ASN A C 1
ATOM 2796 O O . ASN A 1 341 ? -45.623 4.162 11.213 1.00 79.38 341 ASN A O 1
ATOM 2800 N N . PHE A 1 342 ? -46.739 2.209 11.348 1.00 73.75 342 PHE A N 1
ATOM 2801 C CA . PHE A 1 342 ? -48.018 2.753 10.889 1.00 73.75 342 PHE A CA 1
ATOM 2802 C C . PHE A 1 342 ? -48.614 3.760 11.874 1.00 73.75 342 PHE A C 1
ATOM 2804 O O . PHE A 1 342 ? -49.121 4.798 11.456 1.00 73.75 342 PHE A O 1
ATOM 2811 N N . LYS A 1 343 ? -48.558 3.476 13.181 1.00 76.69 343 LYS A N 1
ATOM 2812 C CA . LYS A 1 343 ? -49.113 4.366 14.216 1.00 76.69 343 LYS A CA 1
ATOM 2813 C C . LYS A 1 343 ? -48.312 5.660 14.360 1.00 76.69 343 LYS A C 1
ATOM 2815 O O . LYS A 1 343 ? -48.901 6.709 14.609 1.00 76.69 343 LYS A O 1
ATOM 2820 N N . ASN A 1 344 ? -46.994 5.581 14.191 1.00 76.94 344 ASN A N 1
ATOM 2821 C CA . ASN A 1 344 ? -46.067 6.696 14.391 1.00 76.94 344 ASN A CA 1
ATOM 2822 C C . ASN A 1 344 ? -45.670 7.413 13.090 1.00 76.94 344 ASN A C 1
ATOM 2824 O O . ASN A 1 344 ? -44.808 8.297 13.117 1.00 76.94 344 ASN A O 1
ATOM 2828 N N . ALA A 1 345 ? -46.300 7.057 11.969 1.00 73.44 345 ALA A N 1
ATOM 2829 C CA . ALA A 1 345 ? -46.094 7.703 10.684 1.00 73.44 345 ALA A CA 1
ATOM 2830 C C . ALA A 1 345 ? -46.414 9.210 10.750 1.00 73.44 345 ALA A C 1
ATOM 2832 O O . ALA A 1 345 ? -47.432 9.603 11.337 1.00 73.44 345 ALA A O 1
ATOM 2833 N N . PRO A 1 346 ? -45.591 10.082 10.139 1.00 72.62 346 PRO A N 1
ATOM 2834 C CA . PRO A 1 346 ? -45.901 11.503 10.043 1.00 72.62 346 PRO A CA 1
ATOM 2835 C C . PRO A 1 346 ? -47.257 11.732 9.357 1.00 72.62 346 PRO A C 1
ATOM 2837 O O . PRO A 1 346 ? -47.512 11.231 8.262 1.00 72.62 346 PRO A O 1
ATOM 2840 N N . LYS A 1 347 ? -48.140 12.522 9.982 1.00 74.25 347 LYS A N 1
ATOM 2841 C CA . LYS A 1 347 ? -49.433 12.890 9.379 1.00 74.25 347 LYS A CA 1
ATOM 2842 C C . LYS A 1 347 ? -49.199 13.645 8.063 1.00 74.25 347 LYS A C 1
ATOM 2844 O O . LYS A 1 347 ? -48.394 14.578 8.040 1.00 74.25 347 LYS A O 1
ATOM 2849 N N . GLY A 1 348 ? -49.931 13.272 7.011 1.00 71.44 348 GLY A N 1
ATOM 2850 C CA . GLY A 1 348 ? -49.855 13.895 5.681 1.00 71.44 348 GLY A CA 1
ATOM 2851 C C . GLY A 1 348 ? -49.078 13.096 4.627 1.00 71.44 348 GLY A C 1
ATOM 2852 O O . GLY A 1 348 ? -49.089 13.494 3.467 1.00 71.44 348 GLY A O 1
ATOM 2853 N N . THR A 1 349 ? -48.464 11.971 5.006 1.00 77.06 349 THR A N 1
ATOM 2854 C CA . THR A 1 349 ? -47.819 11.024 4.085 1.00 77.06 349 THR A CA 1
ATOM 2855 C C . THR A 1 349 ? -48.643 9.742 3.974 1.00 77.06 349 THR A C 1
ATOM 2857 O O . THR A 1 349 ? -48.939 9.100 4.981 1.00 77.06 349 THR A O 1
ATOM 2860 N N . GLU A 1 350 ? -48.999 9.348 2.754 1.00 79.50 350 GLU A N 1
ATOM 2861 C CA . GLU A 1 350 ? -49.648 8.069 2.462 1.00 79.50 350 GLU A CA 1
ATOM 2862 C C . GLU A 1 350 ? -48.593 6.957 2.338 1.00 79.50 350 GLU A C 1
ATOM 2864 O O . GLU A 1 350 ? -47.682 7.047 1.513 1.00 79.50 350 GLU A O 1
ATOM 2869 N N . LEU A 1 351 ? -48.685 5.918 3.178 1.00 80.69 351 LEU A N 1
ATOM 2870 C CA . LEU A 1 351 ? -47.687 4.845 3.257 1.00 80.69 351 LEU A CA 1
ATOM 2871 C C . LEU A 1 351 ? -48.142 3.564 2.559 1.00 80.69 351 LEU A C 1
ATOM 2873 O O . LEU A 1 351 ? -49.168 2.980 2.909 1.00 80.69 351 LEU A O 1
ATOM 2877 N N . TYR A 1 352 ? -47.298 3.068 1.658 1.00 78.88 352 TYR A N 1
ATOM 2878 C CA . TYR A 1 352 ? -47.455 1.784 0.982 1.00 78.88 352 TYR A CA 1
ATOM 2879 C C . TYR A 1 352 ? -46.312 0.849 1.391 1.00 78.88 352 TYR A C 1
ATOM 2881 O O . TYR A 1 352 ? -45.188 0.975 0.906 1.00 78.88 352 TYR A O 1
ATOM 2889 N N . LEU A 1 353 ? -46.594 -0.091 2.295 1.00 77.62 353 LEU A N 1
ATOM 2890 C CA . LEU A 1 353 ? -45.625 -1.090 2.759 1.00 77.62 353 LEU A CA 1
ATOM 2891 C C . LEU A 1 353 ? -45.997 -2.477 2.235 1.00 77.62 353 LEU A C 1
ATOM 2893 O O . LEU A 1 353 ? -47.141 -2.914 2.394 1.00 77.62 353 LEU A O 1
ATOM 2897 N N . ALA A 1 354 ? -45.033 -3.187 1.650 1.00 72.25 354 ALA A N 1
ATOM 2898 C CA . ALA A 1 354 ? -45.215 -4.599 1.322 1.00 72.25 354 ALA A CA 1
ATOM 2899 C C . ALA A 1 354 ? -45.353 -5.435 2.613 1.00 72.25 354 ALA A C 1
ATOM 2901 O O . ALA A 1 354 ? -44.801 -5.089 3.655 1.00 72.25 354 ALA A O 1
ATOM 2902 N N . THR A 1 355 ? -46.105 -6.540 2.578 1.00 67.38 355 THR A N 1
ATOM 2903 C CA . THR A 1 355 ? -46.274 -7.436 3.740 1.00 67.38 355 THR A CA 1
ATOM 2904 C C . THR A 1 355 ? -45.857 -8.856 3.376 1.00 67.38 355 THR A C 1
ATOM 2906 O O . THR A 1 355 ? -46.215 -9.361 2.317 1.00 67.38 355 THR A O 1
ATOM 2909 N N . SER A 1 356 ? -45.093 -9.519 4.247 1.00 48.84 356 SER A N 1
ATOM 2910 C CA . SER A 1 356 ? -44.602 -10.890 4.029 1.00 48.84 356 SER A CA 1
ATOM 2911 C C . SER A 1 356 ? -45.574 -11.981 4.508 1.00 48.84 356 SER A C 1
ATOM 2913 O O . SER A 1 356 ? -45.280 -13.170 4.387 1.00 48.84 356 SER A O 1
ATOM 2915 N N . ILE A 1 357 ? -46.746 -11.606 5.043 1.00 47.47 357 ILE A N 1
ATOM 2916 C CA . ILE A 1 357 ? -47.732 -12.526 5.629 1.00 47.47 357 ILE A CA 1
ATOM 2917 C C . ILE A 1 357 ? -49.115 -12.267 5.012 1.00 47.47 357 ILE A C 1
ATOM 2919 O O . ILE A 1 357 ? -49.823 -11.348 5.409 1.00 47.47 357 ILE A O 1
ATOM 2923 N N . VAL A 1 358 ? -49.551 -13.133 4.091 1.00 41.59 358 VAL A N 1
ATOM 2924 C CA . VAL A 1 358 ? -50.912 -13.128 3.500 1.00 41.59 358 VAL A CA 1
ATOM 2925 C C . VAL A 1 358 ? -51.934 -13.812 4.431 1.00 41.59 358 VAL A C 1
ATOM 2927 O O . VAL A 1 358 ? -52.804 -14.561 3.998 1.00 41.59 358 VAL A O 1
ATOM 2930 N N . ARG A 1 359 ? -51.853 -13.619 5.752 1.00 36.66 359 ARG A N 1
ATOM 2931 C CA . ARG A 1 359 ? -52.868 -14.151 6.680 1.00 36.66 359 ARG A CA 1
ATOM 2932 C C . ARG A 1 359 ? -53.307 -13.095 7.690 1.00 36.66 359 ARG A C 1
ATOM 2934 O O . ARG A 1 359 ? -52.518 -12.653 8.510 1.00 36.66 359 ARG A O 1
ATOM 2941 N N . SER A 1 360 ? -54.602 -12.784 7.582 1.00 36.88 360 SER A N 1
ATOM 2942 C CA . SER A 1 360 ? -55.465 -11.935 8.416 1.00 36.88 360 SER A CA 1
ATOM 2943 C C . SER A 1 360 ? -55.253 -10.418 8.349 1.00 36.88 360 SER A C 1
ATOM 2945 O O . SER A 1 360 ? -54.799 -9.799 9.304 1.00 36.88 360 SER A O 1
ATOM 2947 N N . LEU A 1 361 ? -55.726 -9.803 7.262 1.00 37.38 361 LEU A N 1
ATOM 2948 C CA . LEU A 1 361 ? -56.199 -8.412 7.260 1.00 37.38 361 LEU A CA 1
ATOM 2949 C C . LEU A 1 361 ? -57.693 -8.382 6.898 1.00 37.38 361 LEU A C 1
ATOM 2951 O O . LEU A 1 361 ? -58.124 -7.801 5.911 1.00 37.38 361 LEU A O 1
ATOM 2955 N N . GLN A 1 362 ? -58.497 -9.058 7.713 1.00 35.53 362 GLN A N 1
ATOM 2956 C CA . GLN A 1 362 ? -59.887 -8.675 7.934 1.00 35.53 362 GLN A CA 1
ATOM 2957 C C . GLN A 1 362 ? -59.947 -8.236 9.394 1.00 35.53 362 GLN A C 1
ATOM 2959 O O . GLN A 1 362 ? -59.508 -9.001 10.250 1.00 35.53 362 GLN A O 1
ATOM 2964 N N . SER A 1 363 ? -60.496 -7.048 9.662 1.00 35.44 363 SER A N 1
ATOM 2965 C CA . SER A 1 363 ? -60.780 -6.464 10.995 1.00 35.44 363 SER A CA 1
ATOM 2966 C C . SER A 1 363 ? -59.900 -5.304 11.489 1.00 35.44 363 SER A C 1
ATOM 2968 O O . SER A 1 363 ? -59.685 -5.208 12.690 1.00 35.44 363 SER A O 1
ATOM 2970 N N . THR A 1 364 ? -59.495 -4.355 10.637 1.00 31.72 364 THR A N 1
ATOM 2971 C CA . THR A 1 364 ? -59.343 -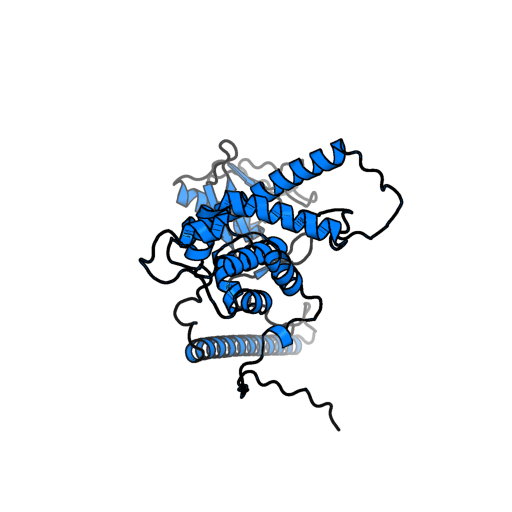2.958 11.109 1.00 31.72 364 THR A CA 1
ATOM 2972 C C . THR A 1 364 ? -59.479 -1.958 9.959 1.00 31.72 364 THR A C 1
ATOM 2974 O O . THR A 1 364 ? -58.506 -1.542 9.339 1.00 31.72 364 THR A O 1
ATOM 2977 N N . CYS A 1 365 ? -60.718 -1.559 9.660 1.00 29.31 365 CYS A N 1
ATOM 2978 C CA . CYS A 1 365 ? -60.981 -0.331 8.915 1.00 29.31 365 CYS A CA 1
ATOM 2979 C C . CYS A 1 365 ? -60.612 0.863 9.803 1.00 29.31 365 CYS A C 1
ATOM 2981 O O . CYS A 1 365 ? -61.311 1.133 10.777 1.00 29.31 365 CYS A O 1
ATOM 2983 N N . TYR A 1 366 ? -59.562 1.602 9.446 1.00 32.09 366 TYR A N 1
ATOM 2984 C CA . TYR A 1 366 ? -59.463 3.017 9.795 1.00 32.09 366 TYR A CA 1
ATOM 2985 C C . TYR A 1 366 ? -59.537 3.841 8.510 1.00 32.09 366 TYR A C 1
ATOM 2987 O O . TYR A 1 366 ? -58.805 3.624 7.547 1.00 32.09 366 TYR A O 1
ATOM 2995 N N . SER A 1 367 ? -60.514 4.741 8.500 1.00 33.88 367 SER A N 1
ATOM 2996 C CA . SER A 1 367 ? -60.849 5.664 7.425 1.00 33.88 367 SER A CA 1
ATOM 2997 C C . SER A 1 367 ? -59.724 6.674 7.195 1.00 33.88 367 SER A C 1
ATOM 2999 O O . SER A 1 367 ? -59.670 7.680 7.893 1.00 33.88 367 SER A O 1
ATOM 3001 N N . SER A 1 368 ? -58.869 6.404 6.208 1.00 32.03 368 SER A N 1
ATOM 3002 C CA . SER A 1 368 ? -58.434 7.333 5.148 1.00 32.03 368 SER A CA 1
ATOM 3003 C C . SER A 1 368 ? -57.336 6.644 4.325 1.00 32.03 368 SER A C 1
ATOM 3005 O O . SER A 1 368 ? -56.252 6.402 4.839 1.00 32.03 368 SER A O 1
ATOM 3007 N N . THR A 1 369 ? -57.690 6.288 3.086 1.00 40.62 369 THR A N 1
ATOM 3008 C CA . THR A 1 369 ? -56.858 5.851 1.943 1.00 40.62 369 THR A CA 1
ATOM 3009 C C . THR A 1 369 ? -55.658 4.944 2.264 1.00 40.62 369 THR A C 1
ATOM 3011 O O . THR A 1 369 ? -54.540 5.405 2.446 1.00 40.62 369 THR A O 1
ATOM 3014 N N . VAL A 1 370 ? -55.890 3.625 2.316 1.00 36.78 370 VAL A N 1
ATOM 3015 C CA . VAL A 1 370 ? -54.840 2.606 2.502 1.00 36.78 370 VAL A CA 1
ATOM 3016 C C . VAL A 1 370 ? -55.098 1.445 1.542 1.00 36.78 370 VAL A C 1
ATOM 3018 O O . VAL A 1 370 ? -56.198 0.887 1.531 1.00 36.78 370 VAL A O 1
ATOM 3021 N N . ARG A 1 371 ? -54.101 1.058 0.737 1.00 38.97 371 ARG A N 1
ATOM 3022 C CA . ARG A 1 371 ? -54.151 -0.147 -0.110 1.00 38.97 371 ARG A CA 1
ATOM 3023 C C . ARG A 1 371 ? -52.878 -0.974 0.056 1.00 38.97 371 ARG A C 1
ATOM 3025 O O . ARG A 1 371 ? -51.779 -0.484 -0.173 1.00 38.97 371 ARG A O 1
ATOM 3032 N N . SER A 1 372 ? -53.038 -2.246 0.423 1.00 36.09 372 SER A N 1
ATOM 3033 C CA . SER A 1 372 ? -51.965 -3.243 0.380 1.00 36.09 372 SER A CA 1
ATOM 3034 C C . SER A 1 372 ? -51.731 -3.682 -1.064 1.00 36.09 372 SER A C 1
ATOM 3036 O O . SER A 1 372 ? -52.681 -4.097 -1.731 1.00 36.09 372 SER A O 1
ATOM 3038 N N . ILE A 1 373 ? -50.489 -3.641 -1.535 1.00 39.41 373 ILE A N 1
ATOM 3039 C CA . ILE A 1 373 ? -50.126 -4.174 -2.851 1.00 39.41 373 ILE A CA 1
ATOM 3040 C C . ILE A 1 373 ? -49.555 -5.577 -2.623 1.00 39.41 373 ILE A C 1
ATOM 3042 O O . ILE A 1 373 ? -48.600 -5.750 -1.866 1.00 39.41 373 ILE A O 1
ATOM 3046 N N . GLY A 1 374 ? -50.210 -6.587 -3.204 1.00 30.47 374 GLY A N 1
ATOM 3047 C CA . GLY A 1 374 ? -49.694 -7.955 -3.242 1.00 30.47 374 GLY A CA 1
ATOM 3048 C C . GLY A 1 374 ? -48.428 -8.017 -4.095 1.00 30.47 374 GLY A C 1
ATOM 3049 O O . GLY A 1 374 ? -48.303 -7.259 -5.052 1.00 30.47 374 GLY A O 1
ATOM 3050 N N . SER A 1 375 ? -47.496 -8.886 -3.707 1.00 28.98 375 SER A N 1
ATOM 3051 C CA . SER A 1 375 ? -46.165 -9.048 -4.303 1.00 28.98 375 SER A CA 1
ATOM 3052 C C . SER A 1 375 ? -46.181 -9.034 -5.841 1.00 28.98 375 SER A C 1
ATOM 3054 O O . SER A 1 375 ? -46.955 -9.784 -6.438 1.00 28.98 375 SER A O 1
ATOM 3056 N N . ILE A 1 376 ? -45.325 -8.199 -6.448 1.00 32.81 376 ILE A N 1
ATOM 3057 C CA . ILE A 1 376 ? -44.952 -8.261 -7.875 1.00 32.81 376 ILE A CA 1
ATOM 3058 C C . ILE A 1 376 ? -43.784 -9.228 -8.031 1.00 32.81 376 ILE A C 1
ATOM 3060 O O . ILE A 1 376 ? -42.852 -9.135 -7.197 1.00 32.81 376 ILE A O 1
#

Secondary structure (DSSP, 8-state):
---PPPP--TTPPPSSPPPGGGTS-TT-HHHHHHHHHHTS--HHHHHHHTT---SSPPPPHHHHHHHHHHHHHTT---HHHHHHHHHH-HHHHHHHTT----HHHHHHHHHHTHHHHHHHHHHHHHHHHHTT----S---SS---------------HHHHHHHHHHHHHHHHHHHHHHHHHHHHHHHHH-TT--S-PPPTT-SSHHHHHHHHHHHHHHHHHHHHHHHHHHHHHHHHHHHHHHHHTSPPSSPPPPP---------SS-TT-EEEEETTEEEEE-EEEEEE-TTT--EEEEEEE--S-GGGGHHHHHHHHHHHHSS--SEEEE-GGG--HHHHHTSPTT-EEEE--S--S---S---SS---PPP--

Foldseek 3Di:
DPDDDDDDDPPDDDPDDDQLVVVADPPDVLVVLLVLLVPDDPCVLVVVQVPDPDDDDAQDVSLLLSLCLVCVVVPNLQLLVSLVCCVVPSSNVNSSVNDRDHSVSSLVSCVVCVPVSLVSSLVSVVVCVVVVVDPPPDDDDDDDDDDDDDDDDPDQPPVNVVVVSVVVSVVSNVSSVVSNVNNVVVCVVQNDPDSVPDDPPQCPDPVSVVVVVVVVVVVVVVVLVVLQVVLVVQQVVLVVVCVVVVHHDPDDRRDHPPPPVPPQPPVHNLWDWEQDPVGTDTGWDKDWDADPPPRHTQDIDTHNDNACQVVLQVRQVSSCVRPVDGAQEDEDEQSNDDPVCVVNHDPRYAYAYAHPDPPDPDDDDDDDDHDHDYDD

pLDDT: mean 72.58, std 17.59, range [23.62, 95.94]